Protein AF-0000000075584891 (afdb_homodimer)

Structure (mmCIF, N/CA/C/O backbone):
data_AF-0000000075584891-model_v1
#
loop_
_entity.id
_entity.type
_entity.pdbx_description
1 polymer 'ABC transporter, ATP-binding protein'
#
loop_
_atom_site.group_PDB
_atom_site.id
_atom_site.type_symbol
_atom_site.label_atom_id
_atom_site.label_alt_id
_atom_site.label_comp_id
_atom_site.label_asym_id
_atom_site.label_entity_id
_atom_site.label_seq_id
_atom_site.pdbx_PDB_ins_code
_atom_site.Cartn_x
_atom_site.Cartn_y
_atom_site.Cartn_z
_atom_site.occupancy
_atom_site.B_iso_or_equiv
_atom_site.auth_seq_id
_atom_site.auth_comp_id
_atom_site.auth_asym_id
_atom_site.auth_atom_id
_atom_site.pdbx_PDB_model_num
ATOM 1 N N . MET A 1 1 ? 8.648 -26.266 -11.742 1 95.69 1 MET A N 1
ATOM 2 C CA . MET A 1 1 ? 7.629 -25.375 -12.281 1 95.69 1 MET A CA 1
ATOM 3 C C . MET A 1 1 ? 8.266 -24.203 -13.008 1 95.69 1 MET A C 1
ATOM 5 O O . MET A 1 1 ? 8 -23.984 -14.195 1 95.69 1 MET A O 1
ATOM 9 N N . ILE A 1 2 ? 9.125 -23.438 -12.438 1 97.44 2 ILE A N 1
ATOM 10 C CA . ILE A 1 2 ? 9.891 -22.344 -13.008 1 97.44 2 ILE A CA 1
ATOM 11 C C . ILE A 1 2 ? 11.375 -22.531 -12.711 1 97.44 2 ILE A C 1
ATOM 13 O O . ILE A 1 2 ? 11.75 -22.859 -11.578 1 97.44 2 ILE A O 1
ATOM 17 N N . GLU A 1 3 ? 12.211 -22.453 -13.719 1 98.06 3 GLU A N 1
ATOM 18 C CA . GLU A 1 3 ? 13.664 -22.516 -13.578 1 98.06 3 GLU A CA 1
ATOM 19 C C . GLU A 1 3 ? 14.344 -21.344 -14.289 1 98.06 3 GLU A C 1
ATOM 21 O O . GLU A 1 3 ? 14.227 -21.219 -15.508 1 98.06 3 GLU A O 1
ATOM 26 N N . VAL A 1 4 ? 15.016 -20.578 -13.57 1 97.81 4 VAL A N 1
ATOM 27 C CA . VAL A 1 4 ? 15.781 -19.469 -14.109 1 97.81 4 VAL A CA 1
ATOM 28 C C . VAL A 1 4 ? 17.281 -19.703 -13.891 1 97.81 4 VAL A C 1
ATOM 30 O O . VAL A 1 4 ? 17.703 -19.984 -12.773 1 97.81 4 VAL A O 1
ATOM 33 N N . ARG A 1 5 ? 18.031 -19.656 -14.953 1 97.81 5 ARG A N 1
ATOM 34 C CA . ARG A 1 5 ? 19.469 -19.922 -14.867 1 97.81 5 ARG A CA 1
ATOM 35 C C . ARG A 1 5 ? 20.266 -18.797 -15.523 1 97.81 5 ARG A C 1
ATOM 37 O O . ARG A 1 5 ? 20.031 -18.469 -16.688 1 97.81 5 ARG A O 1
ATOM 44 N N . ASP A 1 6 ? 21.203 -18.266 -14.727 1 97.38 6 ASP A N 1
ATOM 45 C CA . ASP A 1 6 ? 22.188 -17.312 -15.195 1 97.38 6 ASP A CA 1
ATOM 46 C C . ASP A 1 6 ? 21.531 -16.156 -15.938 1 97.38 6 ASP A C 1
ATOM 48 O O . ASP A 1 6 ? 21.969 -15.758 -17.016 1 97.38 6 ASP A O 1
ATOM 52 N N . LEU A 1 7 ? 20.531 -15.633 -15.398 1 96.88 7 LEU A N 1
ATOM 53 C CA . LEU A 1 7 ? 19.719 -14.609 -16.062 1 96.88 7 LEU A CA 1
ATOM 54 C C . LEU A 1 7 ? 20.375 -13.234 -15.922 1 96.88 7 LEU A C 1
ATOM 56 O O . LEU A 1 7 ? 20.75 -12.828 -14.82 1 96.88 7 LEU A O 1
ATOM 60 N N . THR A 1 8 ? 20.531 -12.602 -16.984 1 97.19 8 THR A N 1
ATOM 61 C CA . THR A 1 8 ? 21.047 -11.234 -17 1 97.19 8 THR A CA 1
ATOM 62 C C . THR A 1 8 ? 20.109 -10.336 -17.812 1 97.19 8 THR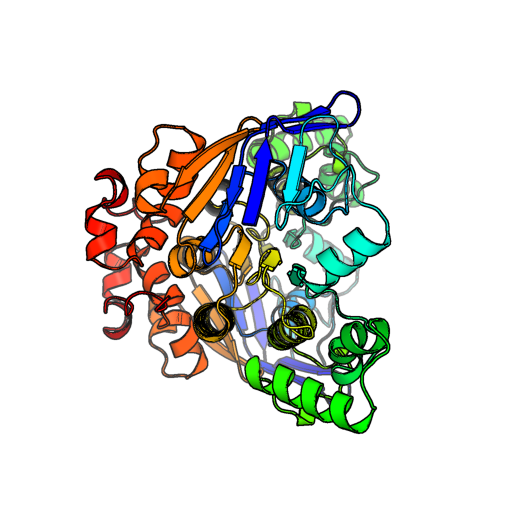 A C 1
ATOM 64 O O . THR A 1 8 ? 19.578 -10.75 -18.844 1 97.19 8 THR A O 1
ATOM 67 N N . LYS A 1 9 ? 19.844 -9.18 -17.328 1 95.88 9 LYS A N 1
ATOM 68 C CA . LYS A 1 9 ? 19.047 -8.172 -18.031 1 95.88 9 LYS A CA 1
ATOM 69 C C . LYS A 1 9 ? 19.719 -6.801 -17.953 1 95.88 9 LYS A C 1
ATOM 71 O O . LYS A 1 9 ? 20.078 -6.34 -16.859 1 95.88 9 LYS A O 1
ATOM 76 N N . ARG A 1 10 ? 19.859 -6.203 -19.062 1 94 10 ARG A N 1
ATOM 77 C CA . ARG A 1 10 ? 20.438 -4.871 -19.156 1 94 10 ARG A CA 1
ATOM 78 C C . ARG A 1 10 ? 19.562 -3.945 -20 1 94 10 ARG A C 1
ATOM 80 O O . ARG A 1 10 ? 19 -4.367 -21 1 94 10 ARG A O 1
ATOM 87 N N . TYR A 1 11 ? 19.422 -2.744 -19.547 1 91.19 11 TYR A N 1
ATOM 88 C CA . TYR A 1 11 ? 18.844 -1.66 -20.328 1 91.19 11 TYR A CA 1
ATOM 89 C C . TYR A 1 11 ? 19.891 -0.603 -20.656 1 91.19 11 TYR A C 1
ATOM 91 O O . TYR A 1 11 ? 20.172 0.268 -19.828 1 91.19 11 TYR A O 1
ATOM 99 N N . GLY A 1 12 ? 20.328 -0.625 -21.812 1 89.25 12 GLY A N 1
ATOM 100 C CA . GLY A 1 12 ? 21.469 0.233 -22.078 1 89.25 12 GLY A CA 1
ATOM 101 C C . GLY A 1 12 ? 22.641 -0.042 -21.141 1 89.25 12 GLY A C 1
ATOM 102 O O . GLY A 1 12 ? 23.156 -1.161 -21.109 1 89.25 12 GLY A O 1
ATOM 103 N N . ARG A 1 13 ? 22.984 1.078 -20.359 1 87.81 13 ARG A N 1
ATOM 104 C CA . ARG A 1 13 ? 24.109 0.951 -19.438 1 87.81 13 ARG A CA 1
ATOM 105 C C . ARG A 1 13 ? 23.641 0.441 -18.078 1 87.81 13 ARG A C 1
ATOM 107 O O . ARG A 1 13 ? 24.453 0.018 -17.25 1 87.81 13 ARG A O 1
ATOM 114 N N . ASN A 1 14 ? 22.391 0.286 -17.859 1 89.75 14 ASN A N 1
ATOM 115 C CA . ASN A 1 14 ? 21.859 -0.095 -16.562 1 89.75 14 ASN A CA 1
ATOM 116 C C . ASN A 1 14 ? 21.625 -1.6 -16.469 1 89.75 14 ASN A C 1
ATOM 118 O O . ASN A 1 14 ? 20.922 -2.174 -17.312 1 89.75 14 ASN A O 1
ATOM 122 N N . VAL A 1 15 ? 22.266 -2.211 -15.492 1 93.75 15 VAL A N 1
ATOM 123 C CA . VAL A 1 15 ? 22.094 -3.645 -15.281 1 93.75 15 VAL A CA 1
ATOM 124 C C . VAL A 1 15 ? 21.031 -3.881 -14.203 1 93.75 15 VAL A C 1
ATOM 126 O O . VAL A 1 15 ? 21.141 -3.369 -13.086 1 93.75 15 VAL A O 1
ATOM 129 N N . VAL A 1 16 ? 20.016 -4.633 -14.508 1 94 16 VAL A N 1
ATOM 130 C CA . VAL A 1 16 ? 18.922 -4.91 -13.586 1 94 16 VAL A CA 1
ATOM 131 C C . VAL A 1 16 ? 19.156 -6.262 -12.906 1 94 16 VAL A C 1
ATOM 133 O O . VAL A 1 16 ? 19.016 -6.383 -11.688 1 94 16 VAL A O 1
ATOM 136 N N . HIS A 1 17 ? 19.469 -7.266 -13.688 1 96.94 17 HIS A N 1
ATOM 137 C CA . HIS A 1 17 ? 19.797 -8.594 -13.195 1 96.94 17 HIS A CA 1
ATOM 138 C C . HIS A 1 17 ? 21.172 -9.039 -13.688 1 96.94 17 HIS A C 1
ATOM 140 O O . HIS A 1 17 ? 21.547 -8.758 -14.828 1 96.94 17 HIS A O 1
ATOM 146 N N . GLU A 1 18 ? 21.906 -9.703 -12.852 1 97.19 18 GLU A N 1
ATOM 147 C CA . GLU A 1 18 ? 23.25 -10.18 -13.172 1 97.19 18 GLU A CA 1
ATOM 148 C C . GLU A 1 18 ? 23.453 -11.609 -12.688 1 97.19 18 GLU A C 1
ATOM 150 O O . GLU A 1 18 ? 23.75 -11.836 -11.516 1 97.19 18 GLU A O 1
ATOM 155 N N . HIS A 1 19 ? 23.391 -12.547 -13.602 1 96.62 19 HIS A N 1
ATOM 156 C CA . HIS A 1 19 ? 23.594 -13.969 -13.344 1 96.62 19 HIS A CA 1
ATOM 157 C C . HIS A 1 19 ? 22.656 -14.469 -12.258 1 96.62 19 HIS A C 1
ATOM 159 O O . HIS A 1 19 ? 23.094 -15.102 -11.289 1 96.62 19 HIS A O 1
ATOM 165 N N . LEU A 1 20 ? 21.391 -14.109 -12.391 1 96.94 20 LEU A N 1
ATOM 166 C CA . LEU A 1 20 ? 20.359 -14.43 -11.414 1 96.94 20 LEU A CA 1
ATOM 167 C C . LEU A 1 20 ? 19.844 -15.852 -11.617 1 96.94 20 LEU A C 1
ATOM 169 O O . LEU A 1 20 ? 19.547 -16.25 -12.742 1 96.94 20 LEU A O 1
ATOM 173 N N . ASP A 1 21 ? 19.844 -16.688 -10.578 1 97.75 21 ASP A N 1
ATOM 174 C CA . ASP A 1 21 ? 19.25 -18.016 -10.547 1 97.75 21 ASP A CA 1
ATOM 175 C C . ASP A 1 21 ? 18.031 -18.062 -9.625 1 97.75 21 ASP A C 1
ATOM 177 O O . ASP A 1 21 ? 18.031 -17.422 -8.562 1 97.75 21 ASP A O 1
ATOM 181 N N . PHE A 1 22 ? 17.031 -18.766 -10.023 1 96.69 22 PHE A N 1
ATOM 182 C CA . PHE A 1 22 ? 15.797 -18.781 -9.25 1 96.69 22 PHE A CA 1
ATOM 183 C C . PHE A 1 22 ? 14.922 -19.953 -9.656 1 96.69 22 PHE A C 1
ATOM 185 O O . PHE A 1 22 ? 14.812 -20.266 -10.844 1 96.69 22 PHE A O 1
ATOM 192 N N . ASP A 1 23 ? 14.328 -20.656 -8.664 1 97.44 23 ASP A N 1
ATOM 193 C CA . ASP A 1 23 ? 13.461 -21.797 -8.938 1 97.44 23 ASP A CA 1
ATOM 194 C C . ASP A 1 23 ? 12.164 -21.703 -8.141 1 97.44 23 ASP A C 1
ATOM 196 O O . ASP A 1 23 ? 12.148 -21.188 -7.02 1 97.44 23 ASP A O 1
ATOM 200 N N . VAL A 1 24 ? 11.156 -22.125 -8.719 1 98.06 24 VAL A N 1
ATOM 201 C CA . VAL A 1 24 ? 9.875 -22.312 -8.047 1 98.06 24 VAL A CA 1
ATOM 202 C C . VAL A 1 24 ? 9.375 -23.75 -8.281 1 98.06 24 VAL A C 1
ATOM 204 O O . VAL A 1 24 ? 9.305 -24.203 -9.422 1 98.06 24 VAL A O 1
ATOM 207 N N . ARG A 1 25 ? 9.016 -24.438 -7.242 1 97.5 25 ARG A N 1
ATOM 208 C CA . ARG A 1 25 ? 8.5 -25.797 -7.332 1 97.5 25 ARG A CA 1
ATOM 209 C C . ARG A 1 25 ? 6.973 -25.812 -7.324 1 97.5 25 ARG A C 1
ATOM 211 O O . ARG A 1 25 ? 6.344 -24.859 -6.836 1 97.5 25 ARG A O 1
ATOM 218 N N . ALA A 1 26 ? 6.453 -26.875 -7.848 1 97.06 26 ALA A N 1
ATOM 219 C CA . ALA A 1 26 ? 5 -27 -7.914 1 97.06 26 ALA A CA 1
ATOM 220 C C . ALA A 1 26 ? 4.383 -26.984 -6.52 1 97.06 26 ALA A C 1
ATOM 222 O O . ALA A 1 26 ? 4.914 -27.609 -5.59 1 97.06 26 ALA A O 1
ATOM 223 N N . GLY A 1 27 ? 3.383 -26.141 -6.363 1 96.69 27 GLY A N 1
ATOM 224 C CA . GLY A 1 27 ? 2.611 -26.125 -5.129 1 96.69 27 GLY A CA 1
ATOM 225 C C . GLY A 1 27 ? 3.135 -25.141 -4.109 1 96.69 27 GLY A C 1
ATOM 226 O O . GLY A 1 27 ? 2.537 -24.953 -3.043 1 96.69 27 GLY A O 1
ATOM 227 N N . GLU A 1 28 ? 4.168 -24.375 -4.441 1 97.31 28 GLU A N 1
ATOM 228 C CA . GLU A 1 28 ? 4.73 -23.391 -3.523 1 97.31 28 GLU A CA 1
ATOM 229 C C . GLU A 1 28 ? 4.062 -22.031 -3.695 1 97.31 28 GLU A C 1
ATOM 231 O O . GLU A 1 28 ? 3.498 -21.75 -4.754 1 97.31 28 GLU A O 1
ATOM 236 N N . ILE A 1 29 ? 4.043 -21.344 -2.611 1 97.94 29 ILE A N 1
ATOM 237 C CA . ILE A 1 29 ? 3.818 -19.906 -2.678 1 97.94 29 ILE A CA 1
ATOM 238 C C . ILE A 1 29 ? 5.133 -19.172 -2.424 1 97.94 29 ILE A C 1
ATOM 240 O O . ILE A 1 29 ? 5.617 -19.125 -1.291 1 97.94 29 ILE A O 1
ATOM 244 N N . VAL A 1 30 ? 5.684 -18.594 -3.463 1 98.38 30 VAL A N 1
ATOM 245 C CA . VAL A 1 30 ? 6.969 -17.906 -3.344 1 98.38 30 VAL A CA 1
ATOM 246 C C . VAL A 1 30 ? 6.758 -16.391 -3.439 1 98.38 30 VAL A C 1
ATOM 248 O O . VAL A 1 30 ? 6.199 -15.906 -4.422 1 98.38 30 VAL A O 1
ATOM 251 N N . SER A 1 31 ? 7.16 -15.688 -2.432 1 98 31 SER A N 1
ATOM 252 C CA . SER A 1 31 ? 7.156 -14.227 -2.475 1 98 31 SER A CA 1
ATOM 253 C C . SER A 1 31 ? 8.508 -13.688 -2.926 1 98 31 SER A C 1
ATOM 255 O O . SER A 1 31 ? 9.547 -14.094 -2.412 1 98 31 SER A O 1
ATOM 257 N N . ILE A 1 32 ? 8.461 -12.883 -3.904 1 97.38 32 ILE A N 1
ATOM 258 C CA . ILE A 1 32 ? 9.656 -12.164 -4.34 1 97.38 32 ILE A CA 1
ATOM 259 C C . ILE A 1 32 ? 9.711 -10.797 -3.654 1 97.38 32 ILE A C 1
ATOM 261 O O . ILE A 1 32 ? 8.812 -9.969 -3.832 1 97.38 32 ILE A O 1
ATOM 265 N N . VAL A 1 33 ? 10.773 -10.633 -2.877 1 95.56 33 VAL A N 1
ATOM 266 C CA . VAL A 1 33 ? 10.891 -9.383 -2.137 1 95.56 33 VAL A CA 1
ATOM 267 C C . VAL A 1 33 ? 12.227 -8.719 -2.457 1 95.56 33 VAL A C 1
ATOM 269 O O . VAL A 1 33 ? 13.156 -9.375 -2.928 1 95.56 33 VAL A O 1
ATOM 272 N N . GLY A 1 34 ? 12.273 -7.41 -2.293 1 92.88 34 GLY A N 1
ATOM 273 C CA . GLY A 1 34 ? 13.43 -6.582 -2.59 1 92.88 34 GLY A CA 1
ATOM 274 C C . GLY A 1 34 ? 13.133 -5.098 -2.555 1 92.88 34 GLY A C 1
ATOM 275 O O . GLY A 1 34 ? 11.969 -4.695 -2.465 1 92.88 34 GLY A O 1
ATOM 276 N N . GLY A 1 35 ? 14.195 -4.398 -2.52 1 87 35 GLY A N 1
ATOM 277 C CA . GLY A 1 35 ? 14.016 -2.955 -2.525 1 87 35 GLY A CA 1
ATOM 278 C C . GLY A 1 35 ? 13.297 -2.447 -3.762 1 87 35 GLY A C 1
ATOM 279 O O . GLY A 1 35 ? 13.109 -3.191 -4.727 1 87 35 GLY A O 1
ATOM 280 N N . SER A 1 36 ? 12.852 -1.182 -3.664 1 82.88 36 SER A N 1
ATOM 281 C CA . SER A 1 36 ? 12.25 -0.563 -4.84 1 82.88 36 SER A CA 1
ATOM 282 C C . SER A 1 36 ? 13.227 -0.522 -6.008 1 82.88 36 SER A C 1
ATOM 284 O O . SER A 1 36 ? 14.383 -0.136 -5.84 1 82.88 36 SER A O 1
ATOM 286 N N . GLY A 1 37 ? 12.828 -0.947 -7.168 1 81.88 37 GLY A N 1
ATOM 287 C CA . GLY A 1 37 ? 13.664 -0.914 -8.359 1 81.88 37 GLY A CA 1
ATOM 288 C C . GLY A 1 37 ? 14.633 -2.076 -8.438 1 81.88 37 GLY A C 1
ATOM 289 O O . GLY A 1 37 ? 15.547 -2.076 -9.266 1 81.88 37 GLY A O 1
ATOM 290 N N . SER A 1 38 ? 14.453 -3.07 -7.676 1 88.19 38 SER A N 1
ATOM 291 C CA . SER A 1 38 ? 15.406 -4.176 -7.629 1 88.19 38 SER A CA 1
ATOM 292 C C . SER A 1 38 ? 15.211 -5.125 -8.805 1 88.19 38 SER A C 1
ATOM 294 O O . SER A 1 38 ? 16.016 -6.035 -9.016 1 88.19 38 SER A O 1
ATOM 296 N N . GLY A 1 39 ? 14.125 -4.965 -9.523 1 91.12 39 GLY A N 1
ATOM 297 C CA . GLY A 1 39 ? 13.906 -5.789 -10.703 1 91.12 39 GLY A CA 1
ATOM 298 C C . GLY A 1 39 ? 12.875 -6.875 -10.484 1 91.12 39 GLY A C 1
ATOM 299 O O . GLY A 1 39 ? 12.758 -7.801 -11.297 1 91.12 39 GLY A O 1
ATOM 300 N N . LYS A 1 40 ? 12.117 -6.844 -9.438 1 94.06 40 LYS A N 1
ATOM 301 C CA . LYS A 1 40 ? 11.109 -7.852 -9.133 1 94.06 40 LYS A CA 1
ATOM 302 C C . LYS A 1 40 ? 10.102 -7.98 -10.266 1 94.06 40 LYS A C 1
ATOM 304 O O . LYS A 1 40 ? 9.852 -9.086 -10.758 1 94.06 40 LYS A O 1
ATOM 309 N N . THR A 1 41 ? 9.57 -6.848 -10.703 1 89.69 41 THR A N 1
ATOM 310 C CA . THR A 1 41 ? 8.562 -6.832 -11.758 1 89.69 41 THR A CA 1
ATOM 311 C C . THR A 1 41 ? 9.172 -7.27 -13.086 1 89.69 41 THR A C 1
ATOM 313 O O . THR A 1 41 ? 8.523 -7.969 -13.875 1 89.69 41 THR A O 1
ATOM 316 N N . THR A 1 42 ? 10.414 -6.848 -13.336 1 92.88 42 THR A N 1
ATOM 317 C CA . THR A 1 42 ? 11.117 -7.277 -14.539 1 92.88 42 THR A CA 1
ATOM 318 C C . THR A 1 42 ? 11.266 -8.797 -14.562 1 92.88 42 THR A C 1
ATOM 320 O O . THR A 1 42 ? 11.039 -9.43 -15.602 1 92.88 42 THR A O 1
ATOM 323 N N . LEU A 1 43 ? 11.602 -9.336 -13.414 1 95.56 43 LEU A N 1
ATOM 324 C CA . LEU A 1 43 ? 11.758 -10.781 -13.328 1 95.56 43 LEU A CA 1
ATOM 325 C C . LEU A 1 43 ? 10.438 -11.492 -13.617 1 95.56 43 LEU A C 1
ATOM 327 O O . LEU A 1 43 ? 10.398 -12.438 -14.406 1 95.56 43 LEU A O 1
ATOM 331 N N . VAL A 1 44 ? 9.336 -11.023 -13.047 1 94.38 44 VAL A N 1
ATOM 332 C CA . VAL A 1 44 ? 8.023 -11.625 -13.234 1 94.38 44 VAL A CA 1
ATOM 333 C C . VAL A 1 44 ? 7.613 -11.523 -14.703 1 94.38 44 VAL A C 1
ATOM 335 O O . VAL A 1 44 ? 7.141 -12.492 -15.289 1 94.38 44 VAL A O 1
ATOM 338 N N . ARG A 1 45 ? 7.871 -10.414 -15.32 1 91 45 ARG A N 1
ATOM 339 C CA . ARG A 1 45 ? 7.535 -10.211 -16.734 1 91 45 ARG A CA 1
ATOM 340 C C . ARG A 1 45 ? 8.344 -11.148 -17.625 1 91 45 ARG A C 1
ATOM 342 O O . ARG A 1 45 ? 7.84 -11.633 -18.641 1 91 45 ARG A O 1
ATOM 349 N N . GLN A 1 46 ? 9.555 -11.305 -17.234 1 93.81 46 GLN A N 1
ATOM 350 C CA . GLN A 1 46 ? 10.406 -12.219 -18 1 93.81 46 GLN A CA 1
ATOM 351 C C . GLN A 1 46 ? 9.914 -13.656 -17.875 1 93.81 46 GLN A C 1
ATOM 353 O O . GLN A 1 46 ? 9.883 -14.391 -18.875 1 93.81 46 GLN A O 1
ATOM 358 N N . ILE A 1 47 ? 9.508 -14.031 -16.703 1 94.5 47 ILE A N 1
ATOM 359 C CA . ILE A 1 47 ? 9 -15.383 -16.484 1 94.5 47 ILE A CA 1
ATOM 360 C C . ILE A 1 47 ? 7.715 -15.586 -17.281 1 94.5 47 ILE A C 1
ATOM 362 O O . ILE A 1 47 ? 7.504 -16.656 -17.875 1 94.5 47 ILE A O 1
ATOM 366 N N . LEU A 1 48 ? 6.906 -14.539 -17.406 1 90.56 48 LEU A N 1
ATOM 367 C CA . LEU A 1 48 ? 5.637 -14.602 -18.125 1 90.56 48 LEU A CA 1
ATOM 368 C C . LEU A 1 48 ? 5.848 -14.508 -19.625 1 90.56 48 LEU A C 1
ATOM 370 O O . LEU A 1 48 ? 4.902 -14.664 -20.406 1 90.56 48 LEU A O 1
ATOM 374 N N . GLY A 1 49 ? 7.008 -14.188 -20.016 1 88.12 49 GLY A N 1
ATOM 375 C CA . GLY A 1 49 ? 7.32 -14.078 -21.438 1 88.12 49 GLY A CA 1
ATOM 376 C C . GLY A 1 49 ? 6.98 -12.727 -22.016 1 88.12 49 GLY A C 1
ATOM 377 O O . GLY A 1 49 ? 6.977 -12.547 -23.234 1 88.12 49 GLY A O 1
ATOM 378 N N . LEU A 1 50 ? 6.703 -11.781 -21.156 1 85.31 50 LEU A N 1
ATOM 379 C CA . LEU A 1 50 ? 6.336 -10.438 -21.594 1 85.31 50 LEU A CA 1
ATOM 380 C C . LEU A 1 50 ? 7.578 -9.594 -21.875 1 85.31 50 LEU A C 1
ATOM 382 O O . LEU A 1 50 ? 7.492 -8.547 -22.516 1 85.31 50 LEU A O 1
ATOM 386 N N . GLU A 1 51 ? 8.68 -10.039 -21.375 1 88.81 51 GLU A N 1
ATOM 387 C CA . GLU A 1 51 ? 9.961 -9.367 -21.594 1 88.81 51 GLU A CA 1
ATOM 388 C C . GLU A 1 51 ? 11.086 -10.383 -21.781 1 88.81 51 GLU A C 1
ATOM 390 O O . GLU A 1 51 ? 11.133 -11.406 -21.094 1 88.81 51 GLU A O 1
ATOM 395 N N . ARG A 1 52 ? 11.984 -10.148 -22.719 1 91.5 52 ARG A N 1
ATOM 396 C CA . ARG A 1 52 ? 13.102 -11.055 -22.969 1 91.5 52 ARG A CA 1
ATOM 397 C C . ARG A 1 52 ? 14.328 -10.656 -22.156 1 91.5 52 ARG A C 1
ATOM 399 O O . ARG A 1 52 ? 14.664 -9.477 -22.078 1 91.5 52 ARG A O 1
ATOM 406 N N . PRO A 1 53 ? 14.938 -11.602 -21.547 1 94.69 53 PRO A N 1
ATOM 407 C CA . PRO A 1 53 ? 16.203 -11.297 -20.891 1 94.69 53 PRO A CA 1
ATOM 408 C C . PRO A 1 53 ? 17.344 -11.039 -21.875 1 94.69 53 PRO A C 1
ATOM 410 O O . PRO A 1 53 ? 17.203 -11.312 -23.062 1 94.69 53 PRO A O 1
ATOM 413 N N . SER A 1 54 ? 18.406 -10.383 -21.422 1 95.12 54 SER A N 1
ATOM 414 C CA . SER A 1 54 ? 19.594 -10.156 -22.25 1 95.12 54 SER A CA 1
ATOM 415 C C . SER A 1 54 ? 20.391 -11.453 -22.438 1 95.12 54 SER A C 1
ATOM 417 O O . SER A 1 54 ? 20.938 -11.688 -23.516 1 95.12 54 SER A O 1
ATOM 419 N N . SER A 1 55 ? 20.438 -12.219 -21.469 1 95.62 55 SER A N 1
ATOM 420 C CA . SER A 1 55 ? 21.062 -13.531 -21.516 1 95.62 55 SER A CA 1
ATOM 421 C C . SER A 1 55 ? 20.531 -14.438 -20.406 1 95.62 55 SER A C 1
ATOM 423 O O . SER A 1 55 ? 19.828 -13.977 -19.516 1 95.62 55 SER A O 1
ATOM 425 N N . GLY A 1 56 ? 20.781 -15.695 -20.531 1 96.5 56 GLY A N 1
ATOM 426 C CA . GLY A 1 56 ? 20.281 -16.672 -19.578 1 96.5 56 GLY A CA 1
ATOM 427 C C . GLY A 1 56 ? 19.062 -17.438 -20.078 1 96.5 56 GLY A C 1
ATOM 428 O O . GLY A 1 56 ? 18.656 -17.266 -21.234 1 96.5 56 GLY A O 1
ATOM 429 N N . THR A 1 57 ? 18.547 -18.281 -19.188 1 96.69 57 THR A N 1
ATOM 430 C CA . THR A 1 57 ? 17.438 -19.125 -19.625 1 96.69 57 THR A CA 1
ATOM 431 C C . THR A 1 57 ? 16.328 -19.141 -18.562 1 96.69 57 THR A C 1
ATOM 433 O O . THR A 1 57 ? 16.594 -19.109 -17.375 1 96.69 57 THR A O 1
ATOM 436 N N . ILE A 1 58 ? 15.148 -19.141 -19.016 1 97 58 ILE A N 1
ATOM 437 C CA . ILE A 1 58 ? 13.961 -19.312 -18.188 1 97 58 ILE A CA 1
ATOM 438 C C . ILE A 1 58 ? 13.125 -20.469 -18.719 1 97 58 ILE A C 1
ATOM 440 O O . ILE A 1 58 ? 12.758 -20.5 -19.891 1 97 58 ILE A O 1
ATOM 444 N N . ARG A 1 59 ? 12.906 -21.406 -17.906 1 97.19 59 ARG A N 1
ATOM 445 C CA . ARG A 1 59 ? 12.016 -22.516 -18.234 1 97.19 59 ARG A CA 1
ATOM 446 C C . ARG A 1 59 ? 10.758 -22.484 -17.375 1 97.19 59 ARG A C 1
ATOM 448 O O . ARG A 1 59 ? 10.828 -22.281 -16.156 1 97.19 59 ARG A O 1
ATOM 455 N N . VAL A 1 60 ? 9.688 -22.578 -18 1 96.56 60 VAL A N 1
ATOM 456 C CA . VAL A 1 60 ? 8.391 -22.656 -17.344 1 96.56 60 VAL A CA 1
ATOM 457 C C . VAL A 1 60 ? 7.656 -23.922 -17.812 1 96.56 60 VAL A C 1
ATOM 459 O O . VAL A 1 60 ? 7.59 -24.203 -19 1 96.56 60 VAL A O 1
ATOM 462 N N . PHE A 1 61 ? 7.164 -24.656 -16.922 1 95.56 61 PHE A N 1
ATOM 463 C CA . PHE A 1 61 ? 6.547 -25.953 -17.219 1 95.56 61 PHE A CA 1
ATOM 464 C C . PHE A 1 61 ? 7.484 -26.828 -18.047 1 95.56 61 PHE A C 1
ATOM 466 O O . PHE A 1 61 ? 7.051 -27.531 -18.953 1 95.56 61 PHE A O 1
ATOM 473 N N . GLY A 1 62 ? 8.711 -26.609 -17.844 1 93.75 62 GLY A N 1
ATOM 474 C CA . GLY A 1 62 ? 9.711 -27.453 -18.5 1 93.75 62 GLY A CA 1
ATOM 475 C C . GLY A 1 62 ? 10.133 -26.922 -19.859 1 93.75 62 GLY A C 1
ATOM 476 O O . GLY A 1 62 ? 11.039 -27.469 -20.484 1 93.75 62 GLY A O 1
ATOM 477 N N . GLU A 1 63 ? 9.555 -25.859 -20.312 1 93.75 63 GLU A N 1
ATOM 478 C CA . GLU A 1 63 ? 9.844 -25.328 -21.641 1 93.75 63 GLU A CA 1
ATOM 479 C C . GLU A 1 63 ? 10.656 -24.047 -21.562 1 93.75 63 GLU A C 1
ATOM 481 O O . GLU A 1 63 ? 10.367 -23.156 -20.75 1 93.75 63 GLU A O 1
ATOM 486 N N . ASP A 1 64 ? 11.625 -23.969 -22.422 1 93.5 64 ASP A N 1
ATOM 487 C CA . ASP A 1 64 ? 12.422 -22.75 -22.516 1 93.5 64 ASP A CA 1
ATOM 488 C C . ASP A 1 64 ? 11.633 -21.625 -23.188 1 93.5 64 ASP A C 1
ATOM 490 O O . ASP A 1 64 ? 11.336 -21.703 -24.391 1 93.5 64 ASP A O 1
ATOM 494 N N . THR A 1 65 ? 11.375 -20.578 -22.469 1 91.06 65 THR A N 1
ATOM 495 C CA . THR A 1 65 ? 10.477 -19.531 -22.922 1 91.06 65 THR A CA 1
ATOM 496 C C . THR A 1 65 ? 11.062 -18.797 -24.141 1 91.06 65 THR A C 1
ATOM 498 O O . THR A 1 65 ? 10.328 -18.156 -24.891 1 91.06 65 THR A O 1
ATOM 501 N N . SER A 1 66 ? 12.391 -18.859 -24.344 1 87.25 66 SER A N 1
ATOM 502 C CA . SER A 1 66 ? 13.031 -18.188 -25.469 1 87.25 66 SER A CA 1
ATOM 503 C C . SER A 1 66 ? 12.969 -19.016 -26.734 1 87.25 66 SER A C 1
ATOM 505 O O . SER A 1 66 ? 13.227 -18.516 -27.828 1 87.25 66 SER A O 1
ATOM 507 N N . LYS A 1 67 ? 12.617 -20.203 -26.641 1 87.69 67 LYS A N 1
ATOM 508 C CA . LYS A 1 67 ? 12.688 -21.109 -27.781 1 87.69 67 LYS A CA 1
ATOM 509 C C . LYS A 1 67 ? 11.305 -21.625 -28.156 1 87.69 67 LYS A C 1
ATOM 511 O O . LYS A 1 67 ? 11.172 -22.453 -29.062 1 87.69 67 LYS A O 1
ATOM 516 N N . ILE A 1 68 ? 10.375 -21.172 -27.547 1 86.12 68 ILE A N 1
ATOM 517 C CA . ILE A 1 68 ? 9.055 -21.766 -27.766 1 86.12 68 ILE A CA 1
ATOM 518 C C . ILE A 1 68 ? 8.375 -21.078 -28.938 1 86.12 68 ILE A C 1
ATOM 520 O O . ILE A 1 68 ? 8.625 -19.906 -29.219 1 86.12 68 ILE A O 1
ATOM 524 N N . ASP A 1 69 ? 7.555 -21.891 -29.656 1 90.25 69 ASP A N 1
ATOM 525 C CA . ASP A 1 69 ? 6.773 -21.344 -30.75 1 90.25 69 ASP A CA 1
ATOM 526 C C . ASP A 1 69 ? 5.5 -20.656 -30.25 1 90.25 69 ASP A C 1
ATOM 528 O O . ASP A 1 69 ? 5.227 -20.672 -29.047 1 90.25 69 ASP A O 1
ATOM 532 N N . ALA A 1 70 ? 4.801 -20.094 -31.125 1 87.81 70 ALA A N 1
ATOM 533 C CA . ALA A 1 70 ? 3.637 -19.281 -30.781 1 87.81 70 ALA A CA 1
ATOM 534 C C . ALA A 1 70 ? 2.553 -20.141 -30.125 1 87.81 70 ALA A C 1
ATOM 536 O O . ALA A 1 70 ? 1.889 -19.688 -29.188 1 87.81 70 ALA A O 1
ATOM 537 N N . ASP A 1 71 ? 2.467 -21.344 -30.625 1 89.75 71 ASP A N 1
ATOM 538 C CA . ASP A 1 71 ? 1.43 -22.219 -30.078 1 89.75 71 ASP A CA 1
ATOM 539 C C . ASP A 1 71 ? 1.757 -22.641 -28.656 1 89.75 71 ASP A C 1
ATOM 541 O O . ASP A 1 71 ? 0.887 -22.625 -27.781 1 89.75 71 ASP A O 1
ATOM 545 N N . THR A 1 72 ? 2.961 -22.984 -28.484 1 89.5 72 THR A N 1
ATOM 546 C CA . THR A 1 72 ? 3.404 -23.375 -27.156 1 89.5 72 THR A CA 1
ATOM 547 C C . THR A 1 72 ? 3.312 -22.203 -26.188 1 89.5 72 THR A C 1
ATOM 549 O O . THR A 1 72 ? 2.943 -22.375 -25.016 1 89.5 72 THR A O 1
ATOM 552 N N . ALA A 1 73 ? 3.58 -21.062 -26.641 1 88 73 ALA A N 1
ATOM 553 C CA . ALA A 1 73 ? 3.482 -19.859 -25.844 1 88 73 ALA A CA 1
ATOM 554 C C . ALA A 1 73 ? 2.041 -19.594 -25.406 1 88 73 ALA A C 1
ATOM 556 O O . ALA A 1 73 ? 1.783 -19.203 -24.266 1 88 73 ALA A O 1
ATOM 557 N N . ARG A 1 74 ? 1.19 -19.859 -26.312 1 86.94 74 ARG A N 1
ATOM 558 C CA . ARG A 1 74 ? -0.23 -19.672 -26.031 1 86.94 74 ARG A CA 1
ATOM 559 C C . ARG A 1 74 ? -0.696 -20.641 -24.938 1 86.94 74 ARG A C 1
ATOM 561 O O . ARG A 1 74 ? -1.417 -20.234 -24.016 1 86.94 74 ARG A O 1
ATOM 568 N N . VAL A 1 75 ? -0.254 -21.797 -25.094 1 88.75 75 VAL A N 1
ATOM 569 C CA . VAL A 1 75 ? -0.62 -22.812 -24.109 1 88.75 75 VAL A CA 1
ATOM 570 C C . VAL A 1 75 ? -0.043 -22.438 -22.734 1 88.75 75 VAL A C 1
ATOM 572 O O . VAL A 1 75 ? -0.723 -22.562 -21.719 1 88.75 75 VAL A O 1
ATOM 575 N N . MET A 1 76 ? 1.161 -22 -22.734 1 90.31 76 MET A N 1
ATOM 576 C CA . MET A 1 76 ? 1.813 -21.594 -21.484 1 90.31 76 MET A CA 1
ATOM 577 C C . MET A 1 76 ? 1.05 -20.453 -20.812 1 90.31 76 MET A C 1
ATOM 579 O O . MET A 1 76 ? 0.879 -20.438 -19.594 1 90.31 76 MET A O 1
ATOM 583 N N . ARG A 1 77 ? 0.59 -19.609 -21.609 1 88.69 77 ARG A N 1
ATOM 584 C CA . ARG A 1 77 ? -0.149 -18.469 -21.094 1 88.69 77 ARG A CA 1
ATOM 585 C C . ARG A 1 77 ? -1.479 -18.906 -20.484 1 88.69 77 ARG A C 1
ATOM 587 O O . ARG A 1 77 ? -1.933 -18.328 -19.5 1 88.69 77 ARG A O 1
ATOM 594 N N . SER A 1 78 ? -2.094 -19.891 -21.109 1 92 78 SER A N 1
ATOM 595 C CA . SER A 1 78 ? -3.365 -20.391 -20.594 1 92 78 SER A CA 1
ATOM 596 C C . SER A 1 78 ? -3.172 -21.156 -19.281 1 92 78 SER A C 1
ATOM 598 O O . SER A 1 78 ? -4.113 -21.312 -18.5 1 92 78 SER A O 1
ATOM 600 N N . ARG A 1 79 ? -1.944 -21.578 -19.047 1 94.88 79 ARG A N 1
ATOM 601 C CA . ARG A 1 79 ? -1.626 -22.344 -17.844 1 94.88 79 ARG A CA 1
ATOM 602 C C . ARG A 1 79 ? -1.136 -21.422 -16.719 1 94.88 79 ARG A C 1
ATOM 604 O O . ARG A 1 79 ? -0.761 -21.891 -15.648 1 94.88 79 ARG A O 1
ATOM 611 N N . SER A 1 80 ? -1.115 -20.141 -17.062 1 95.62 80 SER A N 1
ATOM 612 C CA . SER A 1 80 ? -0.698 -19.141 -16.094 1 95.62 80 SER A CA 1
ATOM 613 C C . SER A 1 80 ? -1.75 -18.047 -15.938 1 95.62 80 SER A C 1
ATOM 615 O O . SER A 1 80 ? -2.389 -17.656 -16.922 1 95.62 80 SER A O 1
ATOM 617 N N . GLY A 1 81 ? -1.995 -17.641 -14.672 1 95.81 81 GLY A N 1
ATOM 618 C CA . GLY A 1 81 ? -2.828 -16.484 -14.375 1 95.81 81 GLY A CA 1
ATOM 619 C C . GLY A 1 81 ? -2.064 -15.352 -13.727 1 95.81 81 GLY A C 1
ATOM 620 O O . GLY A 1 81 ? -1.003 -15.57 -13.141 1 95.81 81 GLY A O 1
ATOM 621 N N . MET A 1 82 ? -2.631 -14.18 -13.891 1 95.38 82 MET A N 1
ATOM 622 C CA . MET A 1 82 ? -1.951 -13.016 -13.328 1 95.38 82 MET A CA 1
ATOM 623 C C . MET A 1 82 ? -2.955 -12.031 -12.734 1 95.38 82 MET A C 1
ATOM 625 O O . MET A 1 82 ? -3.973 -11.727 -13.359 1 95.38 82 MET A O 1
ATOM 629 N N . LEU A 1 83 ? -2.707 -11.672 -11.508 1 96 83 LEU A N 1
ATOM 630 C CA . LEU A 1 83 ? -3.389 -10.531 -10.906 1 96 83 LEU A CA 1
ATOM 631 C C . LEU A 1 83 ? -2.475 -9.312 -10.867 1 96 83 LEU A C 1
ATOM 633 O O . LEU A 1 83 ? -1.423 -9.336 -10.227 1 96 83 LEU A O 1
ATOM 637 N N . PHE A 1 84 ? -2.916 -8.297 -11.508 1 91.19 84 PHE A N 1
ATOM 638 C CA . PHE A 1 84 ? -2.176 -7.043 -11.5 1 91.19 84 PHE A CA 1
ATOM 639 C C . PHE A 1 84 ? -2.52 -6.223 -10.266 1 91.19 84 PHE A C 1
ATOM 641 O O . PHE A 1 84 ? -3.553 -6.449 -9.625 1 91.19 84 PHE A O 1
ATOM 648 N N . GLN A 1 85 ? -1.683 -5.305 -9.906 1 85.81 85 GLN A N 1
ATOM 649 C CA . GLN A 1 85 ? -1.8 -4.5 -8.688 1 85.81 85 GLN A CA 1
ATOM 650 C C . GLN A 1 85 ? -3.172 -3.84 -8.594 1 85.81 85 GLN A C 1
ATOM 652 O O . GLN A 1 85 ? -3.812 -3.871 -7.543 1 85.81 85 GLN A O 1
ATOM 657 N N . HIS A 1 86 ? -3.732 -3.316 -9.672 1 85.5 86 HIS A N 1
ATOM 658 C CA . HIS A 1 86 ? -5.027 -2.65 -9.648 1 85.5 86 HIS A CA 1
ATOM 659 C C . HIS A 1 86 ? -6.102 -3.506 -10.312 1 85.5 86 HIS A C 1
ATOM 661 O O . HIS A 1 86 ? -7.152 -2.996 -10.711 1 85.5 86 HIS A O 1
ATOM 667 N N . GLY A 1 87 ? -5.797 -4.797 -10.422 1 89.38 87 GLY A N 1
ATOM 668 C CA . GLY A 1 87 ? -6.719 -5.734 -11.055 1 89.38 87 GLY A CA 1
ATOM 669 C C . GLY A 1 87 ? -6.656 -5.703 -12.57 1 89.38 87 GLY A C 1
ATOM 670 O O . GLY A 1 87 ? -6.707 -6.75 -13.219 1 89.38 87 GLY A O 1
ATOM 671 N N . ALA A 1 88 ? -6.508 -4.48 -13.062 1 90.81 88 ALA A N 1
ATOM 672 C CA . ALA A 1 88 ? -6.363 -4.258 -14.5 1 90.81 88 ALA A CA 1
ATOM 673 C C . ALA A 1 88 ? -7.539 -4.855 -15.266 1 90.81 88 ALA A C 1
ATOM 675 O O . ALA A 1 88 ? -7.348 -5.586 -16.234 1 90.81 88 ALA A O 1
ATOM 676 N N . LEU A 1 89 ? -8.75 -4.617 -14.82 1 95.81 89 LEU A N 1
ATOM 677 C CA . LEU A 1 89 ? -9.945 -5.07 -15.523 1 95.81 89 LEU A CA 1
ATOM 678 C C . LEU A 1 89 ? -10.203 -4.207 -16.75 1 95.81 89 LEU A C 1
ATOM 680 O O . LEU A 1 89 ? -9.844 -3.025 -16.781 1 95.81 89 LEU A O 1
ATOM 684 N N . PHE A 1 90 ? -10.812 -4.82 -17.75 1 95.12 90 PHE A N 1
ATOM 685 C CA . PHE A 1 90 ? -11.32 -4.031 -18.859 1 95.12 90 PHE A CA 1
ATOM 686 C C . PHE A 1 90 ? -12.492 -3.166 -18.422 1 95.12 90 PHE A C 1
ATOM 688 O O . PHE A 1 90 ? -13.562 -3.682 -18.094 1 95.12 90 PHE A O 1
ATOM 695 N N . SER A 1 91 ? -12.297 -1.881 -18.469 1 94.81 91 SER A N 1
ATOM 696 C CA . SER A 1 91 ? -13.289 -0.955 -17.938 1 94.81 91 SER A CA 1
ATOM 697 C C . SER A 1 91 ? -14.555 -0.938 -18.781 1 94.81 91 SER A C 1
ATOM 699 O O . SER A 1 91 ? -15.617 -0.519 -18.328 1 94.81 91 SER A O 1
ATOM 701 N N . SER A 1 92 ? -14.461 -1.341 -20.062 1 96.19 92 SER A N 1
ATOM 702 C CA . SER A 1 92 ? -15.578 -1.282 -21 1 96.19 92 SER A CA 1
ATOM 703 C C . SER A 1 92 ? -16.359 -2.592 -21 1 96.19 92 SER A C 1
ATOM 705 O O . SER A 1 92 ? -17.312 -2.748 -21.781 1 96.19 92 SER A O 1
ATOM 707 N N . LEU A 1 93 ? -15.953 -3.52 -20.219 1 97.12 93 LEU A N 1
ATOM 708 C CA . LEU A 1 93 ? -16.641 -4.809 -20.141 1 97.12 93 LEU A CA 1
ATOM 709 C C . LEU A 1 93 ? -17.25 -5.008 -18.75 1 97.12 93 LEU A C 1
ATOM 711 O O . LEU A 1 93 ? -16.766 -4.449 -17.766 1 97.12 93 LEU A O 1
ATOM 715 N N . THR A 1 94 ? -18.234 -5.793 -18.734 1 98.06 94 THR A N 1
ATOM 716 C CA . THR A 1 94 ? -18.844 -6.145 -17.453 1 98.06 94 THR A CA 1
ATOM 717 C C . THR A 1 94 ? -17.938 -7.102 -16.672 1 98.06 94 THR A C 1
ATOM 719 O O . THR A 1 94 ? -16.969 -7.621 -17.219 1 98.06 94 THR A O 1
ATOM 722 N N . VAL A 1 95 ? -18.281 -7.27 -15.375 1 98.38 95 VAL A N 1
ATOM 723 C CA . VAL A 1 95 ? -17.609 -8.258 -14.547 1 98.38 95 VAL A CA 1
ATOM 724 C C . VAL A 1 95 ? -17.641 -9.625 -15.227 1 98.38 95 VAL A C 1
ATOM 726 O O . VAL A 1 95 ? -16.625 -10.297 -15.344 1 98.38 95 VAL A O 1
ATOM 729 N N . PHE A 1 96 ? -18.812 -9.953 -15.742 1 98.19 96 PHE A N 1
ATOM 730 C CA . PHE A 1 96 ? -18.984 -11.219 -16.453 1 98.19 96 PHE A CA 1
ATOM 731 C C . PHE A 1 96 ? -18.031 -11.305 -17.641 1 98.19 96 PHE A C 1
ATOM 733 O O . PHE A 1 96 ? -17.297 -12.289 -17.781 1 98.19 96 PHE A O 1
ATOM 740 N N . ASP A 1 97 ? -18 -10.305 -18.422 1 97.88 97 ASP A N 1
ATOM 741 C CA . ASP A 1 97 ? -17.219 -10.32 -19.656 1 97.88 97 ASP A CA 1
ATOM 742 C C . ASP A 1 97 ? -15.727 -10.32 -19.359 1 97.88 97 ASP A C 1
ATOM 744 O O . ASP A 1 97 ? -14.938 -10.898 -20.125 1 97.88 97 ASP A O 1
ATOM 748 N N . ASN A 1 98 ? -15.352 -9.664 -18.312 1 98.25 98 ASN A N 1
ATOM 749 C CA . ASN A 1 98 ? -13.953 -9.695 -17.891 1 98.25 98 ASN A CA 1
ATOM 750 C C . ASN A 1 98 ? -13.5 -11.117 -17.578 1 98.25 98 ASN A C 1
ATOM 752 O O . ASN A 1 98 ? -12.445 -11.555 -18.047 1 98.25 98 ASN A O 1
ATOM 756 N N . VAL A 1 99 ? -14.312 -11.828 -16.828 1 97.88 99 VAL A N 1
ATOM 757 C CA . VAL A 1 99 ? -13.953 -13.18 -16.391 1 97.88 99 VAL A CA 1
ATOM 758 C C . VAL A 1 99 ? -14.094 -14.156 -17.562 1 97.88 99 VAL A C 1
ATOM 760 O O . VAL A 1 99 ? -13.344 -15.125 -17.672 1 97.88 99 VAL A O 1
ATOM 763 N N . ALA A 1 100 ? -14.984 -13.828 -18.5 1 97.31 100 ALA A N 1
ATOM 764 C CA . ALA A 1 100 ? -15.266 -14.711 -19.625 1 97.31 100 ALA A CA 1
ATOM 765 C C . ALA A 1 100 ? -14.203 -14.562 -20.719 1 97.31 100 ALA A C 1
ATOM 767 O O . ALA A 1 100 ? -14.062 -15.43 -21.578 1 97.31 100 ALA A O 1
ATOM 768 N N . GLN A 1 101 ? -13.5 -13.492 -20.672 1 95.12 101 GLN A N 1
ATOM 769 C CA . GLN A 1 101 ? -12.625 -13.109 -21.781 1 95.12 101 GLN A CA 1
ATOM 770 C C . GLN A 1 101 ? -11.602 -14.203 -22.078 1 95.12 101 GLN A C 1
ATOM 772 O O . GLN A 1 101 ? -11.422 -14.602 -23.219 1 95.12 101 GLN A O 1
ATOM 777 N N . PRO A 1 102 ? -10.914 -14.719 -21.047 1 94.19 102 PRO A N 1
ATOM 778 C CA . PRO A 1 102 ? -9.945 -15.781 -21.328 1 94.19 102 PRO A CA 1
ATOM 779 C C . PRO A 1 102 ? -10.594 -17.031 -21.906 1 94.19 102 PRO A C 1
ATOM 781 O O . PRO A 1 102 ? -9.992 -17.719 -22.734 1 94.19 102 PRO A O 1
ATOM 784 N N . LEU A 1 103 ? -11.789 -17.344 -21.484 1 94.5 103 LEU A N 1
ATOM 785 C CA . LEU A 1 103 ? -12.516 -18.516 -21.969 1 94.5 103 LEU A CA 1
ATOM 786 C C . LEU A 1 103 ? -12.922 -18.344 -23.422 1 94.5 103 LEU A C 1
ATOM 788 O O . LEU A 1 103 ? -12.82 -19.266 -24.234 1 94.5 103 LEU A O 1
ATOM 792 N N . ARG A 1 104 ? -13.312 -17.109 -23.719 1 93.12 104 ARG A N 1
ATOM 793 C CA . ARG A 1 104 ? -13.703 -16.797 -25.094 1 93.12 104 ARG A CA 1
ATOM 794 C C . ARG A 1 104 ? -12.508 -16.859 -26.031 1 93.12 104 ARG A C 1
ATOM 796 O O . ARG A 1 104 ? -12.633 -17.328 -27.156 1 93.12 104 ARG A O 1
ATOM 803 N N . GLU A 1 105 ? -11.438 -16.391 -25.594 1 88.19 105 GLU A N 1
ATOM 804 C CA . GLU A 1 105 ? -10.227 -16.375 -26.406 1 88.19 105 GLU A CA 1
ATOM 805 C C . GLU A 1 105 ? -9.734 -17.781 -26.703 1 88.19 105 GLU A C 1
ATOM 807 O O . GLU A 1 105 ? -9.148 -18.031 -27.766 1 88.19 105 GLU A O 1
ATOM 812 N N . LEU A 1 106 ? -10 -18.641 -25.875 1 82.38 106 LEU A N 1
ATOM 813 C CA . LEU A 1 106 ? -9.602 -20.031 -26.078 1 82.38 106 LEU A CA 1
ATOM 814 C C . LEU A 1 106 ? -10.469 -20.688 -27.141 1 82.38 106 LEU A C 1
ATOM 816 O O . LEU A 1 106 ? -9.992 -21.531 -27.906 1 82.38 106 LEU A O 1
ATOM 820 N N . GLY A 1 107 ? -11.766 -20.203 -27.484 1 76.56 107 GLY A N 1
ATOM 821 C CA . GLY A 1 107 ? -12.625 -20.547 -28.609 1 76.56 107 GLY A CA 1
ATOM 822 C C . GLY A 1 107 ? -13.375 -21.844 -28.391 1 76.56 107 GLY A C 1
ATOM 823 O O . GLY A 1 107 ? -14.07 -22.328 -29.297 1 76.56 107 GLY A O 1
ATOM 824 N N . ARG A 1 108 ? -13.578 -22.422 -27.344 1 77.38 108 ARG A N 1
ATOM 825 C CA . ARG A 1 108 ? -14.094 -23.781 -27.328 1 77.38 108 ARG A CA 1
ATOM 826 C C . ARG A 1 108 ? -15.234 -23.922 -26.312 1 77.38 108 ARG A C 1
ATOM 828 O O . ARG A 1 108 ? -15.773 -25.016 -26.125 1 77.38 108 ARG A O 1
ATOM 835 N N . VAL A 1 109 ? -15.688 -22.828 -25.859 1 84.31 109 VAL A N 1
ATOM 836 C CA . VAL A 1 109 ? -16.641 -23.016 -24.766 1 84.31 109 VAL A CA 1
ATOM 837 C C . VAL A 1 109 ? -18.031 -22.547 -25.219 1 84.31 109 VAL A C 1
ATOM 839 O O . VAL A 1 109 ? -18.203 -21.391 -25.609 1 84.31 109 VAL A O 1
ATOM 842 N N . PRO A 1 110 ? -19.031 -23.469 -25.312 1 89.38 110 PRO A N 1
ATOM 843 C CA . PRO A 1 110 ? -20.406 -23.047 -25.594 1 89.38 110 PRO A CA 1
ATOM 844 C C . PRO A 1 110 ? -20.906 -21.984 -24.609 1 89.38 110 PRO A C 1
ATOM 846 O O . PRO A 1 110 ? -20.484 -21.953 -23.453 1 89.38 110 PRO A O 1
ATOM 849 N N . ASP A 1 111 ? -21.828 -21.141 -25.078 1 86.69 111 ASP A N 1
ATOM 850 C CA . ASP A 1 111 ? -22.281 -19.969 -24.328 1 86.69 111 ASP A CA 1
ATOM 851 C C . ASP A 1 111 ? -22.875 -20.375 -22.984 1 86.69 111 ASP A C 1
ATOM 853 O O . ASP A 1 111 ? -22.656 -19.719 -21.969 1 86.69 111 ASP A O 1
ATOM 857 N N . ASP A 1 112 ? -23.703 -21.359 -23.047 1 88.25 112 ASP A N 1
ATOM 858 C CA . ASP A 1 112 ? -24.344 -21.781 -21.812 1 88.25 112 ASP A CA 1
ATOM 859 C C . ASP A 1 112 ? -23.312 -22.25 -20.781 1 88.25 112 ASP A C 1
ATOM 861 O O . ASP A 1 112 ? -23.406 -21.922 -19.609 1 88.25 112 ASP A O 1
ATOM 865 N N . LEU A 1 113 ? -22.359 -22.953 -21.188 1 92.5 113 LEU A N 1
ATOM 866 C CA . LEU A 1 113 ? -21.297 -23.422 -20.312 1 92.5 113 LEU A CA 1
ATOM 867 C C . LEU A 1 113 ? -20.422 -22.266 -19.828 1 92.5 113 LEU A C 1
ATOM 869 O O . LEU A 1 113 ? -19.969 -22.25 -18.688 1 92.5 113 LEU A O 1
ATOM 873 N N . LEU A 1 114 ? -20.281 -21.375 -20.766 1 95 114 LEU A N 1
ATOM 874 C CA . LEU A 1 114 ? -19.516 -20.172 -20.438 1 95 114 LEU A CA 1
ATOM 875 C C . LEU A 1 114 ? -20.125 -19.453 -19.234 1 95 114 LEU A C 1
ATOM 877 O O . LEU A 1 114 ? -19.406 -19.062 -18.312 1 95 114 LEU A O 1
ATOM 881 N N . HIS A 1 115 ? -21.422 -19.297 -19.297 1 95.69 115 HIS A N 1
ATOM 882 C CA . HIS A 1 115 ? -22.141 -18.641 -18.203 1 95.69 115 HIS A CA 1
ATOM 883 C C . HIS A 1 115 ? -21.922 -19.391 -16.891 1 95.69 115 HIS A C 1
ATOM 885 O O . HIS A 1 115 ? -21.594 -18.766 -15.875 1 95.69 115 HIS A O 1
ATOM 891 N N . ASP A 1 116 ? -22.031 -20.609 -16.922 1 96.31 116 ASP A N 1
ATOM 892 C CA . ASP A 1 116 ? -21.906 -21.422 -15.703 1 96.31 116 ASP A CA 1
ATOM 893 C C . ASP A 1 116 ? -20.484 -21.359 -15.141 1 96.31 116 ASP A C 1
ATOM 895 O O . ASP A 1 116 ? -20.297 -21.25 -13.922 1 96.31 116 ASP A O 1
ATOM 899 N N . ILE A 1 117 ? -19.562 -21.422 -15.984 1 96.44 117 ILE A N 1
ATOM 900 C CA . ILE A 1 117 ? -18.172 -21.391 -15.562 1 96.44 117 ILE A CA 1
ATOM 901 C C . ILE A 1 117 ? -17.859 -20.047 -14.891 1 96.44 117 ILE A C 1
ATOM 903 O O . ILE A 1 117 ? -17.266 -20.016 -13.812 1 96.44 117 ILE A O 1
ATOM 907 N N . VAL A 1 118 ? -18.297 -18.969 -15.523 1 97.56 118 VAL A N 1
ATOM 908 C CA . VAL A 1 118 ? -18.031 -17.641 -15.008 1 97.56 118 VAL A CA 1
ATOM 909 C C . VAL A 1 118 ? -18.688 -17.469 -13.641 1 97.56 118 VAL A C 1
ATOM 911 O O . VAL A 1 118 ? -18.078 -16.953 -12.703 1 97.56 118 VAL A O 1
ATOM 914 N N . MET A 1 119 ? -19.906 -17.922 -13.539 1 97.44 119 MET A N 1
ATOM 915 C CA . MET A 1 119 ? -20.625 -17.828 -12.266 1 97.44 119 MET A CA 1
ATOM 916 C C . MET A 1 119 ? -19.906 -18.609 -11.18 1 97.44 119 MET A C 1
ATOM 918 O O . MET A 1 119 ? -19.812 -18.156 -10.039 1 97.44 119 MET A O 1
ATOM 922 N N . LEU A 1 120 ? -19.422 -19.75 -11.539 1 96.94 120 LEU A N 1
ATOM 923 C CA . LEU A 1 120 ? -18.688 -20.578 -10.586 1 96.94 120 LEU A CA 1
ATOM 924 C C . LEU A 1 120 ? -17.422 -19.875 -10.125 1 96.94 120 LEU A C 1
ATOM 926 O O . LEU A 1 120 ? -17.094 -19.891 -8.938 1 96.94 120 LEU A O 1
ATOM 930 N N . LYS A 1 121 ? -16.641 -19.312 -11.07 1 97.88 121 LYS A N 1
ATOM 931 C CA . LYS A 1 121 ? -15.406 -18.594 -10.719 1 97.88 121 LYS A CA 1
ATOM 932 C C . LYS A 1 121 ? -15.695 -17.406 -9.805 1 97.88 121 LYS A C 1
ATOM 934 O O . LYS A 1 121 ? -14.938 -17.141 -8.867 1 97.88 121 LYS A O 1
ATOM 939 N N . LEU A 1 122 ? -16.812 -16.688 -10.047 1 97.94 122 LEU A N 1
ATOM 940 C CA . LEU A 1 122 ? -17.203 -15.578 -9.188 1 97.94 122 LEU A CA 1
ATOM 941 C C . LEU A 1 122 ? -17.516 -16.062 -7.777 1 97.94 122 LEU A C 1
ATOM 943 O O . LEU A 1 122 ? -17.109 -15.438 -6.797 1 97.94 122 LEU A O 1
ATOM 947 N N . GLU A 1 123 ? -18.141 -17.141 -7.699 1 97.06 123 GLU A N 1
ATOM 948 C CA . GLU A 1 123 ? -18.453 -17.734 -6.398 1 97.06 123 GLU A CA 1
ATOM 949 C C . GLU A 1 123 ? -17.188 -18.141 -5.656 1 97.06 123 GLU A C 1
ATOM 951 O O . GLU A 1 123 ? -17.078 -17.953 -4.441 1 97.06 123 GLU A O 1
ATOM 956 N N . MET A 1 124 ? -16.25 -18.641 -6.316 1 96.38 124 MET A N 1
ATOM 957 C CA . MET A 1 124 ? -15 -19.125 -5.73 1 96.38 124 MET A CA 1
ATOM 958 C C . MET A 1 124 ? -14.227 -17.969 -5.094 1 96.38 124 MET A C 1
ATOM 960 O O . MET A 1 124 ? -13.484 -18.172 -4.133 1 96.38 124 MET A O 1
ATOM 964 N N . VAL A 1 125 ? -14.438 -16.781 -5.676 1 97.19 125 VAL A N 1
ATOM 965 C CA . VAL A 1 125 ? -13.703 -15.656 -5.121 1 97.19 125 VAL A CA 1
ATOM 966 C C . VAL A 1 125 ? -14.602 -14.867 -4.172 1 97.19 125 VAL A C 1
ATOM 968 O O . VAL A 1 125 ? -14.266 -13.742 -3.779 1 97.19 125 VAL A O 1
ATOM 971 N N . GLY A 1 126 ? -15.766 -15.359 -3.869 1 95.56 126 GLY A N 1
ATOM 972 C CA . GLY A 1 126 ? -16.656 -14.789 -2.869 1 95.56 126 GLY A CA 1
ATOM 973 C C . GLY A 1 126 ? -17.453 -13.602 -3.385 1 95.56 126 GLY A C 1
ATOM 974 O O . GLY A 1 126 ? -17.812 -12.711 -2.613 1 95.56 126 GLY A O 1
ATOM 975 N N . LEU A 1 127 ? -17.641 -13.508 -4.641 1 95.94 127 LEU A N 1
ATOM 976 C CA . LEU A 1 127 ? -18.453 -12.43 -5.199 1 95.94 127 LEU A CA 1
ATOM 977 C C . LEU A 1 127 ? -19.828 -12.938 -5.602 1 95.94 127 LEU A C 1
ATOM 979 O O . LEU A 1 127 ? -19.953 -13.922 -6.336 1 95.94 127 LEU A O 1
ATOM 983 N N . PRO A 1 128 ? -20.844 -12.281 -5.121 1 93.81 128 PRO A N 1
ATOM 984 C CA . PRO A 1 128 ? -22.188 -12.68 -5.539 1 93.81 128 PRO A CA 1
ATOM 985 C C . PRO A 1 128 ? -22.391 -12.555 -7.047 1 93.81 128 PRO A C 1
ATOM 987 O O . PRO A 1 128 ? -21.906 -11.594 -7.664 1 93.81 128 PRO A O 1
ATOM 990 N N . CYS A 1 129 ? -23.172 -13.469 -7.574 1 93.44 129 CYS A N 1
ATOM 991 C CA . CYS A 1 129 ? -23.438 -13.539 -9.008 1 93.44 129 CYS A CA 1
A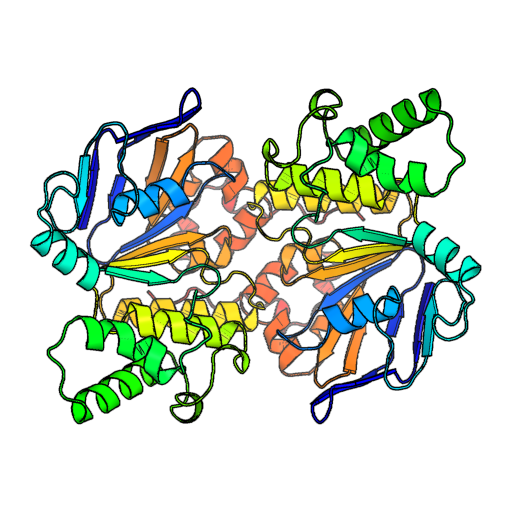TOM 992 C C . CYS A 1 129 ? -24.172 -12.305 -9.492 1 93.44 129 CYS A C 1
ATOM 994 O O . CYS A 1 129 ? -24.062 -11.922 -10.656 1 93.44 129 CYS A O 1
ATOM 996 N N . LYS A 1 130 ? -24.844 -11.672 -8.617 1 93.44 130 LYS A N 1
ATOM 997 C CA . LYS A 1 130 ? -25.609 -10.484 -8.977 1 93.44 130 LYS A CA 1
ATOM 998 C C . LYS A 1 130 ? -24.688 -9.367 -9.453 1 93.44 130 LYS A C 1
ATOM 1000 O O . LYS A 1 130 ? -25.125 -8.438 -10.141 1 93.44 130 LYS A O 1
ATOM 1005 N N . HIS A 1 131 ? -23.422 -9.461 -9.133 1 94.94 131 HIS A N 1
ATOM 1006 C CA . HIS A 1 131 ? -22.469 -8.422 -9.531 1 94.94 131 HIS A CA 1
ATOM 1007 C C . HIS A 1 131 ? -21.938 -8.68 -10.93 1 94.94 131 HIS A C 1
ATOM 1009 O O . HIS A 1 131 ? -21.203 -7.848 -11.477 1 94.94 131 HIS A O 1
ATOM 1015 N N . ALA A 1 132 ? -22.312 -9.766 -11.555 1 97.25 132 ALA A N 1
ATOM 1016 C CA . ALA A 1 132 ? -21.766 -10.18 -12.844 1 97.25 132 ALA A CA 1
ATOM 1017 C C . ALA A 1 132 ? -22.062 -9.148 -13.922 1 97.25 132 ALA A C 1
ATOM 1019 O O . ALA A 1 132 ? -21.281 -8.961 -14.859 1 97.25 132 ALA A O 1
ATOM 1020 N N . SER A 1 133 ? -23.141 -8.461 -13.836 1 96.75 133 SER A N 1
ATOM 1021 C CA . SER A 1 133 ? -23.578 -7.539 -14.875 1 96.75 133 SER A CA 1
ATOM 1022 C C . SER A 1 133 ? -23.016 -6.141 -14.648 1 96.75 133 SER A C 1
ATOM 1024 O O . SER A 1 133 ? -23.141 -5.27 -15.516 1 96.75 133 SER A O 1
ATOM 1026 N N . LYS A 1 134 ? -22.375 -5.941 -13.562 1 97 134 LYS A N 1
ATOM 1027 C CA . LYS A 1 134 ? -21.859 -4.617 -13.219 1 97 134 LYS A CA 1
ATOM 1028 C C . LYS A 1 134 ? -20.594 -4.301 -14.016 1 97 134 LYS A C 1
ATOM 1030 O O . LYS A 1 134 ? -19.906 -5.211 -14.484 1 97 134 LYS A O 1
ATOM 1035 N N . MET A 1 135 ? -20.406 -3.039 -14.148 1 96.88 135 MET A N 1
ATOM 1036 C CA . MET A 1 135 ? -19.141 -2.557 -14.703 1 96.88 135 MET A CA 1
ATOM 1037 C C . MET A 1 135 ? -18.094 -2.375 -13.609 1 96.88 135 MET A C 1
ATOM 1039 O O . MET A 1 135 ? -18.438 -2.129 -12.453 1 96.88 135 MET A O 1
ATOM 1043 N N . PRO A 1 136 ? -16.812 -2.502 -13.906 1 95.94 136 PRO A N 1
ATOM 1044 C CA . PRO A 1 136 ? -15.75 -2.357 -12.914 1 95.94 136 PRO A CA 1
ATOM 1045 C C . PRO A 1 136 ? -15.852 -1.052 -12.125 1 95.94 136 PRO A C 1
ATOM 1047 O O . PRO A 1 136 ? -15.547 -1.02 -10.93 1 95.94 136 PRO A O 1
ATOM 1050 N N . ALA A 1 137 ? -16.344 -0.04 -12.75 1 91.19 137 ALA A N 1
ATOM 1051 C CA . ALA A 1 137 ? -16.438 1.274 -12.125 1 91.19 137 ALA A CA 1
ATOM 1052 C C . ALA A 1 137 ? -17.406 1.245 -10.945 1 91.19 137 ALA A C 1
ATOM 1054 O O . ALA A 1 137 ? -17.344 2.111 -10.062 1 91.19 137 ALA A O 1
ATOM 1055 N N . ALA A 1 138 ? -18.266 0.311 -10.93 1 91.56 138 ALA A N 1
ATOM 1056 C CA . ALA A 1 138 ? -19.281 0.208 -9.891 1 91.56 138 ALA A CA 1
ATOM 1057 C C . ALA A 1 138 ? -18.797 -0.664 -8.734 1 91.56 138 ALA A C 1
ATOM 1059 O O . ALA A 1 138 ? -19.547 -0.901 -7.773 1 91.56 138 ALA A O 1
ATOM 1060 N N . LEU A 1 139 ? -17.562 -1.124 -8.812 1 92.19 139 LEU A N 1
ATOM 1061 C CA . LEU A 1 139 ? -17.047 -2.064 -7.82 1 92.19 139 LEU A CA 1
ATOM 1062 C C . LEU A 1 139 ? -16.109 -1.368 -6.848 1 92.19 139 LEU A C 1
ATOM 1064 O O . LEU A 1 139 ? -15.445 -0.386 -7.207 1 92.19 139 LEU A O 1
ATOM 1068 N N . SER A 1 140 ? -16.047 -1.871 -5.582 1 87.44 140 SER A N 1
ATOM 1069 C CA . SER A 1 140 ? -15.008 -1.449 -4.641 1 87.44 140 SER A CA 1
ATOM 1070 C C . SER A 1 140 ? -13.641 -1.998 -5.039 1 87.44 140 SER A C 1
ATOM 1072 O O . SER A 1 140 ? -13.547 -2.906 -5.867 1 87.44 140 SER A O 1
ATOM 1074 N N . GLY A 1 141 ? -12.594 -1.435 -4.48 1 86.88 141 GLY A N 1
ATOM 1075 C CA . GLY A 1 141 ? -11.242 -1.913 -4.742 1 86.88 141 GLY A CA 1
ATOM 1076 C C . GLY A 1 141 ? -11.07 -3.393 -4.461 1 86.88 141 GLY A C 1
ATOM 1077 O O . GLY A 1 141 ? -10.461 -4.113 -5.254 1 86.88 141 GLY A O 1
ATOM 1078 N N . GLY A 1 142 ? -11.625 -3.842 -3.322 1 91.62 142 GLY A N 1
ATOM 1079 C CA . GLY A 1 142 ? -11.555 -5.254 -2.979 1 91.62 142 GLY A CA 1
ATOM 1080 C C . GLY A 1 142 ? -12.297 -6.141 -3.959 1 91.62 142 GLY A C 1
ATOM 1081 O O . GLY A 1 142 ? -11.836 -7.238 -4.285 1 91.62 142 GLY A O 1
ATOM 1082 N N . MET A 1 143 ? -13.422 -5.633 -4.445 1 94.19 143 MET A N 1
ATOM 1083 C CA . MET A 1 143 ? -14.203 -6.391 -5.418 1 94.19 143 MET A CA 1
ATOM 1084 C C . MET A 1 143 ? -13.469 -6.492 -6.75 1 94.19 143 MET A C 1
ATOM 1086 O O . MET A 1 143 ? -13.469 -7.547 -7.387 1 94.19 143 MET A O 1
ATOM 1090 N N . VAL A 1 144 ? -12.852 -5.441 -7.129 1 95.62 144 VAL A N 1
ATOM 1091 C CA . VAL A 1 144 ? -12.094 -5.418 -8.375 1 95.62 144 VAL A CA 1
ATOM 1092 C C . VAL A 1 144 ? -11 -6.484 -8.328 1 95.62 144 VAL A C 1
ATOM 1094 O O . VAL A 1 144 ? -10.812 -7.23 -9.289 1 95.62 144 VAL A O 1
ATOM 1097 N N . LYS A 1 145 ? -10.336 -6.598 -7.215 1 95.94 145 LYS A N 1
ATOM 1098 C CA . LYS A 1 145 ? -9.266 -7.582 -7.07 1 95.94 145 LYS A CA 1
ATOM 1099 C C . LYS A 1 145 ? -9.82 -9 -7.094 1 95.94 145 LYS A C 1
ATOM 1101 O O . LYS A 1 145 ? -9.195 -9.906 -7.648 1 95.94 145 LYS A O 1
ATOM 1106 N N . ARG A 1 146 ? -10.961 -9.164 -6.504 1 97.31 146 ARG A N 1
ATOM 1107 C CA . ARG A 1 146 ? -11.594 -10.484 -6.535 1 97.31 146 ARG A CA 1
ATOM 1108 C C . ARG A 1 146 ? -11.977 -10.875 -7.961 1 97.31 146 ARG A C 1
ATOM 1110 O O . ARG A 1 146 ? -11.781 -12.016 -8.367 1 97.31 146 ARG A O 1
ATOM 1117 N N . VAL A 1 147 ? -12.523 -9.898 -8.727 1 98.06 147 VAL A N 1
ATOM 1118 C CA . VAL A 1 147 ? -12.82 -10.156 -10.133 1 98.06 147 VAL A CA 1
ATOM 1119 C C . VAL A 1 147 ? -11.523 -10.477 -10.883 1 98.06 147 VAL A C 1
ATOM 1121 O O . VAL A 1 147 ? -11.5 -11.375 -11.734 1 98.06 147 VAL A O 1
ATOM 1124 N N . GLY A 1 148 ? -10.492 -9.742 -10.531 1 97.81 148 GLY A N 1
ATOM 1125 C CA . GLY A 1 148 ? -9.188 -10.008 -11.125 1 97.81 148 GLY A CA 1
ATOM 1126 C C . GLY A 1 148 ? -8.711 -11.43 -10.906 1 97.81 148 GLY A C 1
ATOM 1127 O O . GLY A 1 148 ? -8.172 -12.055 -11.828 1 97.81 148 GLY A O 1
ATOM 1128 N N . ILE A 1 149 ? -8.906 -11.953 -9.719 1 98 149 ILE A N 1
ATOM 1129 C CA . ILE A 1 149 ? -8.516 -13.328 -9.406 1 98 149 ILE A CA 1
ATOM 1130 C C . ILE A 1 149 ? -9.406 -14.305 -10.18 1 98 149 ILE A C 1
ATOM 1132 O O . ILE A 1 149 ? -8.922 -15.297 -10.727 1 98 149 ILE A O 1
ATOM 1136 N N . ALA A 1 150 ? -10.695 -13.984 -10.188 1 98.31 150 ALA A N 1
ATOM 1137 C CA . ALA A 1 150 ? -11.609 -14.828 -10.945 1 98.31 150 ALA A CA 1
ATOM 1138 C C . ALA A 1 150 ? -11.172 -14.953 -12.406 1 98.31 150 ALA A C 1
ATOM 1140 O O . ALA A 1 150 ? -11.156 -16.047 -12.969 1 98.31 150 ALA A O 1
ATOM 1141 N N . ARG A 1 151 ? -10.82 -13.844 -12.961 1 97.94 151 ARG A N 1
ATOM 1142 C CA . ARG A 1 151 ? -10.336 -13.836 -14.336 1 97.94 151 ARG A CA 1
ATOM 1143 C C . ARG A 1 151 ? -9.039 -14.625 -14.461 1 97.94 151 ARG A C 1
ATOM 1145 O O . ARG A 1 151 ? -8.859 -15.398 -15.414 1 97.94 151 ARG A O 1
ATOM 1152 N N . ALA A 1 152 ? -8.172 -14.438 -13.492 1 97.25 152 ALA A N 1
ATOM 1153 C CA . ALA A 1 152 ? -6.855 -15.07 -13.523 1 97.25 152 ALA A CA 1
ATOM 1154 C C . ALA A 1 152 ? -6.977 -16.594 -13.438 1 97.25 152 ALA A C 1
ATOM 1156 O O . ALA A 1 152 ? -6.156 -17.312 -14.008 1 97.25 152 ALA A O 1
ATOM 1157 N N . ILE A 1 153 ? -8.016 -17.094 -12.781 1 97.5 153 ILE A N 1
ATOM 1158 C CA . ILE A 1 153 ? -8.109 -18.531 -12.57 1 97.5 153 ILE A CA 1
ATOM 1159 C C . ILE A 1 153 ? -9.164 -19.125 -13.5 1 97.5 153 ILE A C 1
ATOM 1161 O O . ILE A 1 153 ? -9.508 -20.297 -13.391 1 97.5 153 ILE A O 1
ATOM 1165 N N . ALA A 1 154 ? -9.656 -18.328 -14.406 1 96.5 154 ALA A N 1
ATOM 1166 C CA . ALA A 1 154 ? -10.758 -18.734 -15.273 1 96.5 154 ALA A CA 1
ATOM 1167 C C . ALA A 1 154 ? -10.414 -20 -16.047 1 96.5 154 ALA A C 1
ATOM 1169 O O . ALA A 1 154 ? -11.258 -20.891 -16.219 1 96.5 154 ALA A O 1
ATOM 1170 N N . LEU A 1 155 ? -9.18 -20.109 -16.484 1 94.75 155 LEU A N 1
ATOM 1171 C CA . LEU A 1 155 ? -8.766 -21.25 -17.312 1 94.75 155 LEU A CA 1
ATOM 1172 C C . LEU A 1 155 ? -8.109 -22.328 -16.469 1 94.75 155 LEU A C 1
ATOM 1174 O O . LEU A 1 155 ? -7.418 -23.203 -17 1 94.75 155 LEU A O 1
ATOM 1178 N N . GLU A 1 156 ? -8.25 -22.172 -15.164 1 95.19 156 GLU A N 1
ATOM 1179 C CA . GLU A 1 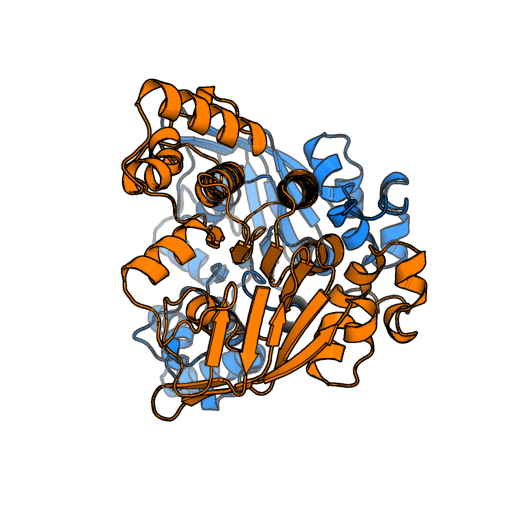156 ? -7.727 -23.156 -14.227 1 95.19 156 GLU A CA 1
ATOM 1180 C C . GLU A 1 156 ? -6.215 -23.312 -14.367 1 95.19 156 GLU A C 1
ATOM 1182 O O . GLU A 1 156 ? -5.719 -24.438 -14.562 1 95.19 156 GLU A O 1
ATOM 1187 N N . PRO A 1 157 ? -5.527 -22.234 -14.219 1 97 157 PRO A N 1
ATOM 1188 C CA . PRO A 1 157 ? -4.07 -22.281 -14.352 1 97 157 PRO A CA 1
ATOM 1189 C C . PRO A 1 157 ? -3.402 -23.078 -13.234 1 97 157 PRO A C 1
ATOM 1191 O O . PRO A 1 157 ? -4.035 -23.375 -12.219 1 97 157 PRO A O 1
ATOM 1194 N N . GLU A 1 158 ? -2.162 -23.484 -13.5 1 97.25 158 GLU A N 1
ATOM 1195 C CA . GLU A 1 158 ? -1.333 -24.141 -12.492 1 97.25 158 GLU A CA 1
ATOM 1196 C C . GLU A 1 158 ? -0.458 -23.125 -11.758 1 97.25 158 GLU A C 1
ATOM 1198 O O . GLU A 1 158 ? -0.056 -23.359 -10.609 1 97.25 158 GLU A O 1
ATOM 1203 N N . LEU A 1 159 ? -0.207 -22.078 -12.461 1 97.69 159 LEU A N 1
ATOM 1204 C CA . LEU A 1 159 ? 0.675 -21.031 -11.953 1 97.69 159 LEU A CA 1
ATOM 1205 C C . LEU A 1 159 ? -0.056 -19.688 -11.875 1 97.69 159 LEU A C 1
ATOM 1207 O O . LEU A 1 159 ? -0.691 -19.266 -12.844 1 97.69 159 LEU A O 1
ATOM 1211 N N . LEU A 1 160 ? -0.037 -19.078 -10.672 1 97.94 160 LEU A N 1
ATOM 1212 C CA . LEU A 1 160 ? -0.697 -17.797 -10.453 1 97.94 160 LEU A CA 1
ATOM 1213 C C . LEU A 1 160 ? 0.302 -16.734 -9.992 1 97.94 160 LEU A C 1
ATOM 1215 O O . LEU A 1 160 ? 1.017 -16.953 -9.008 1 97.94 160 LEU A O 1
ATOM 1219 N N . PHE A 1 161 ? 0.403 -15.656 -10.734 1 97.94 161 PHE A N 1
ATOM 1220 C CA . PHE A 1 161 ? 1.227 -14.516 -10.352 1 97.94 161 PHE A CA 1
ATOM 1221 C C . PHE A 1 161 ? 0.382 -13.438 -9.688 1 97.94 161 PHE A C 1
ATOM 1223 O O . PHE A 1 161 ? -0.692 -13.086 -10.18 1 97.94 161 PHE A O 1
ATOM 1230 N N . LEU A 1 162 ? 0.845 -12.969 -8.57 1 97.5 162 LEU A N 1
ATOM 1231 C CA . LEU A 1 162 ? 0.177 -11.891 -7.852 1 97.5 162 LEU A CA 1
ATOM 1232 C C . LEU A 1 162 ? 1.101 -10.688 -7.695 1 97.5 162 LEU A C 1
ATOM 1234 O O . LEU A 1 162 ? 2.184 -10.797 -7.117 1 97.5 162 LEU A O 1
ATOM 1238 N N . ASP A 1 163 ? 0.695 -9.633 -8.219 1 94.88 163 ASP A N 1
ATOM 1239 C CA . ASP A 1 163 ? 1.445 -8.391 -8.07 1 94.88 163 ASP A CA 1
ATOM 1240 C C . ASP A 1 163 ? 0.779 -7.465 -7.047 1 94.88 163 ASP A C 1
ATOM 1242 O O . ASP A 1 163 ? -0.219 -6.812 -7.355 1 94.88 163 ASP A O 1
ATOM 1246 N N . GLU A 1 164 ? 1.373 -7.418 -5.844 1 93.94 164 GLU A N 1
ATOM 1247 C CA . GLU A 1 164 ? 0.876 -6.594 -4.746 1 93.94 164 GLU A CA 1
ATOM 1248 C C . GLU A 1 164 ? -0.618 -6.809 -4.527 1 93.94 164 GLU A C 1
ATOM 1250 O O . GLU A 1 164 ? -1.406 -5.863 -4.617 1 93.94 164 GLU A O 1
ATOM 1255 N N . PRO A 1 165 ? -1.005 -7.965 -4.086 1 95.44 165 PRO A N 1
ATOM 1256 C CA . PRO A 1 165 ? -2.416 -8.359 -4.043 1 95.44 165 PRO A CA 1
ATOM 1257 C C . PRO A 1 165 ? -3.219 -7.559 -3.021 1 95.44 165 PRO A C 1
ATOM 1259 O O . PRO A 1 165 ? -4.434 -7.395 -3.178 1 95.44 165 PRO A O 1
ATOM 1262 N N . THR A 1 166 ? -2.551 -7.035 -2 1 93.75 166 THR A N 1
ATOM 1263 C CA . THR A 1 166 ? -3.314 -6.363 -0.954 1 93.75 166 THR A CA 1
ATOM 1264 C C . THR A 1 166 ? -3.129 -4.852 -1.033 1 93.75 166 THR A C 1
ATOM 1266 O O . THR A 1 166 ? -3.588 -4.117 -0.156 1 93.75 166 THR A O 1
ATOM 1269 N N . ALA A 1 167 ? -2.43 -4.395 -2.039 1 89.88 167 ALA A N 1
ATOM 1270 C CA . ALA A 1 167 ? -2.23 -2.955 -2.201 1 89.88 167 ALA A CA 1
ATOM 1271 C C . ALA A 1 167 ? -3.564 -2.23 -2.348 1 89.88 167 ALA A C 1
ATOM 1273 O O . ALA A 1 167 ? -4.438 -2.666 -3.104 1 89.88 167 ALA A O 1
ATOM 1274 N N . GLY A 1 168 ? -3.723 -1.114 -1.574 1 85.69 168 GLY A N 1
ATOM 1275 C CA . GLY A 1 168 ? -4.91 -0.286 -1.715 1 85.69 168 GLY A CA 1
ATOM 1276 C C . GLY A 1 168 ? -6.086 -0.791 -0.903 1 85.69 168 GLY A C 1
ATOM 1277 O O . GLY A 1 168 ? -7.152 -0.171 -0.895 1 85.69 168 GLY A O 1
ATOM 1278 N N . LEU A 1 169 ? -5.941 -1.878 -0.239 1 91.25 169 LEU A N 1
ATOM 1279 C CA . LEU A 1 169 ? -7.016 -2.436 0.579 1 91.25 169 LEU A CA 1
ATOM 1280 C C . LEU A 1 169 ? -6.859 -2.016 2.037 1 91.25 169 LEU A C 1
ATOM 1282 O O . LEU A 1 169 ? -5.742 -1.826 2.518 1 91.25 169 LEU A O 1
ATOM 1286 N N . ASP A 1 170 ? -8.023 -1.827 2.701 1 90.56 170 ASP A N 1
ATOM 1287 C CA . ASP A 1 170 ? -7.957 -1.617 4.145 1 90.56 170 ASP A CA 1
ATOM 1288 C C . ASP A 1 170 ? -7.566 -2.904 4.867 1 90.56 170 ASP A C 1
ATOM 1290 O O . ASP A 1 170 ? -7.578 -3.984 4.273 1 90.56 170 ASP A O 1
ATOM 1294 N N . PRO A 1 171 ? -7.195 -2.889 6.094 1 90.88 171 PRO A N 1
ATOM 1295 C CA . PRO A 1 171 ? -6.68 -4.055 6.816 1 90.88 171 PRO A CA 1
ATOM 1296 C C . PRO A 1 171 ? -7.66 -5.227 6.824 1 90.88 171 PRO A C 1
ATOM 1298 O O . PRO A 1 171 ? -7.254 -6.375 6.629 1 90.88 171 PRO A O 1
ATOM 1301 N N . GLY A 1 172 ? -8.93 -4.918 7.035 1 90.31 172 GLY A N 1
ATOM 1302 C CA . GLY A 1 172 ? -9.922 -5.988 7.016 1 90.31 172 GLY A CA 1
ATOM 1303 C C . GLY A 1 172 ? -10.023 -6.684 5.672 1 90.31 172 GLY A C 1
ATOM 1304 O O . GLY A 1 172 ? -9.984 -7.91 5.598 1 90.31 172 GLY A O 1
ATOM 1305 N N . ALA A 1 173 ? -10.125 -5.898 4.641 1 91.81 173 ALA A N 1
ATOM 1306 C CA . ALA A 1 173 ? -10.188 -6.422 3.279 1 91.81 173 ALA A CA 1
ATOM 1307 C C . ALA A 1 173 ? -8.914 -7.18 2.918 1 91.81 173 ALA A C 1
ATOM 1309 O O . ALA A 1 173 ? -8.961 -8.18 2.203 1 91.81 173 ALA A O 1
ATOM 1310 N N . SER A 1 174 ? -7.816 -6.719 3.387 1 93.62 174 SER A N 1
ATOM 1311 C CA . SER A 1 174 ? -6.551 -7.402 3.148 1 93.62 174 SER A CA 1
ATOM 1312 C C . SER A 1 174 ? -6.543 -8.789 3.775 1 93.62 174 SER A C 1
ATOM 1314 O O . SER A 1 174 ? -6.137 -9.766 3.137 1 93.62 174 SER A O 1
ATOM 1316 N N . ASP A 1 175 ? -7 -8.852 5.012 1 92.44 175 ASP A N 1
ATOM 1317 C CA . ASP A 1 175 ? -7.059 -10.141 5.691 1 92.44 175 ASP A CA 1
ATOM 1318 C C . ASP A 1 175 ? -7.969 -11.109 4.945 1 92.44 175 ASP A C 1
ATOM 1320 O O . ASP A 1 175 ? -7.633 -12.289 4.789 1 92.44 175 ASP A O 1
ATOM 1324 N N . GLU A 1 176 ? -9.047 -10.57 4.488 1 93.12 176 GLU A N 1
ATOM 1325 C CA . GLU A 1 176 ? -9.984 -11.406 3.736 1 93.12 176 GLU A CA 1
ATOM 1326 C C . GLU A 1 176 ? -9.367 -11.891 2.43 1 93.12 176 GLU A C 1
ATOM 1328 O O . GLU A 1 176 ? -9.57 -13.039 2.033 1 93.12 176 GLU A O 1
ATOM 1333 N N . PHE A 1 177 ? -8.672 -11.078 1.8 1 95.38 177 PHE A N 1
ATOM 1334 C CA . PHE A 1 177 ? -8.055 -11.414 0.522 1 95.38 177 PHE A CA 1
ATOM 1335 C C . PHE A 1 177 ? -6.949 -12.445 0.709 1 95.38 177 PHE A C 1
ATOM 1337 O O . PHE A 1 177 ? -6.805 -13.367 -0.102 1 95.38 177 PHE A O 1
ATOM 1344 N N . VAL A 1 178 ? -6.152 -12.289 1.731 1 95.81 178 VAL A N 1
ATOM 1345 C CA . VAL A 1 178 ? -5.105 -13.242 2.074 1 95.81 178 VAL A CA 1
ATOM 1346 C C . VAL A 1 178 ? -5.723 -14.625 2.307 1 95.81 178 VAL A C 1
ATOM 1348 O O . VAL A 1 178 ? -5.23 -15.625 1.79 1 95.81 178 VAL A O 1
ATOM 1351 N N . GLU A 1 179 ? -6.801 -14.648 3.012 1 95.56 179 GLU A N 1
ATOM 1352 C CA . GLU A 1 179 ? -7.508 -15.906 3.256 1 95.56 179 GLU A CA 1
ATOM 1353 C C . GLU A 1 179 ? -8.016 -16.516 1.952 1 95.56 179 GLU A C 1
ATOM 1355 O O . GLU A 1 179 ? -7.969 -17.734 1.769 1 95.56 179 GLU A O 1
ATOM 1360 N N . LEU A 1 180 ? -8.5 -15.695 1.157 1 96.81 180 LEU A N 1
ATOM 1361 C CA . LEU A 1 180 ? -8.977 -16.156 -0.144 1 96.81 180 LEU A CA 1
ATOM 1362 C C . LEU A 1 180 ? -7.859 -16.828 -0.924 1 96.81 180 LEU A C 1
ATOM 1364 O O . LEU A 1 180 ? -8.031 -17.938 -1.436 1 96.81 180 LEU A O 1
ATOM 1368 N N . ILE A 1 181 ? -6.699 -16.203 -1.038 1 97.5 181 ILE A N 1
ATOM 1369 C CA . ILE A 1 181 ? -5.566 -16.75 -1.775 1 97.5 181 ILE A CA 1
ATOM 1370 C C . ILE A 1 181 ? -5.152 -18.094 -1.164 1 97.5 181 ILE A C 1
ATOM 1372 O O . ILE A 1 181 ? -4.891 -19.047 -1.885 1 97.5 181 ILE A O 1
ATOM 1376 N N . ALA A 1 182 ? -5.117 -18.156 0.148 1 96.88 182 ALA A N 1
ATOM 1377 C CA . ALA A 1 182 ? -4.762 -19.391 0.841 1 96.88 182 ALA A CA 1
ATOM 1378 C C . ALA A 1 182 ? -5.738 -20.516 0.499 1 96.88 182 ALA A C 1
ATOM 1380 O O . ALA A 1 182 ? -5.324 -21.641 0.22 1 96.88 182 ALA A O 1
ATOM 1381 N N . THR A 1 183 ? -6.961 -20.172 0.527 1 96.62 183 THR A N 1
ATOM 1382 C CA . THR A 1 183 ? -8 -21.156 0.231 1 96.62 183 THR A CA 1
ATOM 1383 C C . THR A 1 183 ? -7.883 -21.656 -1.206 1 96.62 183 THR A C 1
ATOM 1385 O O . THR A 1 183 ? -7.949 -22.859 -1.458 1 96.62 183 THR A O 1
ATOM 1388 N N . LEU A 1 184 ? -7.73 -20.75 -2.125 1 96.81 184 LEU A N 1
ATOM 1389 C CA . LEU A 1 184 ? -7.586 -21.125 -3.525 1 96.81 184 LEU A CA 1
ATOM 1390 C C . LEU A 1 184 ? -6.352 -22 -3.729 1 96.81 184 LEU A C 1
ATOM 1392 O O . LEU A 1 184 ? -6.391 -22.969 -4.488 1 96.81 184 LEU A O 1
ATOM 1396 N N . HIS A 1 185 ? -5.266 -21.641 -3.064 1 97.31 185 HIS A N 1
ATOM 1397 C CA . HIS A 1 185 ? -4.047 -22.438 -3.119 1 97.31 185 HIS A CA 1
ATOM 1398 C C . HIS A 1 185 ? -4.301 -23.875 -2.66 1 97.31 185 HIS A C 1
ATOM 1400 O O . HIS A 1 185 ? -3.908 -24.828 -3.334 1 97.31 185 HIS A O 1
ATOM 1406 N N . ARG A 1 186 ? -5.004 -24.047 -1.583 1 95.56 186 ARG A N 1
ATOM 1407 C CA . ARG A 1 186 ? -5.273 -25.359 -1.002 1 95.56 186 ARG A CA 1
ATOM 1408 C C . ARG A 1 186 ? -6.227 -26.156 -1.884 1 95.56 186 ARG A C 1
ATOM 1410 O O . ARG A 1 186 ? -6.012 -27.359 -2.111 1 95.56 186 ARG A O 1
ATOM 1417 N N . THR A 1 187 ? -7.16 -25.5 -2.414 1 94.88 187 THR A N 1
ATOM 1418 C CA . THR A 1 187 ? -8.242 -26.203 -3.092 1 94.88 187 THR A CA 1
ATOM 1419 C C . THR A 1 187 ? -7.859 -26.531 -4.531 1 94.88 187 THR A C 1
ATOM 1421 O O . THR A 1 187 ? -8.242 -27.578 -5.055 1 94.88 187 THR A O 1
ATOM 1424 N N . LEU A 1 188 ? -7.07 -25.688 -5.137 1 95.56 188 LEU A N 1
ATOM 1425 C CA . LEU A 1 188 ? -6.77 -25.875 -6.555 1 95.56 188 LEU A CA 1
ATOM 1426 C C . LEU A 1 188 ? -5.344 -26.391 -6.742 1 95.56 188 LEU A C 1
ATOM 1428 O O . LEU A 1 188 ? -4.961 -26.766 -7.852 1 95.56 188 LEU A O 1
ATOM 1432 N N . GLY A 1 189 ? -4.586 -26.359 -5.691 1 95.69 189 GLY A N 1
ATOM 1433 C CA . GLY A 1 189 ? -3.199 -26.781 -5.801 1 95.69 189 GLY A CA 1
ATOM 1434 C C . GLY A 1 189 ? -2.346 -25.844 -6.617 1 95.69 189 GLY A C 1
ATOM 1435 O O . GLY A 1 189 ? -1.443 -26.266 -7.34 1 95.69 189 GLY A O 1
ATOM 1436 N N . LEU A 1 190 ? -2.582 -24.594 -6.496 1 96.12 190 LEU A N 1
ATOM 1437 C CA . LEU A 1 190 ? -1.92 -23.578 -7.297 1 96.12 190 LEU A CA 1
ATOM 1438 C C . LEU A 1 190 ? -0.479 -23.375 -6.84 1 96.12 190 LEU A C 1
ATOM 1440 O O . LEU A 1 190 ? -0.189 -23.438 -5.641 1 96.12 190 LEU A O 1
ATOM 1444 N N . THR A 1 191 ? 0.387 -23.219 -7.805 1 98.12 191 THR A N 1
ATOM 1445 C CA . THR A 1 191 ? 1.68 -22.609 -7.547 1 98.12 191 THR A CA 1
ATOM 1446 C C . THR A 1 191 ? 1.579 -21.078 -7.652 1 98.12 191 THR A C 1
ATOM 1448 O O . THR A 1 191 ? 1.023 -20.562 -8.617 1 98.12 191 THR A O 1
ATOM 1451 N N . VAL A 1 192 ? 2.076 -20.391 -6.602 1 98.19 192 VAL A N 1
ATOM 1452 C CA . VAL A 1 192 ? 1.86 -18.938 -6.57 1 98.19 192 VAL A CA 1
ATOM 1453 C C . VAL A 1 192 ? 3.203 -18.219 -6.496 1 98.19 192 VAL A C 1
ATOM 1455 O O . VAL A 1 192 ? 4.078 -18.609 -5.719 1 98.19 192 VAL A O 1
ATOM 1458 N N . VAL A 1 193 ? 3.402 -17.266 -7.336 1 98.31 193 VAL A N 1
ATOM 1459 C CA . VAL A 1 193 ? 4.496 -16.312 -7.25 1 98.31 193 VAL A CA 1
ATOM 1460 C C . VAL A 1 193 ? 3.945 -14.922 -6.945 1 98.31 193 VAL A C 1
ATOM 1462 O O . VAL A 1 193 ? 3.127 -14.398 -7.703 1 98.31 193 VAL A O 1
ATOM 1465 N N . MET A 1 194 ? 4.441 -14.32 -5.879 1 97.75 194 MET A N 1
ATOM 1466 C CA . MET A 1 194 ? 3.857 -13.062 -5.426 1 97.75 194 MET A CA 1
ATOM 1467 C C . MET A 1 194 ? 4.941 -12.008 -5.207 1 97.75 194 MET A C 1
ATOM 1469 O O . MET A 1 194 ? 6 -12.312 -4.66 1 97.75 194 MET A O 1
ATOM 1473 N N . VAL A 1 195 ? 4.707 -10.859 -5.75 1 96.69 195 VAL A N 1
ATOM 1474 C CA . VAL A 1 195 ? 5.496 -9.688 -5.402 1 96.69 195 VAL A CA 1
ATOM 1475 C C . VAL A 1 195 ? 4.715 -8.812 -4.422 1 96.69 195 VAL A C 1
ATOM 1477 O O . VAL A 1 195 ? 3.566 -8.445 -4.68 1 96.69 195 VAL A O 1
ATOM 1480 N N . THR A 1 196 ? 5.324 -8.508 -3.287 1 94.19 196 THR A N 1
ATOM 1481 C CA . THR A 1 196 ? 4.602 -7.684 -2.322 1 94.19 196 THR A CA 1
ATOM 1482 C C . THR A 1 196 ? 5.574 -6.945 -1.405 1 94.19 196 THR A C 1
ATOM 1484 O O . THR A 1 196 ? 6.68 -7.43 -1.147 1 94.19 196 THR A O 1
ATOM 1487 N N . HIS A 1 197 ? 5.16 -5.812 -0.978 1 91.94 197 HIS A N 1
ATOM 1488 C CA . HIS A 1 197 ? 5.852 -5.07 0.071 1 91.94 197 HIS A CA 1
ATOM 1489 C C . HIS A 1 197 ? 5.137 -5.215 1.41 1 91.94 197 HIS A C 1
ATOM 1491 O O . HIS A 1 197 ? 5.598 -4.688 2.424 1 91.94 197 HIS A O 1
ATOM 1497 N N . ASP A 1 198 ? 4.055 -5.906 1.4 1 92.69 198 ASP A N 1
ATOM 1498 C CA . ASP A 1 198 ? 3.264 -6.137 2.605 1 92.69 198 ASP A CA 1
ATOM 1499 C C . ASP A 1 198 ? 3.805 -7.324 3.396 1 92.69 198 ASP A C 1
ATOM 1501 O O . ASP A 1 198 ? 3.6 -8.477 3.012 1 92.69 198 ASP A O 1
ATOM 1505 N N . LEU A 1 199 ? 4.352 -7.035 4.547 1 94 199 LEU A N 1
ATOM 1506 C CA . LEU A 1 199 ? 5.016 -8.062 5.344 1 94 199 LEU A CA 1
ATOM 1507 C C . LEU A 1 199 ? 4 -9.047 5.914 1 94 199 LEU A C 1
ATOM 1509 O O . LEU A 1 199 ? 4.27 -10.25 5.98 1 94 199 LEU A O 1
ATOM 1513 N N . ASP A 1 200 ? 2.85 -8.586 6.301 1 93.44 200 ASP A N 1
ATOM 1514 C CA . ASP A 1 200 ? 1.821 -9.461 6.848 1 93.44 200 ASP A CA 1
ATOM 1515 C C . ASP A 1 200 ? 1.378 -10.5 5.816 1 93.44 200 ASP A C 1
ATOM 1517 O O . ASP A 1 200 ? 1.248 -11.68 6.137 1 93.44 200 ASP A O 1
ATOM 1521 N N . THR A 1 201 ? 1.188 -10.008 4.629 1 95.06 201 THR A N 1
ATOM 1522 C CA . THR A 1 201 ? 0.786 -10.891 3.541 1 95.06 201 THR A CA 1
ATOM 1523 C C . THR A 1 201 ? 1.887 -11.906 3.229 1 95.06 201 THR A C 1
ATOM 1525 O O . THR A 1 201 ? 1.616 -13.094 3.074 1 95.06 201 THR A O 1
ATOM 1528 N N . MET A 1 202 ? 3.076 -11.406 3.15 1 95.81 202 MET A N 1
ATOM 1529 C CA . MET A 1 202 ? 4.223 -12.258 2.848 1 95.81 202 MET A CA 1
ATOM 1530 C C . MET A 1 202 ? 4.363 -13.367 3.887 1 95.81 202 MET A C 1
ATOM 1532 O O . MET A 1 202 ? 4.48 -14.539 3.535 1 95.81 202 MET A O 1
ATOM 1536 N N . VAL A 1 203 ? 4.289 -13 5.129 1 94.62 203 VAL A N 1
ATOM 1537 C CA . VAL A 1 203 ? 4.492 -13.961 6.211 1 94.62 203 VAL A CA 1
ATOM 1538 C C . VAL A 1 203 ? 3.33 -14.945 6.246 1 94.62 203 VAL A C 1
ATOM 1540 O O . VAL A 1 203 ? 3.533 -16.141 6.457 1 94.62 203 VAL A O 1
ATOM 1543 N N . ALA A 1 204 ? 2.168 -14.492 5.996 1 93.56 204 ALA A N 1
ATOM 1544 C CA . ALA A 1 204 ? 0.969 -15.32 6.105 1 93.56 204 ALA A CA 1
ATOM 1545 C C . ALA A 1 204 ? 0.915 -16.359 4.988 1 93.56 204 ALA A C 1
ATOM 1547 O O . ALA A 1 204 ? 0.492 -17.5 5.207 1 93.56 204 ALA A O 1
ATOM 1548 N N . LEU A 1 205 ? 1.413 -16 3.818 1 95.94 205 LEU A N 1
ATOM 1549 C CA . LEU A 1 205 ? 1.109 -16.828 2.658 1 95.94 205 LEU A CA 1
ATOM 1550 C C . LEU A 1 205 ? 2.352 -17.578 2.182 1 95.94 205 LEU A C 1
ATOM 1552 O O . LEU A 1 205 ? 2.246 -18.625 1.55 1 95.94 205 LEU A O 1
ATOM 1556 N N . SER A 1 206 ? 3.482 -17.141 2.443 1 96.31 206 SER A N 1
ATOM 1557 C CA . SER A 1 206 ? 4.672 -17.609 1.741 1 96.31 206 SER A CA 1
ATOM 1558 C C . SER A 1 206 ? 5.195 -18.906 2.357 1 96.31 206 SER A C 1
ATOM 1560 O O . SER A 1 206 ? 5.445 -18.969 3.562 1 96.31 206 SER A O 1
ATOM 1562 N N . THR A 1 207 ? 5.402 -19.891 1.529 1 95.75 207 THR A N 1
ATOM 1563 C CA . THR A 1 207 ? 6.184 -21.062 1.923 1 95.75 207 THR A CA 1
ATOM 1564 C C . THR A 1 207 ? 7.676 -20.766 1.822 1 95.75 207 THR A C 1
ATOM 1566 O O . THR A 1 207 ? 8.461 -21.25 2.639 1 95.75 207 THR A O 1
ATOM 1569 N N . ARG A 1 208 ? 7.992 -19.984 0.785 1 97.12 208 ARG A N 1
ATOM 1570 C CA . ARG A 1 208 ? 9.359 -19.516 0.584 1 97.12 208 ARG A CA 1
ATOM 1571 C C . ARG A 1 208 ? 9.375 -18.047 0.181 1 97.12 208 ARG A C 1
ATOM 1573 O O . ARG A 1 208 ? 8.375 -17.516 -0.295 1 97.12 208 ARG A O 1
ATOM 1580 N N . VAL A 1 209 ? 10.539 -17.484 0.445 1 97.56 209 VAL A N 1
ATOM 1581 C CA . VAL A 1 209 ? 10.742 -16.094 0.067 1 97.56 209 VAL A CA 1
ATOM 1582 C C . VAL A 1 209 ? 12.055 -15.945 -0.706 1 97.56 209 VAL A C 1
ATOM 1584 O O . VAL A 1 209 ? 13.086 -16.469 -0.288 1 97.56 209 VAL A O 1
ATOM 1587 N N . ALA A 1 210 ? 11.938 -15.312 -1.819 1 97.88 210 ALA A N 1
ATOM 1588 C CA . ALA A 1 210 ? 13.117 -14.977 -2.619 1 97.88 210 ALA A CA 1
ATOM 1589 C C . ALA A 1 210 ? 13.477 -13.5 -2.479 1 97.88 210 ALA A C 1
ATOM 1591 O O . ALA A 1 210 ? 12.711 -12.633 -2.9 1 97.88 210 ALA A O 1
ATOM 1592 N N . VAL A 1 211 ? 14.609 -13.234 -1.951 1 97.06 211 VAL A N 1
ATOM 1593 C CA . VAL A 1 211 ? 15.055 -11.859 -1.74 1 97.06 211 VAL A CA 1
ATOM 1594 C C . VAL A 1 211 ? 15.992 -11.438 -2.873 1 97.06 211 VAL A C 1
ATOM 1596 O O . VAL A 1 211 ? 17.047 -12.039 -3.068 1 97.06 211 VAL A O 1
ATOM 1599 N N . ILE A 1 212 ? 15.555 -10.445 -3.551 1 96.44 212 ILE A N 1
ATOM 1600 C CA . ILE A 1 212 ? 16.375 -9.906 -4.637 1 96.44 212 ILE A CA 1
ATOM 1601 C C . ILE A 1 212 ? 17.125 -8.664 -4.156 1 96.44 212 ILE A C 1
ATOM 1603 O O . ILE A 1 212 ? 16.5 -7.699 -3.693 1 96.44 212 ILE A O 1
ATOM 1607 N N . ALA A 1 213 ? 18.406 -8.727 -4.223 1 93.62 213 ALA A N 1
ATOM 1608 C CA . ALA A 1 213 ? 19.312 -7.613 -3.941 1 93.62 213 ALA A CA 1
ATOM 1609 C C . ALA A 1 213 ? 20.609 -7.754 -4.727 1 93.62 213 ALA A C 1
ATOM 1611 O O . ALA A 1 213 ? 21.016 -8.867 -5.07 1 93.62 213 ALA A O 1
ATOM 1612 N N . GLU A 1 214 ? 21.203 -6.609 -5.027 1 93.69 214 GLU A N 1
ATOM 1613 C CA . GLU A 1 214 ? 22.453 -6.586 -5.766 1 93.69 214 GLU A CA 1
ATOM 1614 C C . GLU A 1 214 ? 22.328 -7.332 -7.09 1 93.69 214 GLU A C 1
ATOM 1616 O O . GLU A 1 214 ? 23.219 -8.109 -7.457 1 93.69 214 GLU A O 1
ATOM 1621 N N . ARG A 1 215 ? 21.172 -7.324 -7.668 1 94.81 215 ARG A N 1
ATOM 1622 C CA . ARG A 1 215 ? 20.891 -7.75 -9.031 1 94.81 215 ARG A CA 1
ATOM 1623 C C . ARG A 1 215 ? 20.812 -9.273 -9.125 1 94.81 215 ARG A C 1
ATOM 1625 O O . ARG A 1 215 ? 20.891 -9.836 -10.219 1 94.81 215 ARG A O 1
ATOM 1632 N N . LYS A 1 216 ? 20.688 -9.883 -7.922 1 96.12 216 LYS A N 1
ATOM 1633 C CA . LYS A 1 216 ? 20.547 -11.336 -7.887 1 96.12 216 LYS A CA 1
ATOM 1634 C C . LYS A 1 216 ? 19.594 -11.773 -6.789 1 96.12 216 LYS A C 1
ATOM 1636 O O . LYS A 1 216 ? 19.125 -10.953 -5.996 1 96.12 216 LYS A O 1
ATOM 1641 N N . VAL A 1 217 ? 19.266 -13.031 -6.777 1 96.69 217 VAL A N 1
ATOM 1642 C CA . VAL A 1 217 ? 18.547 -13.625 -5.656 1 96.69 217 VAL A CA 1
ATOM 1643 C C . VAL A 1 217 ? 19.516 -14 -4.543 1 96.69 217 VAL A C 1
ATOM 1645 O O . VAL A 1 217 ? 20.297 -14.945 -4.684 1 96.69 217 VAL A O 1
ATOM 1648 N N . LEU A 1 218 ? 19.469 -13.281 -3.486 1 95.75 218 LEU A N 1
ATOM 1649 C CA . LEU A 1 218 ? 20.391 -13.516 -2.371 1 95.75 218 LEU A CA 1
ATOM 1650 C C . LEU A 1 218 ? 20.062 -14.82 -1.659 1 95.75 218 LEU A C 1
ATOM 1652 O O . LEU A 1 218 ? 20.953 -15.531 -1.206 1 95.75 218 LEU A O 1
ATOM 1656 N N . VAL A 1 219 ? 18.781 -15.016 -1.519 1 95.81 219 VAL A N 1
ATOM 1657 C CA . VAL A 1 219 ? 18.297 -16.203 -0.815 1 95.81 219 VAL A CA 1
ATOM 1658 C C . VAL A 1 219 ? 16.891 -16.547 -1.308 1 95.81 219 VAL A C 1
ATOM 1660 O O . VAL A 1 219 ? 16.125 -15.672 -1.696 1 95.81 219 VAL A O 1
ATOM 1663 N N . ALA A 1 220 ? 16.656 -17.766 -1.403 1 96.62 220 ALA A N 1
ATOM 1664 C CA . ALA A 1 220 ? 15.32 -18.328 -1.638 1 96.62 220 ALA A CA 1
ATOM 1665 C C . ALA A 1 220 ? 15.047 -19.484 -0.682 1 96.62 220 ALA A C 1
ATOM 1667 O O . ALA A 1 220 ? 15.453 -20.625 -0.936 1 96.62 220 ALA A O 1
ATOM 1668 N N . ALA A 1 221 ? 14.422 -19.203 0.336 1 96.81 221 ALA A N 1
ATOM 1669 C CA . ALA A 1 221 ? 14.242 -20.156 1.424 1 96.81 221 ALA A CA 1
ATOM 1670 C C . ALA A 1 221 ? 12.984 -19.828 2.232 1 96.81 221 ALA A C 1
ATOM 1672 O O . ALA A 1 221 ? 12.211 -18.953 1.861 1 96.81 221 ALA A O 1
ATOM 1673 N N . SER A 1 222 ? 12.742 -20.703 3.168 1 96.06 222 SER A N 1
ATOM 1674 C CA . SER A 1 222 ? 11.625 -20.406 4.062 1 96.06 222 SER A CA 1
ATOM 1675 C C . SER A 1 222 ? 11.797 -19.047 4.727 1 96.06 222 SER A C 1
ATOM 1677 O O . SER A 1 222 ? 12.906 -18.5 4.762 1 96.06 222 SER A O 1
ATOM 1679 N N . VAL A 1 223 ? 10.734 -18.469 5.211 1 94.62 223 VAL A N 1
ATOM 1680 C CA . VAL A 1 223 ? 10.75 -17.156 5.848 1 94.62 223 VAL A CA 1
ATOM 1681 C C . VAL A 1 223 ? 11.758 -17.156 6.992 1 94.62 223 VAL A C 1
ATOM 1683 O O . VAL A 1 223 ? 12.57 -16.219 7.113 1 94.62 223 VAL A O 1
ATOM 1686 N N . GLU A 1 224 ? 11.773 -18.25 7.777 1 94.25 224 GLU A N 1
ATOM 1687 C CA . GLU A 1 224 ? 12.641 -18.375 8.945 1 94.25 224 GLU A CA 1
ATOM 1688 C C . GLU A 1 224 ? 14.109 -18.406 8.539 1 94.25 224 GLU A C 1
ATOM 1690 O O . GLU A 1 224 ? 14.945 -17.75 9.164 1 94.25 224 GLU A O 1
ATOM 1695 N N . GLU A 1 225 ? 14.336 -19.141 7.504 1 95 225 GLU A N 1
ATOM 1696 C CA . GLU A 1 225 ? 15.711 -19.25 7.02 1 95 225 GLU A CA 1
ATOM 1697 C C . GLU A 1 225 ? 16.188 -17.953 6.383 1 95 225 GLU A C 1
ATOM 1699 O O . GLU A 1 225 ? 17.312 -17.516 6.602 1 95 225 GLU A O 1
ATOM 1704 N N . ALA A 1 226 ? 15.328 -17.328 5.645 1 95.56 226 ALA A N 1
ATOM 1705 C CA . ALA A 1 226 ? 15.672 -16.062 4.984 1 95.56 226 ALA A CA 1
ATOM 1706 C C . ALA A 1 226 ? 15.984 -14.977 6.008 1 95.56 226 ALA A C 1
ATOM 1708 O O . ALA A 1 226 ? 16.922 -14.195 5.824 1 95.56 226 ALA A O 1
ATOM 1709 N N . ALA A 1 227 ? 15.258 -14.977 7.09 1 94.31 227 ALA A N 1
ATOM 1710 C CA . ALA A 1 227 ? 15.422 -13.961 8.133 1 94.31 227 ALA A CA 1
ATOM 1711 C C . ALA A 1 227 ? 16.766 -14.109 8.828 1 94.31 227 ALA A C 1
ATOM 1713 O O . ALA A 1 227 ? 17.234 -13.18 9.492 1 94.31 227 ALA A O 1
ATOM 1714 N N . GLY A 1 228 ? 17.406 -15.258 8.664 1 93.62 228 GLY A N 1
ATOM 1715 C CA . GLY A 1 228 ? 18.656 -15.531 9.352 1 93.62 228 GLY A CA 1
ATOM 1716 C C . GLY A 1 228 ? 19.875 -15.219 8.508 1 93.62 228 GLY A C 1
ATOM 1717 O O . GLY A 1 228 ? 21.016 -15.305 8.984 1 93.62 228 GLY A O 1
ATOM 1718 N N . VAL A 1 229 ? 19.656 -14.883 7.336 1 94.44 229 VAL A N 1
ATOM 1719 C CA . VAL A 1 229 ? 20.766 -14.602 6.43 1 94.44 229 VAL A CA 1
ATOM 1720 C C . VAL A 1 229 ? 21.406 -13.266 6.797 1 94.44 229 VAL A C 1
ATOM 1722 O O . VAL A 1 229 ? 20.719 -12.273 7.035 1 94.44 229 VAL A O 1
ATOM 1725 N N . ASP A 1 230 ? 22.75 -13.266 6.832 1 93.5 230 ASP A N 1
ATOM 1726 C CA . ASP A 1 230 ? 23.484 -12.07 7.227 1 93.5 230 ASP A CA 1
ATOM 1727 C C . ASP A 1 230 ? 23.719 -11.156 6.031 1 93.5 230 ASP A C 1
ATOM 1729 O O . ASP A 1 230 ? 24.766 -11.234 5.383 1 93.5 230 ASP A O 1
ATOM 1733 N N . HIS A 1 231 ? 22.891 -10.344 5.773 1 94.19 231 HIS A N 1
ATOM 1734 C CA . HIS A 1 231 ? 22.938 -9.312 4.738 1 94.19 231 HIS A CA 1
ATOM 1735 C C . HIS A 1 231 ? 22.203 -8.055 5.18 1 94.19 231 HIS A C 1
ATOM 1737 O O . HIS A 1 231 ? 21.156 -8.125 5.809 1 94.19 231 HIS A O 1
ATOM 1743 N N . PRO A 1 232 ? 22.75 -6.953 4.812 1 93.19 232 PRO A N 1
ATOM 1744 C CA . PRO A 1 232 ? 22.188 -5.695 5.312 1 93.19 232 PRO A CA 1
ATOM 1745 C C . PRO A 1 232 ? 20.719 -5.504 4.926 1 93.19 232 PRO A C 1
ATOM 1747 O O . PRO A 1 232 ? 19.906 -5.121 5.766 1 93.19 232 PRO A O 1
ATOM 1750 N N . PHE A 1 233 ? 20.375 -5.773 3.73 1 91.44 233 PHE A N 1
ATOM 1751 C CA . PHE A 1 233 ? 19 -5.602 3.283 1 91.44 233 PHE A CA 1
ATOM 1752 C C . PHE A 1 233 ? 18.062 -6.547 4.031 1 91.44 233 PHE A C 1
ATOM 1754 O O . PHE A 1 233 ? 16.969 -6.148 4.438 1 91.44 233 PHE A O 1
ATOM 1761 N N . ILE A 1 234 ? 18.469 -7.754 4.137 1 93.06 234 ILE A N 1
ATOM 1762 C CA . ILE A 1 234 ? 17.656 -8.773 4.785 1 93.06 234 ILE A CA 1
ATOM 1763 C C . ILE A 1 234 ? 17.438 -8.398 6.25 1 93.06 234 ILE A C 1
ATOM 1765 O O . ILE A 1 234 ? 16.328 -8.523 6.77 1 93.06 234 ILE A O 1
ATOM 1769 N N . ARG A 1 235 ? 18.484 -7.895 6.855 1 92.69 235 ARG A N 1
ATOM 1770 C CA . ARG A 1 235 ? 18.375 -7.484 8.25 1 92.69 235 ARG A CA 1
ATOM 1771 C C . ARG A 1 235 ? 17.359 -6.355 8.414 1 92.69 235 ARG A C 1
ATOM 1773 O O . ARG A 1 235 ? 16.5 -6.41 9.281 1 92.69 235 ARG A O 1
ATOM 1780 N N . GLU A 1 236 ? 17.5 -5.395 7.57 1 90.62 236 GLU A N 1
ATOM 1781 C CA . GLU A 1 236 ? 16.578 -4.262 7.633 1 90.62 236 GLU A CA 1
ATOM 1782 C C . GLU A 1 236 ? 15.148 -4.691 7.344 1 90.62 236 GLU A C 1
ATOM 1784 O O . GLU A 1 236 ? 14.211 -4.227 7.988 1 90.62 236 GLU A O 1
ATOM 1789 N N . TYR A 1 237 ? 15.008 -5.578 6.41 1 92.06 237 TYR A N 1
ATOM 1790 C CA . TYR A 1 237 ? 13.695 -6.016 5.934 1 92.06 237 TYR A CA 1
ATOM 1791 C C . TYR A 1 237 ? 13 -6.879 6.98 1 92.06 237 TYR A C 1
ATOM 1793 O O . TYR A 1 237 ? 11.828 -6.652 7.301 1 92.06 237 TYR A O 1
ATOM 1801 N N . PHE A 1 238 ? 13.711 -7.82 7.555 1 92.38 238 PHE A N 1
ATOM 1802 C CA . PHE A 1 238 ? 13.094 -8.805 8.438 1 92.38 238 PHE A CA 1
ATOM 1803 C C . PHE A 1 238 ? 13.266 -8.406 9.898 1 92.38 238 PHE A C 1
ATOM 1805 O O . PHE A 1 238 ? 12.422 -8.727 10.734 1 92.38 238 PHE A O 1
ATOM 1812 N N . LEU A 1 239 ? 14.336 -7.703 10.156 1 89.56 239 LEU A N 1
ATOM 1813 C CA . LEU A 1 239 ? 14.648 -7.473 11.562 1 89.56 239 LEU A CA 1
ATOM 1814 C C . LEU A 1 239 ? 14.43 -6.008 11.93 1 89.56 239 LEU A C 1
ATOM 1816 O O . LEU A 1 239 ? 14.742 -5.594 13.055 1 89.56 239 LEU A O 1
ATOM 1820 N N . GLY A 1 240 ? 13.977 -5.266 11.055 1 87.56 240 GLY A N 1
ATOM 1821 C CA . GLY A 1 240 ? 13.484 -3.941 11.398 1 87.56 240 GLY A CA 1
ATOM 1822 C C . GLY A 1 240 ? 12.219 -3.975 12.234 1 87.56 240 GLY A C 1
ATOM 1823 O O . GLY A 1 240 ? 11.727 -5.051 12.586 1 87.56 240 GLY A O 1
ATOM 1824 N N . ARG A 1 241 ? 11.656 -2.805 12.531 1 86.56 241 ARG A N 1
ATOM 1825 C CA . ARG A 1 241 ? 10.477 -2.715 13.391 1 86.56 241 ARG A CA 1
ATOM 1826 C C . ARG A 1 241 ? 9.289 -3.447 12.781 1 86.56 241 ARG A C 1
ATOM 1828 O O . ARG A 1 241 ? 8.695 -4.32 13.414 1 86.56 241 ARG A O 1
ATOM 1835 N N . ARG A 1 242 ? 9.008 -3.125 11.555 1 88.56 242 ARG A N 1
ATOM 1836 C CA . ARG A 1 242 ? 7.875 -3.727 10.867 1 88.56 242 ARG A CA 1
ATOM 1837 C C . ARG A 1 242 ? 8.102 -5.219 10.641 1 88.56 242 ARG A C 1
ATOM 1839 O O . ARG A 1 242 ? 7.172 -6.02 10.781 1 88.56 242 ARG A O 1
ATOM 1846 N N . GLY A 1 243 ? 9.336 -5.539 10.266 1 90.81 243 GLY A N 1
ATOM 1847 C CA . GLY A 1 243 ? 9.664 -6.934 10 1 90.81 243 GLY A CA 1
ATOM 1848 C C . GLY A 1 243 ? 9.508 -7.824 11.219 1 90.81 243 GLY A C 1
ATOM 1849 O O . GLY A 1 243 ? 8.875 -8.883 11.141 1 90.81 243 GLY A O 1
ATOM 1850 N N . ARG A 1 244 ? 9.992 -7.387 12.328 1 88.56 244 ARG A N 1
ATOM 1851 C CA . ARG A 1 244 ? 9.914 -8.164 13.562 1 88.56 244 ARG A CA 1
ATOM 1852 C C . ARG A 1 244 ? 8.461 -8.375 13.984 1 88.56 244 ARG A C 1
ATOM 1854 O O . ARG A 1 244 ? 8.086 -9.461 14.43 1 88.56 244 ARG A O 1
ATOM 1861 N N . ARG A 1 245 ? 7.684 -7.395 13.844 1 87.31 245 ARG A N 1
ATOM 1862 C CA . ARG A 1 245 ? 6.27 -7.504 14.195 1 87.31 245 ARG A CA 1
ATOM 1863 C C . ARG A 1 245 ? 5.559 -8.516 13.305 1 87.31 245 ARG A C 1
ATOM 1865 O O . ARG A 1 245 ? 4.754 -9.312 13.773 1 87.31 245 ARG A O 1
ATOM 1872 N N . ALA A 1 246 ? 5.848 -8.422 12.078 1 89.88 246 ALA A N 1
ATOM 1873 C CA . ALA A 1 246 ? 5.23 -9.344 11.125 1 89.88 246 ALA A CA 1
ATOM 1874 C C . ALA A 1 246 ? 5.613 -10.789 11.43 1 89.88 246 ALA A C 1
ATOM 1876 O O . ALA A 1 246 ? 4.781 -11.688 11.32 1 89.88 246 ALA A O 1
ATOM 1877 N N . LEU A 1 247 ? 6.859 -10.992 11.781 1 90.31 247 LEU A N 1
ATOM 1878 C CA . LEU A 1 247 ? 7.363 -12.344 12.031 1 90.31 247 LEU A CA 1
ATOM 1879 C C . LEU A 1 247 ? 6.676 -12.961 13.242 1 90.31 247 LEU A C 1
ATOM 1881 O O . LEU A 1 247 ? 6.656 -14.188 13.391 1 90.31 247 LEU A O 1
ATOM 1885 N N . GLN A 1 248 ? 6.086 -12.141 14.062 1 85.06 248 GLN A N 1
ATOM 1886 C CA . GLN A 1 248 ? 5.367 -12.633 15.227 1 85.06 248 GLN A CA 1
ATOM 1887 C C . GLN A 1 248 ? 4.09 -13.367 14.828 1 85.06 248 GLN A C 1
ATOM 1889 O O . GLN A 1 248 ? 3.514 -14.109 15.625 1 85.06 248 GLN A O 1
ATOM 1894 N N . ALA A 1 249 ? 3.717 -13.18 13.641 1 85.31 249 ALA A N 1
ATOM 1895 C CA . ALA A 1 249 ? 2.486 -13.797 13.148 1 85.31 249 ALA A CA 1
ATOM 1896 C C . ALA A 1 249 ? 2.713 -15.266 12.781 1 85.31 249 ALA A C 1
ATOM 1898 O O . ALA A 1 249 ? 1.756 -16.016 12.578 1 85.31 249 ALA A O 1
ATOM 1899 N N . LEU A 1 250 ? 3.938 -15.664 12.695 1 88.56 250 LEU A N 1
ATOM 1900 C CA . LEU A 1 250 ? 4.238 -17.062 12.367 1 88.56 250 LEU A CA 1
ATOM 1901 C C . LEU A 1 250 ? 3.756 -17.984 13.469 1 88.56 250 LEU A C 1
ATOM 1903 O O . LEU A 1 250 ? 3.754 -17.625 14.648 1 88.56 250 LEU A O 1
ATOM 1907 N N . PRO A 1 251 ? 3.369 -19.156 13.039 1 86.69 251 PRO A N 1
ATOM 1908 C CA . PRO A 1 251 ? 3.053 -20.141 14.062 1 86.69 251 PRO A CA 1
ATOM 1909 C C . PRO A 1 251 ? 4.223 -20.406 15.008 1 86.69 251 PRO A C 1
ATOM 1911 O O . PRO A 1 251 ? 5.383 -20.234 14.633 1 86.69 251 PRO A O 1
ATOM 1914 N N . PRO A 1 252 ? 3.887 -20.859 16.188 1 86.25 252 PRO A N 1
ATOM 1915 C CA . PRO A 1 252 ? 4.922 -21.031 17.203 1 86.25 252 PRO A CA 1
ATOM 1916 C C . PRO A 1 252 ? 6.055 -21.953 16.75 1 86.25 252 PRO A C 1
ATOM 1918 O O . PRO A 1 252 ? 7.223 -21.688 17.031 1 86.25 252 PRO A O 1
ATOM 1921 N N . GLU A 1 253 ? 5.707 -23.016 16.016 1 87.44 253 GLU A N 1
ATOM 1922 C CA . GLU A 1 253 ? 6.715 -23.969 15.562 1 87.44 253 GLU A CA 1
ATOM 1923 C C . GLU A 1 253 ? 7.695 -23.297 14.594 1 87.44 253 GLU A C 1
ATOM 1925 O O . GLU A 1 253 ? 8.891 -23.609 14.609 1 87.44 253 GLU A O 1
ATOM 1930 N N . ARG A 1 254 ? 7.172 -22.391 13.867 1 88.25 254 ARG A N 1
ATOM 1931 C CA . ARG A 1 254 ? 8.016 -21.688 12.898 1 88.25 254 ARG A CA 1
ATOM 1932 C C . ARG A 1 254 ? 8.781 -20.547 13.562 1 88.25 254 ARG A C 1
ATOM 1934 O O . ARG A 1 254 ? 9.922 -20.266 13.195 1 88.25 254 ARG A O 1
ATOM 1941 N N . ARG A 1 255 ? 8.203 -19.922 14.477 1 88.81 255 ARG A N 1
ATOM 1942 C CA . ARG A 1 255 ? 8.852 -18.828 15.203 1 88.81 255 ARG A CA 1
ATOM 1943 C C . ARG A 1 255 ? 10.086 -19.328 15.953 1 88.81 255 ARG A C 1
ATOM 1945 O O . ARG A 1 255 ? 11.062 -18.594 16.094 1 88.81 255 ARG A O 1
ATOM 1952 N N . ALA A 1 256 ? 10 -20.547 16.359 1 88.75 256 ALA A N 1
ATOM 1953 C CA . ALA A 1 2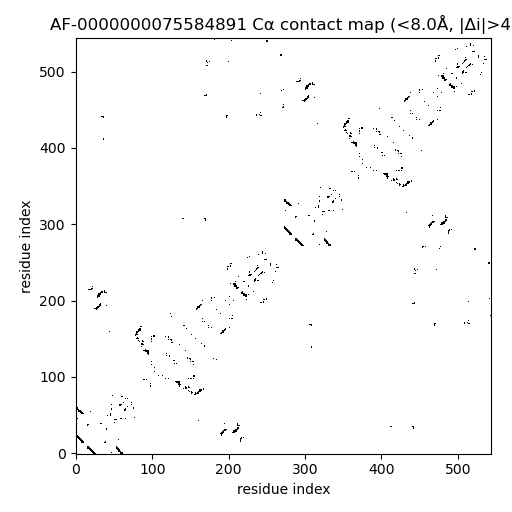56 ? 11.109 -21.141 17.109 1 88.75 256 ALA A CA 1
ATOM 1954 C C . ALA A 1 256 ? 12.359 -21.266 16.234 1 88.75 256 ALA A C 1
ATOM 1956 O O . ALA A 1 256 ? 13.477 -21.359 16.75 1 88.75 256 ALA A O 1
ATOM 1957 N N . ARG A 1 257 ? 12.164 -21.234 14.992 1 89.62 257 ARG A N 1
ATOM 1958 C CA . ARG A 1 257 ? 13.273 -21.406 14.055 1 89.62 257 ARG A CA 1
ATOM 1959 C C . ARG A 1 257 ? 13.82 -20.047 13.609 1 89.62 257 ARG A C 1
ATOM 1961 O O . ARG A 1 257 ? 14.789 -20 12.844 1 89.62 257 ARG A O 1
ATOM 1968 N N . LEU A 1 258 ? 13.266 -18.984 14.156 1 91.38 258 LEU A N 1
ATOM 1969 C CA . LEU A 1 258 ? 13.719 -17.641 13.82 1 91.38 258 LEU A CA 1
ATOM 1970 C C . LEU A 1 258 ? 15.023 -17.312 14.539 1 91.38 258 LEU A C 1
ATOM 1972 O O . LEU A 1 258 ? 15.289 -17.844 15.617 1 91.38 258 LEU A O 1
ATOM 1976 N N . PRO A 1 259 ? 15.82 -16.453 13.977 1 89.56 259 PRO A N 1
ATOM 1977 C CA . PRO A 1 259 ? 16.984 -15.969 14.719 1 89.56 259 PRO A CA 1
ATOM 1978 C C . PRO A 1 259 ? 16.594 -15.211 15.992 1 89.56 259 PRO A C 1
ATOM 1980 O O . PRO A 1 259 ? 15.523 -14.602 16.047 1 89.56 259 PRO A O 1
ATOM 1983 N N . LYS A 1 260 ? 17.422 -15.172 16.969 1 86.94 260 LYS A N 1
ATOM 1984 C CA . LYS A 1 260 ? 17.156 -14.547 18.266 1 86.94 260 LYS A CA 1
ATOM 1985 C C . LYS A 1 260 ? 16.812 -13.062 18.109 1 86.94 260 LYS A C 1
ATOM 1987 O O . LYS A 1 260 ? 15.945 -12.539 18.797 1 86.94 260 LYS A O 1
ATOM 1992 N N . ALA A 1 261 ? 17.453 -12.438 17.141 1 84.06 261 ALA A N 1
ATOM 1993 C CA . ALA A 1 261 ? 17.266 -11.008 16.922 1 84.06 261 ALA A CA 1
ATOM 1994 C C . ALA A 1 261 ? 15.828 -10.703 16.5 1 84.06 261 ALA A C 1
ATOM 1996 O O . ALA A 1 261 ? 15.312 -9.609 16.75 1 84.06 261 ALA A O 1
ATOM 1997 N N . ALA A 1 262 ? 15.211 -11.656 15.891 1 86.31 262 ALA A N 1
ATOM 1998 C CA . ALA A 1 262 ? 13.844 -11.477 15.406 1 86.31 262 ALA A CA 1
ATOM 1999 C C . ALA A 1 262 ? 12.844 -11.594 16.562 1 86.31 262 ALA A C 1
ATOM 2001 O O . ALA A 1 262 ? 11.695 -11.148 16.438 1 86.31 262 ALA A O 1
ATOM 2002 N N . LEU A 1 263 ? 13.281 -12.148 17.625 1 81.38 263 LEU A N 1
ATOM 2003 C CA . LEU A 1 263 ? 12.375 -12.43 18.734 1 81.38 263 LEU A CA 1
ATOM 2004 C C . LEU A 1 263 ? 12.414 -11.305 19.766 1 81.38 263 LEU A C 1
ATOM 2006 O O . LEU A 1 263 ? 11.578 -11.258 20.672 1 81.38 263 LEU A O 1
ATOM 2010 N N . GLU A 1 264 ? 13.406 -10.414 19.609 1 77.75 264 GLU A N 1
ATOM 2011 C CA . GLU A 1 264 ? 13.469 -9.258 20.5 1 77.75 264 GLU A CA 1
ATOM 2012 C C . GLU A 1 264 ? 12.344 -8.273 20.203 1 77.75 264 GLU A C 1
ATOM 2014 O O . GLU A 1 264 ? 11.961 -8.086 19.047 1 77.75 264 GLU A O 1
ATOM 2019 N N . PRO A 1 265 ? 11.805 -7.801 21.328 1 69.5 265 PRO A N 1
ATOM 2020 C CA . PRO A 1 265 ? 10.75 -6.812 21.094 1 69.5 265 PRO A CA 1
ATOM 2021 C C . PRO A 1 265 ? 11.219 -5.652 20.219 1 69.5 265 PRO A C 1
ATOM 2023 O O . PRO A 1 265 ? 12.359 -5.203 20.328 1 69.5 265 PRO A O 1
ATOM 2026 N N . ALA A 1 266 ? 10.57 -5.395 19.203 1 66 266 ALA A N 1
ATOM 2027 C CA . ALA A 1 266 ? 10.875 -4.254 18.359 1 66 266 ALA A CA 1
ATOM 2028 C C . ALA A 1 266 ? 10.891 -2.953 19.156 1 66 266 ALA A C 1
ATOM 2030 O O . ALA A 1 266 ? 10.094 -2.775 20.078 1 66 266 ALA A O 1
ATOM 2031 N N . PRO A 1 267 ? 12.227 -2.271 19.203 1 60.16 267 PRO A N 1
ATOM 2032 C CA . PRO A 1 267 ? 12.25 -1.02 19.969 1 60.16 267 PRO A CA 1
ATOM 2033 C C . PRO A 1 267 ? 11.008 -0.162 19.719 1 60.16 267 PRO A C 1
ATOM 2035 O O . PRO A 1 267 ? 10.445 -0.185 18.625 1 60.16 267 PRO A O 1
ATOM 2038 N N . SER A 1 268 ? 10.547 0.127 20.859 1 57.88 268 SER A N 1
ATOM 2039 C CA . SER A 1 268 ? 9.336 0.94 20.859 1 57.88 268 SER A CA 1
ATOM 2040 C C . SER A 1 268 ? 9.398 2.029 19.781 1 57.88 268 SER A C 1
ATOM 2042 O O . SER A 1 268 ? 10.477 2.318 19.25 1 57.88 268 SER A O 1
ATOM 2044 N N . ASP A 1 269 ? 8.508 3.152 19.844 1 60.97 269 ASP A N 1
ATOM 2045 C CA . ASP A 1 269 ? 7.648 4.098 19.141 1 60.97 269 ASP A CA 1
ATOM 2046 C C . ASP A 1 269 ? 8.445 5.312 18.656 1 60.97 269 ASP A C 1
ATOM 2048 O O . ASP A 1 269 ? 9.5 5.621 19.203 1 60.97 269 ASP A O 1
ATOM 2052 N N . VAL A 1 270 ? 8.367 5.496 17.469 1 71.31 270 VAL A N 1
ATOM 2053 C CA . VAL A 1 270 ? 8.695 6.816 16.922 1 71.31 270 VAL A CA 1
ATOM 2054 C C . VAL A 1 270 ? 8.367 7.891 17.969 1 71.31 270 VAL A C 1
ATOM 2056 O O . VAL A 1 270 ? 7.266 7.914 18.516 1 71.31 270 VAL A O 1
ATOM 2059 N N . GLU A 1 271 ? 9.484 8.5 18.547 1 75.81 271 GLU A N 1
ATOM 2060 C CA . GLU A 1 271 ? 9.25 9.602 19.469 1 75.81 271 GLU A CA 1
ATOM 2061 C C . GLU A 1 271 ? 8.547 10.766 18.781 1 75.81 271 GLU A C 1
ATOM 2063 O O . GLU A 1 271 ? 9.023 11.273 17.766 1 75.81 271 GLU A O 1
ATOM 2068 N N . LEU A 1 272 ? 7.355 11.023 19.328 1 79.81 272 LEU A N 1
ATOM 2069 C CA . LEU A 1 272 ? 6.633 12.172 18.781 1 79.81 272 LEU A CA 1
ATOM 2070 C C . LEU A 1 272 ? 6.891 13.422 19.625 1 79.81 272 LEU A C 1
ATOM 2072 O O . LEU A 1 272 ? 7.125 13.32 20.828 1 79.81 272 LEU A O 1
ATOM 2076 N N . MET B 1 1 ? -7.586 24.438 14.812 1 95.56 1 MET B N 1
ATOM 2077 C CA . MET B 1 1 ? -6.902 24.391 13.516 1 95.56 1 MET B CA 1
ATOM 2078 C C . MET B 1 1 ? -7.883 24.078 12.398 1 95.56 1 MET B C 1
ATOM 2080 O O . MET B 1 1 ? -8.016 24.844 11.445 1 95.56 1 MET B O 1
ATOM 2084 N N . ILE B 1 2 ? -8.625 23.031 12.438 1 97.38 2 ILE B N 1
ATOM 2085 C CA . ILE B 1 2 ? -9.672 22.625 11.508 1 97.38 2 ILE B CA 1
ATOM 2086 C C . ILE B 1 2 ? -10.961 22.312 12.281 1 97.38 2 ILE B C 1
ATOM 2088 O O . ILE B 1 2 ? -10.93 21.641 13.305 1 97.38 2 ILE B O 1
ATOM 2092 N N . GLU B 1 3 ? -12.055 22.891 11.852 1 98 3 GLU B N 1
ATOM 2093 C CA . GLU B 1 3 ? -13.375 22.625 12.422 1 98 3 GLU B CA 1
ATOM 2094 C C . GLU B 1 3 ? -14.391 22.297 11.328 1 98 3 GLU B C 1
ATOM 2096 O O . GLU B 1 3 ? -14.664 23.125 10.461 1 98 3 GLU B O 1
ATOM 2101 N N . VAL B 1 4 ? -14.922 21.156 11.398 1 97.81 4 VAL B N 1
ATOM 2102 C CA . VAL B 1 4 ? -15.961 20.719 10.469 1 97.81 4 VAL B CA 1
ATOM 2103 C C . VAL B 1 4 ? -17.281 20.5 11.227 1 97.81 4 VAL B C 1
ATOM 2105 O O . VAL B 1 4 ? -17.312 19.797 12.234 1 97.81 4 VAL B O 1
ATOM 2108 N N . ARG B 1 5 ? -18.312 21.156 10.781 1 97.81 5 ARG B N 1
ATOM 2109 C CA . ARG B 1 5 ? -19.594 21.062 11.461 1 97.81 5 ARG B CA 1
ATOM 2110 C C . ARG B 1 5 ? -20.703 20.703 10.477 1 97.81 5 ARG B C 1
ATOM 2112 O O . ARG B 1 5 ? -20.875 21.375 9.453 1 97.81 5 ARG B O 1
ATOM 2119 N N . ASP B 1 6 ? -21.422 19.625 10.828 1 97.38 6 ASP B N 1
ATOM 2120 C CA . ASP B 1 6 ? -22.625 19.203 10.133 1 97.38 6 ASP B CA 1
ATOM 2121 C C . ASP B 1 6 ? -22.375 19.094 8.625 1 97.38 6 ASP B C 1
ATOM 2123 O O . ASP B 1 6 ? -23.172 19.578 7.82 1 97.38 6 ASP B O 1
ATOM 2127 N N . LEU B 1 7 ? -21.344 18.484 8.273 1 96.88 7 LEU B N 1
ATOM 2128 C CA . LEU B 1 7 ? -20.922 18.422 6.879 1 96.88 7 LEU B CA 1
ATOM 2129 C C . LEU B 1 7 ? -21.688 17.328 6.133 1 96.88 7 LEU B C 1
ATOM 2131 O O . LEU B 1 7 ? -21.75 16.188 6.598 1 96.88 7 LEU B O 1
ATOM 2135 N N . THR B 1 8 ? -22.25 17.688 5.082 1 97.19 8 THR B N 1
ATOM 2136 C CA . THR B 1 8 ? -22.922 16.734 4.203 1 97.19 8 THR B CA 1
ATOM 2137 C C . THR B 1 8 ? -22.422 16.875 2.77 1 97.19 8 THR B C 1
ATOM 2139 O O . THR B 1 8 ? -22.172 18 2.299 1 97.19 8 THR B O 1
ATOM 2142 N N . LYS B 1 9 ? -22.156 15.805 2.125 1 95.94 9 LYS B N 1
ATOM 2143 C CA . LYS B 1 9 ? -21.766 15.781 0.719 1 95.94 9 LYS B CA 1
ATOM 2144 C C . LYS B 1 9 ? -22.562 14.734 -0.054 1 95.94 9 LYS B C 1
ATOM 2146 O O . LYS B 1 9 ? -22.625 13.57 0.359 1 95.94 9 LYS B O 1
ATOM 2151 N N . ARG B 1 10 ? -23.109 15.148 -1.109 1 94 10 ARG B N 1
ATOM 2152 C CA . ARG B 1 10 ? -23.875 14.266 -1.982 1 94 10 ARG B CA 1
ATOM 2153 C C . ARG B 1 10 ? -23.422 14.398 -3.434 1 94 10 ARG B C 1
ATOM 2155 O O . ARG B 1 10 ? -23.125 15.508 -3.895 1 94 10 ARG B O 1
ATOM 2162 N N . TYR B 1 11 ? -23.297 13.297 -4.098 1 91.19 11 TYR B N 1
ATOM 2163 C CA . TYR B 1 11 ? -23.141 13.258 -5.547 1 91.19 11 TYR B CA 1
ATOM 2164 C C . TYR B 1 11 ? -24.375 12.648 -6.211 1 91.19 11 TYR B C 1
ATOM 2166 O O . TYR B 1 11 ? -24.516 11.43 -6.285 1 91.19 11 TYR B O 1
ATOM 2174 N N . GLY B 1 12 ? -25.141 13.477 -6.766 1 89.19 12 GLY B N 1
ATOM 2175 C CA . GLY B 1 12 ? -26.406 12.945 -7.215 1 89.19 12 GLY B CA 1
ATOM 2176 C C . GLY B 1 12 ? -27.203 12.273 -6.109 1 89.19 12 GLY B C 1
ATOM 2177 O O . GLY B 1 12 ? -27.531 12.906 -5.102 1 89.19 12 GLY B O 1
ATOM 2178 N N . ARG B 1 13 ? -27.453 10.914 -6.363 1 87.94 13 ARG B N 1
ATOM 2179 C CA . ARG B 1 13 ? -28.219 10.148 -5.379 1 87.94 13 ARG B CA 1
ATOM 2180 C C . ARG B 1 13 ? -27.312 9.539 -4.328 1 87.94 13 ARG B C 1
ATOM 2182 O O . ARG B 1 13 ? -27.781 9.094 -3.275 1 87.94 13 ARG B O 1
ATOM 2189 N N . ASN B 1 14 ? -26.047 9.648 -4.457 1 89.56 14 ASN B N 1
ATOM 2190 C CA . ASN B 1 14 ? -25.094 9 -3.551 1 89.56 14 ASN B CA 1
ATOM 2191 C C . ASN B 1 14 ? -24.641 9.953 -2.453 1 89.56 14 ASN B C 1
ATOM 2193 O O . ASN B 1 14 ? -24.156 11.055 -2.742 1 89.56 14 ASN B O 1
ATOM 2197 N N . VAL B 1 15 ? -24.859 9.547 -1.213 1 93.75 15 VAL B N 1
ATOM 2198 C CA . VAL B 1 15 ? -24.422 10.352 -0.073 1 93.75 15 VAL B CA 1
ATOM 2199 C C . VAL B 1 15 ? -23.078 9.852 0.431 1 93.75 15 VAL B C 1
ATOM 2201 O O . VAL B 1 15 ? -22.922 8.672 0.753 1 93.75 15 VAL B O 1
ATOM 2204 N N . VAL B 1 16 ? -22.094 10.719 0.498 1 94 16 VAL B N 1
ATOM 2205 C CA . VAL B 1 16 ? -20.75 10.367 0.934 1 94 16 VAL B CA 1
ATOM 2206 C C . VAL B 1 16 ? -20.578 10.711 2.412 1 94 16 VAL B C 1
ATOM 2208 O O . VAL B 1 16 ? -20.062 9.906 3.188 1 94 16 VAL B O 1
ATOM 2211 N N . HIS B 1 17 ? -20.984 11.891 2.777 1 97 17 HIS B N 1
ATOM 2212 C CA . HIS B 1 17 ? -20.969 12.352 4.16 1 97 17 HIS B CA 1
ATOM 2213 C C . HIS B 1 17 ? -22.344 12.82 4.602 1 97 17 HIS B C 1
ATOM 2215 O O . HIS B 1 17 ? -23.078 13.438 3.824 1 97 17 HIS B O 1
ATOM 2221 N N . GLU B 1 18 ? -22.703 12.531 5.816 1 97.19 18 GLU B N 1
ATOM 2222 C CA . GLU B 1 18 ? -24 12.906 6.375 1 97.19 18 GLU B CA 1
ATOM 2223 C C . GLU B 1 18 ? -23.844 13.453 7.789 1 97.19 18 GLU B C 1
ATOM 2225 O O . GLU B 1 18 ? -23.734 12.695 8.75 1 97.19 18 GLU B O 1
ATOM 2230 N N . HIS B 1 19 ? -23.938 14.758 7.922 1 96.62 19 HIS B N 1
ATOM 2231 C CA . HIS B 1 19 ? -23.859 15.469 9.195 1 96.62 19 HIS B CA 1
ATOM 2232 C C . HIS B 1 19 ? -22.578 15.125 9.938 1 96.62 19 HIS B C 1
ATOM 2234 O O . HIS B 1 19 ? -22.609 14.758 11.109 1 96.62 19 HIS B O 1
ATOM 2240 N N . LEU B 1 20 ? -21.469 15.156 9.211 1 96.94 20 LEU B N 1
ATOM 2241 C CA . LEU B 1 20 ? -20.156 14.789 9.727 1 96.94 20 LEU B CA 1
ATOM 2242 C C . LEU B 1 20 ? -19.531 15.938 10.5 1 96.94 20 LEU B C 1
ATOM 2244 O O . LEU B 1 20 ? -19.531 17.078 10.031 1 96.94 20 LEU B O 1
ATOM 2248 N N . ASP B 1 21 ? -19.109 15.719 11.75 1 97.75 21 ASP B N 1
ATOM 2249 C CA . ASP B 1 21 ? -18.344 16.656 12.578 1 97.75 21 ASP B CA 1
ATOM 2250 C C . ASP B 1 21 ? -16.922 16.172 12.797 1 97.75 21 ASP B C 1
ATOM 2252 O O . ASP B 1 21 ? -16.688 14.969 12.969 1 97.75 21 ASP B O 1
ATOM 2256 N N . PHE B 1 22 ? -16 17.047 12.773 1 96.62 22 PHE B N 1
ATOM 2257 C CA . PHE B 1 22 ? -14.602 16.656 12.883 1 96.62 22 PHE B CA 1
ATOM 2258 C C . PHE B 1 22 ? -13.734 17.859 13.242 1 96.62 22 PHE B C 1
ATOM 2260 O O . PHE B 1 22 ? -13.945 18.969 12.742 1 96.62 22 PHE B O 1
ATOM 2267 N N . ASP B 1 23 ? -12.781 17.672 14.188 1 97.38 23 ASP B N 1
ATOM 2268 C CA . ASP B 1 23 ? -11.891 18.75 14.609 1 97.38 23 ASP B CA 1
ATOM 2269 C C . ASP B 1 23 ? -10.438 18.281 14.641 1 97.38 23 ASP B C 1
ATOM 2271 O O . ASP B 1 23 ? -10.164 17.109 14.93 1 97.38 23 ASP B O 1
ATOM 2275 N N . VAL B 1 24 ? -9.609 19.125 14.312 1 98 24 VAL B N 1
ATOM 2276 C CA . VAL B 1 24 ? -8.172 18.938 14.469 1 98 24 VAL B CA 1
ATOM 2277 C C . VAL B 1 24 ? -7.578 20.109 15.234 1 98 24 VAL B C 1
ATOM 2279 O O . VAL B 1 24 ? -7.785 21.266 14.867 1 98 24 VAL B O 1
ATOM 2282 N N . ARG B 1 25 ? -6.82 19.844 16.266 1 97.5 25 ARG B N 1
ATOM 2283 C CA . ARG B 1 25 ? -6.172 20.891 17.078 1 97.5 25 ARG B CA 1
ATOM 2284 C C . ARG B 1 25 ? -4.727 21.094 16.625 1 97.5 25 ARG B C 1
ATOM 2286 O O . ARG B 1 25 ? -4.117 20.203 16.031 1 97.5 25 ARG B O 1
ATOM 2293 N N . ALA B 1 26 ? -4.246 22.25 16.953 1 97 26 ALA B N 1
ATOM 2294 C CA . ALA B 1 26 ? -2.875 22.594 16.578 1 97 26 ALA B CA 1
ATOM 2295 C C . ALA B 1 26 ? -1.877 21.625 17.219 1 97 26 ALA B C 1
ATOM 2297 O O . ALA B 1 26 ? -2.014 21.266 18.391 1 97 26 ALA B O 1
ATOM 2298 N N . GLY B 1 27 ? -1.01 21.094 16.375 1 96.69 27 GLY B N 1
ATOM 2299 C CA . GLY B 1 27 ? 0.087 20.281 16.875 1 96.69 27 GLY B CA 1
ATOM 2300 C C . GLY B 1 27 ? -0.238 18.797 16.906 1 96.69 27 GLY B C 1
ATOM 2301 O O . GLY B 1 27 ? 0.618 17.984 17.25 1 96.69 27 GLY B O 1
ATOM 2302 N N . GLU B 1 28 ? -1.406 18.422 16.469 1 97.31 28 GLU B N 1
ATOM 2303 C CA . GLU B 1 28 ? -1.8 17.016 16.453 1 97.31 28 GLU B CA 1
ATOM 2304 C C . GLU B 1 28 ? -1.411 16.344 15.141 1 97.31 28 GLU B C 1
ATOM 2306 O O . GLU B 1 28 ? -1.231 17 14.117 1 97.31 28 GLU B O 1
ATOM 2311 N N . ILE B 1 29 ? -1.172 15.086 15.266 1 97.94 29 ILE B N 1
ATOM 2312 C CA . ILE B 1 29 ? -1.18 14.219 14.094 1 97.94 29 ILE B CA 1
ATOM 2313 C C . ILE B 1 29 ? -2.443 13.359 14.094 1 97.94 29 ILE B C 1
ATOM 2315 O O . ILE B 1 29 ? -2.566 12.43 14.883 1 97.94 29 ILE B O 1
ATOM 2319 N N . VAL B 1 30 ? -3.352 13.68 13.203 1 98.38 30 VAL B N 1
ATOM 2320 C CA . VAL B 1 30 ? -4.621 12.961 13.148 1 98.38 30 VAL B CA 1
ATOM 2321 C C . VAL B 1 30 ? -4.656 12.07 11.906 1 98.38 30 VAL B C 1
ATOM 2323 O O . VAL B 1 30 ? -4.496 12.547 10.781 1 98.38 30 VAL B O 1
ATOM 2326 N N . SER B 1 31 ? -4.84 10.789 12.109 1 98.06 31 SER B N 1
ATOM 2327 C CA . SER B 1 31 ? -5.051 9.867 11 1 98.06 31 SER B CA 1
ATOM 2328 C C . SER B 1 31 ? -6.535 9.656 10.727 1 98.06 31 SER B C 1
ATOM 2330 O O . SER B 1 31 ? -7.312 9.406 11.656 1 98.06 31 SER B O 1
ATOM 2332 N N . ILE B 1 32 ? -6.898 9.859 9.531 1 97.44 32 ILE B N 1
ATOM 2333 C CA . ILE B 1 32 ? -8.25 9.547 9.094 1 97.44 32 ILE B CA 1
ATOM 2334 C C . ILE B 1 32 ? -8.281 8.133 8.508 1 97.44 32 ILE B C 1
ATOM 2336 O O . ILE B 1 32 ? -7.605 7.848 7.52 1 97.44 32 ILE B O 1
ATOM 2340 N N . VAL B 1 33 ? -9.07 7.297 9.164 1 95.62 33 VAL B N 1
ATOM 2341 C CA . VAL B 1 33 ? -9.133 5.91 8.711 1 95.62 33 VAL B CA 1
ATOM 2342 C C . VAL B 1 33 ? -10.586 5.527 8.43 1 95.62 33 VAL B C 1
ATOM 2344 O O . VAL B 1 33 ? -11.516 6.18 8.914 1 95.62 33 VAL B O 1
ATOM 2347 N N . GLY B 1 34 ? -10.766 4.535 7.578 1 92.88 34 GLY B N 1
ATOM 2348 C CA . GLY B 1 34 ? -12.062 4.051 7.137 1 92.88 34 GLY B CA 1
ATOM 2349 C C . GLY B 1 34 ? -11.969 3.092 5.965 1 92.88 34 GLY B C 1
ATOM 2350 O O . GLY B 1 34 ? -10.898 2.92 5.375 1 92.88 34 GLY B O 1
ATOM 2351 N N . GLY B 1 35 ? -13.07 2.465 5.777 1 87.12 35 GLY B N 1
ATOM 2352 C CA . GLY B 1 35 ? -13.102 1.55 4.648 1 87.12 35 GLY B CA 1
ATOM 2353 C C . GLY B 1 35 ? -12.852 2.234 3.316 1 87.12 35 GLY B C 1
ATOM 2354 O O . GLY B 1 35 ? -12.859 3.465 3.234 1 87.12 35 GLY B O 1
ATOM 2355 N N . SER B 1 36 ? -12.578 1.39 2.305 1 83 36 SER B N 1
ATOM 2356 C CA . SER B 1 36 ? -12.438 1.942 0.962 1 83 36 SER B CA 1
ATOM 2357 C C . SER B 1 36 ? -13.711 2.646 0.515 1 83 36 SER B C 1
ATOM 2359 O O . SER B 1 36 ? -14.812 2.104 0.662 1 83 36 SER B O 1
ATOM 2361 N N . GLY B 1 37 ? -13.625 3.854 0.019 1 82.19 37 GLY B N 1
ATOM 2362 C CA . GLY B 1 37 ? -14.773 4.602 -0.474 1 82.19 37 GLY B CA 1
ATOM 2363 C C . GLY B 1 37 ? -15.555 5.285 0.628 1 82.19 37 GLY B C 1
ATOM 2364 O O . GLY B 1 37 ? -16.656 5.777 0.397 1 82.19 37 GLY B O 1
ATOM 2365 N N . SER B 1 38 ? -15.023 5.387 1.78 1 88.38 38 SER B N 1
ATOM 2366 C CA . SER B 1 38 ? -15.758 5.945 2.91 1 88.38 38 SER B CA 1
ATOM 2367 C C . SER B 1 38 ? -15.797 7.469 2.848 1 88.38 38 SER B C 1
ATOM 2369 O O . SER B 1 38 ? -16.5 8.109 3.637 1 88.38 38 SER B O 1
ATOM 2371 N N . GLY B 1 39 ? -15 8.047 1.981 1 91.25 39 GLY B N 1
ATOM 2372 C CA . GLY B 1 39 ? -15.031 9.492 1.821 1 91.25 39 GLY B CA 1
ATOM 2373 C C . GLY B 1 39 ? -13.844 10.188 2.447 1 91.25 39 GLY B C 1
ATOM 2374 O O . GLY B 1 39 ? -13.844 11.414 2.611 1 91.25 39 GLY B O 1
ATOM 2375 N N . LYS B 1 40 ? -12.82 9.484 2.816 1 94.12 40 LYS B N 1
ATOM 2376 C CA . LYS B 1 40 ? -11.641 10.062 3.449 1 94.12 40 LYS B CA 1
ATOM 2377 C C . LYS B 1 40 ? -11.008 11.133 2.568 1 94.12 40 LYS B C 1
ATOM 2379 O O . LYS B 1 40 ? -10.773 12.258 3.018 1 94.12 40 LYS B O 1
ATOM 2384 N N . THR B 1 41 ? -10.797 10.789 1.309 1 89.75 41 THR B N 1
ATOM 2385 C CA . THR B 1 41 ? -10.164 11.711 0.366 1 89.75 41 THR B CA 1
ATOM 2386 C C . THR B 1 41 ? -11.078 12.898 0.074 1 89.75 41 THR B C 1
ATOM 2388 O O . THR B 1 41 ? -10.609 14.023 -0.066 1 89.75 41 THR B O 1
ATOM 2391 N N . THR B 1 42 ? -12.383 12.633 -0.007 1 92.94 42 THR B N 1
ATOM 2392 C CA . THR B 1 42 ? -13.352 13.703 -0.202 1 92.94 42 THR B CA 1
ATOM 2393 C C . THR B 1 42 ? -13.289 14.703 0.952 1 92.94 42 THR B C 1
ATOM 2395 O O . THR B 1 42 ? -13.305 15.914 0.733 1 92.94 42 THR B O 1
ATOM 2398 N N . LEU B 1 43 ? -13.188 14.156 2.137 1 95.62 43 LEU B N 1
ATOM 2399 C CA . LEU B 1 43 ? -13.109 15.016 3.312 1 95.62 43 LEU B CA 1
ATOM 2400 C C . LEU B 1 43 ? -11.859 15.891 3.268 1 95.62 43 LEU B C 1
ATOM 2402 O O . LEU B 1 43 ? -11.93 17.094 3.486 1 95.62 43 LEU B O 1
ATOM 2406 N N . VAL B 1 44 ? -10.711 15.305 2.924 1 94.44 44 VAL B N 1
ATOM 2407 C CA . VAL B 1 44 ? -9.445 16.031 2.863 1 94.44 44 VAL B CA 1
ATOM 2408 C C . VAL B 1 44 ? -9.516 17.109 1.784 1 94.44 44 VAL B C 1
ATOM 2410 O O . VAL B 1 44 ? -9.117 18.25 2.016 1 94.44 44 VAL B O 1
ATOM 2413 N N . ARG B 1 45 ? -10.094 16.812 0.678 1 91 45 ARG B N 1
ATOM 2414 C CA . ARG B 1 45 ? -10.234 17.7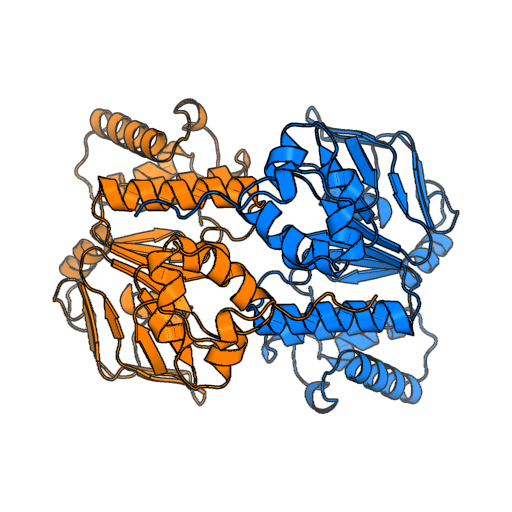66 -0.416 1 91 45 ARG B CA 1
ATOM 2415 C C . ARG B 1 45 ? -11.141 18.922 -0.02 1 91 45 ARG B C 1
ATOM 2417 O O . ARG B 1 45 ? -10.906 20.062 -0.421 1 91 45 ARG B O 1
ATOM 2424 N N . GLN B 1 46 ? -12.141 18.578 0.698 1 93.81 46 GLN B N 1
ATOM 2425 C CA . GLN B 1 46 ? -13.055 19.609 1.171 1 93.81 46 GLN B CA 1
ATOM 2426 C C . GLN B 1 46 ? -12.359 20.547 2.166 1 93.81 46 GLN B C 1
ATOM 2428 O O . GLN B 1 46 ? -12.523 21.766 2.105 1 93.81 46 GLN B O 1
ATOM 2433 N N . ILE B 1 47 ? -11.57 19.969 3.021 1 94.5 47 ILE B N 1
ATOM 2434 C CA . ILE B 1 47 ? -10.836 20.766 4 1 94.5 47 ILE B CA 1
ATOM 2435 C C . ILE B 1 47 ? -9.836 21.672 3.287 1 94.5 47 ILE B C 1
ATOM 2437 O O . ILE B 1 47 ? -9.672 22.828 3.66 1 94.5 47 ILE B O 1
ATOM 2441 N N . LEU B 1 48 ? -9.266 21.188 2.186 1 90.62 48 LEU B N 1
ATOM 2442 C CA . LEU B 1 48 ? -8.273 21.938 1.427 1 90.62 48 LEU B CA 1
ATOM 2443 C C . LEU B 1 48 ? -8.938 22.953 0.516 1 90.62 48 LEU B C 1
ATOM 2445 O O . LEU B 1 48 ? -8.258 23.781 -0.116 1 90.62 48 LEU B O 1
ATOM 2449 N N . GLY B 1 49 ? -10.18 22.875 0.395 1 88.19 49 GLY B N 1
ATOM 2450 C CA . GLY B 1 49 ? -10.922 23.812 -0.443 1 88.19 49 GLY B CA 1
ATOM 2451 C C . GLY B 1 49 ? -10.961 23.391 -1.902 1 88.19 49 GLY B C 1
ATOM 2452 O O . GLY B 1 49 ? -11.352 24.188 -2.766 1 88.19 49 GLY B O 1
ATOM 2453 N N . LEU B 1 50 ? -10.57 22.172 -2.168 1 85.31 50 LEU B N 1
ATOM 2454 C CA . LEU B 1 50 ? -10.539 21.672 -3.537 1 85.31 50 LEU B CA 1
ATOM 2455 C C . LEU B 1 50 ? -11.906 21.156 -3.955 1 85.31 50 LEU B C 1
ATOM 2457 O O . LEU B 1 50 ? -12.164 20.953 -5.145 1 85.31 50 LEU B O 1
ATOM 2461 N N . GLU B 1 51 ? -12.734 20.922 -2.986 1 88.94 51 GLU B N 1
ATOM 2462 C CA . GLU B 1 51 ? -14.102 20.469 -3.23 1 88.94 51 GLU B CA 1
ATOM 2463 C C . GLU B 1 51 ? -15.078 21.109 -2.256 1 88.94 51 GLU B C 1
ATOM 2465 O O . GLU B 1 51 ? -14.773 21.266 -1.071 1 88.94 51 GLU B O 1
ATOM 2470 N N . ARG B 1 52 ? -16.234 21.516 -2.732 1 91.5 52 ARG B N 1
ATOM 2471 C CA . ARG B 1 52 ? -17.234 22.156 -1.879 1 91.5 52 ARG B CA 1
ATOM 2472 C C . ARG B 1 52 ? -18.203 21.125 -1.315 1 91.5 52 ARG B C 1
ATOM 2474 O O . ARG B 1 52 ? -18.672 20.234 -2.039 1 91.5 52 ARG B O 1
ATOM 2481 N N . PRO B 1 53 ? -18.484 21.219 -0.07 1 94.69 53 PRO B N 1
ATOM 2482 C CA . PRO B 1 53 ? -19.516 20.344 0.482 1 94.69 53 PRO B CA 1
ATOM 2483 C C . PRO B 1 53 ? -20.922 20.734 0.035 1 94.69 53 PRO B C 1
ATOM 2485 O O . PRO B 1 53 ? -21.109 21.828 -0.52 1 94.69 53 PRO B O 1
ATOM 2488 N N . SER B 1 54 ? -21.875 19.828 0.143 1 95.06 54 SER B N 1
ATOM 2489 C CA . SER B 1 54 ? -23.281 20.125 -0.165 1 95.06 54 SER B CA 1
ATOM 2490 C C . SER B 1 54 ? -23.906 21.016 0.912 1 95.06 54 SER B C 1
ATOM 2492 O O . SER B 1 54 ? -24.719 21.875 0.612 1 95.06 54 SER B O 1
ATOM 2494 N N . SER B 1 55 ? -23.562 20.781 2.078 1 95.62 55 SER B N 1
ATOM 2495 C CA . SER B 1 55 ? -23.984 21.594 3.213 1 95.62 55 SER B CA 1
ATOM 2496 C C . SER B 1 55 ? -23.031 21.438 4.395 1 95.62 55 SER B C 1
ATOM 2498 O O . SER B 1 55 ? -22.156 20.562 4.375 1 95.62 55 SER B O 1
ATOM 2500 N N . GLY B 1 56 ? -23.109 22.312 5.332 1 96.44 56 GLY B N 1
ATOM 2501 C CA . GLY B 1 56 ? -22.219 22.328 6.48 1 96.44 56 GLY B CA 1
ATOM 2502 C C . GLY B 1 56 ? -21.125 23.359 6.379 1 96.44 56 GLY B C 1
ATOM 2503 O O . GLY B 1 56 ? -21.109 24.172 5.449 1 96.44 56 GLY B O 1
ATOM 2504 N N . THR B 1 57 ? -20.25 23.328 7.391 1 96.69 57 THR B N 1
ATOM 2505 C CA . THR B 1 57 ? -19.219 24.359 7.426 1 96.69 57 THR B CA 1
ATOM 2506 C C . THR B 1 57 ? -17.844 23.75 7.727 1 96.69 57 THR B C 1
ATOM 2508 O O . THR B 1 57 ? -17.75 22.797 8.5 1 96.69 57 THR B O 1
ATOM 2511 N N . ILE B 1 58 ? -16.875 24.234 7.098 1 97 58 ILE B N 1
ATOM 2512 C CA . ILE B 1 58 ? -15.484 23.906 7.359 1 97 58 ILE B CA 1
ATOM 2513 C C . ILE B 1 58 ? -14.695 25.172 7.664 1 97 58 ILE B C 1
ATOM 2515 O O . ILE B 1 58 ? -14.695 26.125 6.871 1 97 58 ILE B O 1
ATOM 2519 N N . ARG B 1 59 ? -14.109 25.219 8.789 1 97.19 59 ARG B N 1
ATOM 2520 C CA . ARG B 1 59 ? -13.219 26.312 9.156 1 97.19 59 ARG B CA 1
ATOM 2521 C C . ARG B 1 59 ? -11.773 25.844 9.258 1 97.19 59 ARG B C 1
ATOM 2523 O O . ARG B 1 59 ? -11.5 24.797 9.875 1 97.19 59 ARG B O 1
ATOM 2530 N N . VAL B 1 60 ? -10.945 26.5 8.625 1 96.62 60 VAL B N 1
ATOM 2531 C CA . VAL B 1 60 ? -9.508 26.25 8.695 1 96.62 60 VAL B CA 1
ATOM 2532 C C . VAL B 1 60 ? -8.789 27.531 9.133 1 96.62 60 VAL B C 1
ATOM 2534 O O . VAL B 1 60 ? -9.047 28.609 8.602 1 96.62 60 VAL B O 1
ATOM 2537 N N . PHE B 1 61 ? -7.961 27.438 10.07 1 95.5 61 PHE B N 1
ATOM 2538 C CA . PHE B 1 61 ? -7.289 28.594 10.656 1 95.5 61 PHE B CA 1
ATOM 2539 C C . PHE B 1 61 ? -8.305 29.641 11.094 1 95.5 61 PHE B C 1
ATOM 2541 O O . PHE B 1 61 ? -8.078 30.844 10.93 1 95.5 61 PHE B O 1
ATOM 2548 N N . GLY B 1 62 ? -9.43 29.188 11.422 1 93.81 62 GLY B N 1
ATOM 2549 C CA . GLY B 1 62 ? -10.453 30.078 11.945 1 93.81 62 GLY B CA 1
ATOM 2550 C C . GLY B 1 62 ? -11.328 30.688 10.867 1 93.81 62 GLY B C 1
ATOM 2551 O O . GLY B 1 62 ? -12.297 31.391 11.164 1 93.81 62 GLY B O 1
ATOM 2552 N N . GLU B 1 63 ? -11.078 30.391 9.625 1 93.81 63 GLU B N 1
ATOM 2553 C CA . GLU B 1 63 ? -11.82 31 8.523 1 93.81 63 GLU B CA 1
ATOM 2554 C C . GLU B 1 63 ? -12.742 29.969 7.859 1 93.81 63 GLU B C 1
ATOM 2556 O O . GLU B 1 63 ? -12.336 28.844 7.605 1 93.81 63 GLU B O 1
ATOM 2561 N N . ASP B 1 64 ? -13.914 30.422 7.57 1 93.56 64 ASP B N 1
ATOM 2562 C CA . ASP B 1 64 ? -14.867 29.594 6.84 1 93.56 64 ASP B CA 1
ATOM 2563 C C . ASP B 1 64 ? -14.477 29.469 5.371 1 93.56 64 ASP B C 1
ATOM 2565 O O . ASP B 1 64 ? -14.547 30.438 4.617 1 93.56 64 ASP B O 1
ATOM 2569 N N . THR B 1 65 ? -14.156 28.266 4.961 1 91.25 65 THR B N 1
ATOM 2570 C CA . THR B 1 65 ? -13.586 28.047 3.639 1 91.25 65 THR B CA 1
ATOM 2571 C C . THR B 1 65 ? -14.602 28.375 2.549 1 91.25 65 THR B C 1
ATOM 2573 O O . THR B 1 65 ? -14.227 28.609 1.396 1 91.25 65 THR B O 1
ATOM 2576 N N . SER B 1 66 ? -15.906 28.391 2.871 1 87.5 66 SER B N 1
ATOM 2577 C CA . SER B 1 66 ? -16.953 28.672 1.887 1 87.5 66 SER B CA 1
ATOM 2578 C C . SER B 1 66 ? -17.172 30.172 1.73 1 87.5 66 SER B C 1
ATOM 2580 O O . SER B 1 66 ? -17.812 30.625 0.778 1 87.5 66 SER B O 1
ATOM 2582 N N . LYS B 1 67 ? -16.656 30.953 2.555 1 87.94 67 LYS B N 1
ATOM 2583 C CA . LYS B 1 67 ? -16.938 32.375 2.568 1 87.94 67 LYS B CA 1
ATOM 2584 C C . LYS B 1 67 ? -15.688 33.188 2.311 1 87.94 67 LYS B C 1
ATOM 2586 O O . LYS B 1 67 ? -15.727 34.438 2.322 1 87.94 67 LYS B O 1
ATOM 2591 N N . ILE B 1 68 ? -14.672 32.562 2.066 1 86.38 68 ILE B N 1
ATOM 2592 C CA . ILE B 1 68 ? -13.414 33.312 1.98 1 86.38 68 ILE B CA 1
ATOM 2593 C C . ILE B 1 68 ? -13.219 33.812 0.555 1 86.38 68 ILE B C 1
ATOM 2595 O O . ILE B 1 68 ? -13.703 33.219 -0.402 1 86.38 68 ILE B O 1
ATOM 2599 N N . ASP B 1 69 ? -12.555 35 0.479 1 90.31 69 ASP B N 1
ATOM 2600 C CA . ASP B 1 69 ? -12.227 35.562 -0.829 1 90.31 69 ASP B CA 1
ATOM 2601 C C . ASP B 1 69 ? -10.969 34.906 -1.404 1 90.31 69 ASP B C 1
ATOM 2603 O O . ASP B 1 69 ? -10.344 34.062 -0.755 1 90.31 69 ASP B O 1
ATOM 2607 N N . ALA B 1 70 ? -10.656 35.281 -2.572 1 87.81 70 ALA B N 1
ATOM 2608 C CA . ALA B 1 70 ? -9.57 34.625 -3.314 1 87.81 70 ALA B CA 1
ATOM 2609 C C . ALA B 1 70 ? -8.227 34.875 -2.621 1 87.81 70 ALA B C 1
ATOM 2611 O O . ALA B 1 70 ? -7.387 33.969 -2.582 1 87.81 70 ALA B O 1
ATOM 2612 N N . ASP B 1 71 ? -8.125 36.031 -2.055 1 89.69 71 ASP B N 1
ATOM 2613 C CA . ASP B 1 71 ? -6.867 36.375 -1.397 1 89.69 71 ASP B CA 1
ATOM 2614 C C . ASP B 1 71 ? -6.684 35.562 -0.119 1 89.69 71 ASP B C 1
ATOM 2616 O O . ASP B 1 71 ? -5.605 35 0.13 1 89.69 71 ASP B O 1
ATOM 2620 N N . THR B 1 72 ? -7.723 35.469 0.585 1 89.56 72 THR B N 1
ATOM 2621 C CA . THR B 1 72 ? -7.688 34.688 1.815 1 89.56 72 THR B CA 1
ATOM 2622 C C . THR B 1 72 ? -7.473 33.219 1.51 1 89.56 72 THR B C 1
ATOM 2624 O O . THR B 1 72 ? -6.754 32.531 2.232 1 89.56 72 THR B O 1
ATOM 2627 N N . ALA B 1 73 ? -8.023 32.781 0.475 1 88.06 73 ALA B N 1
ATOM 2628 C CA . ALA B 1 73 ? -7.855 31.391 0.044 1 88.06 73 ALA B CA 1
ATOM 2629 C C . ALA B 1 73 ? -6.406 31.109 -0.332 1 88.06 73 ALA B C 1
ATOM 2631 O O . ALA B 1 73 ? -5.875 30.031 -0.012 1 88.06 73 ALA B O 1
ATOM 2632 N N . ARG B 1 74 ? -5.84 32.062 -0.936 1 86.88 74 ARG B N 1
ATOM 2633 C CA . ARG B 1 74 ? -4.441 31.922 -1.329 1 86.88 74 ARG B CA 1
ATOM 2634 C C . ARG B 1 74 ? -3.535 31.812 -0.106 1 86.88 74 ARG B C 1
ATOM 2636 O O . ARG B 1 74 ? -2.635 30.969 -0.065 1 86.88 74 ARG B O 1
ATOM 2643 N N . VAL B 1 75 ? -3.83 32.656 0.798 1 88.75 75 VAL B N 1
ATOM 2644 C CA . VAL B 1 75 ? -3.043 32.625 2.025 1 88.75 75 VAL B CA 1
ATOM 2645 C C . VAL B 1 75 ? -3.227 31.297 2.75 1 88.75 75 VAL B C 1
ATOM 2647 O O . VAL B 1 75 ? -2.26 30.719 3.244 1 88.75 75 VAL B O 1
ATOM 2650 N N . MET B 1 76 ? -4.43 30.828 2.793 1 90.25 76 MET B N 1
ATOM 2651 C CA . MET B 1 76 ? -4.727 29.562 3.441 1 90.25 76 MET B CA 1
ATOM 2652 C C . MET B 1 76 ? -3.965 28.422 2.777 1 90.25 76 MET B C 1
ATOM 2654 O O . MET B 1 76 ? -3.434 27.531 3.459 1 90.25 76 MET B O 1
ATOM 2658 N N . ARG B 1 77 ? -3.889 28.5 1.532 1 88.5 77 ARG B N 1
ATOM 2659 C CA . ARG B 1 77 ? -3.197 27.469 0.779 1 88.5 77 ARG B CA 1
ATOM 2660 C C . ARG B 1 77 ? -1.698 27.484 1.063 1 88.5 77 ARG B C 1
ATOM 2662 O O . ARG B 1 77 ? -1.052 26.438 1.097 1 88.5 77 ARG B O 1
ATOM 2669 N N . SER B 1 78 ? -1.166 28.688 1.238 1 91.88 78 SER B N 1
ATOM 2670 C CA . SER B 1 78 ? 0.259 28.812 1.528 1 91.88 78 SER B CA 1
ATOM 2671 C C . SER B 1 78 ? 0.58 28.328 2.938 1 91.88 78 SER B C 1
ATOM 2673 O O . SER B 1 78 ? 1.725 27.984 3.236 1 91.88 78 SER B O 1
ATOM 2675 N N . ARG B 1 79 ? -0.454 28.25 3.77 1 94.75 79 ARG B N 1
ATOM 2676 C CA . ARG B 1 79 ? -0.281 27.812 5.152 1 94.75 79 ARG B CA 1
ATOM 2677 C C . ARG B 1 79 ? -0.531 26.312 5.293 1 94.75 79 ARG B C 1
ATOM 2679 O O . ARG B 1 79 ? -0.479 25.781 6.398 1 94.75 79 ARG B O 1
ATOM 2686 N N . SER B 1 80 ? -0.828 25.719 4.145 1 95.5 80 SER B N 1
ATOM 2687 C CA . SER B 1 80 ? -1.065 24.281 4.109 1 95.5 80 SER B CA 1
ATOM 2688 C C . SER B 1 80 ? -0.182 23.594 3.068 1 95.5 80 SER B C 1
ATOM 2690 O O . SER B 1 80 ? 0.067 24.156 1.998 1 95.5 80 SER B O 1
ATOM 2692 N N . GLY B 1 81 ? 0.371 22.422 3.463 1 95.75 81 GLY B N 1
ATOM 2693 C CA . GLY B 1 81 ? 1.082 21.578 2.527 1 95.75 81 GLY B CA 1
ATOM 2694 C C . GLY B 1 81 ? 0.406 20.234 2.312 1 95.75 81 GLY B C 1
ATOM 2695 O O . GLY B 1 81 ? -0.382 19.781 3.15 1 95.75 81 GLY B O 1
ATOM 2696 N N . MET B 1 82 ? 0.722 19.672 1.16 1 95.38 82 MET B N 1
ATOM 2697 C CA . MET B 1 82 ? 0.091 18.391 0.848 1 95.38 82 MET B CA 1
ATOM 2698 C C . MET B 1 82 ? 1.079 17.438 0.169 1 95.38 82 MET B C 1
ATOM 2700 O O . MET B 1 82 ? 1.805 17.844 -0.741 1 95.38 82 MET B O 1
ATOM 2704 N N . LEU B 1 83 ? 1.167 16.266 0.726 1 95.88 83 LEU B N 1
ATOM 2705 C CA . LEU B 1 83 ? 1.83 15.156 0.036 1 95.88 83 LEU B CA 1
ATOM 2706 C C . LEU B 1 83 ? 0.807 14.203 -0.569 1 95.88 83 LEU B C 1
ATOM 2708 O O . LEU B 1 83 ? 0.018 13.594 0.155 1 95.88 83 LEU B O 1
ATOM 2712 N N . PHE B 1 84 ? 0.886 14.086 -1.844 1 91.12 84 PHE B N 1
ATOM 2713 C CA . PHE B 1 84 ? 0.012 13.156 -2.543 1 91.12 84 PHE B CA 1
ATOM 2714 C C . PHE B 1 84 ? 0.594 11.75 -2.52 1 91.12 84 PHE B C 1
ATOM 2716 O O . PHE B 1 84 ? 1.791 11.57 -2.281 1 91.12 84 PHE B O 1
ATOM 2723 N N . GLN B 1 85 ? -0.221 10.758 -2.736 1 85.38 85 GLN B N 1
ATOM 2724 C CA . GLN B 1 85 ? 0.141 9.344 -2.641 1 85.38 85 GLN B CA 1
ATOM 2725 C C . GLN B 1 85 ? 1.369 9.031 -3.492 1 85.38 85 GLN B C 1
ATOM 2727 O O . GLN B 1 85 ? 2.295 8.359 -3.031 1 85.38 85 GLN B O 1
ATOM 2732 N N . HIS B 1 86 ? 1.501 9.57 -4.688 1 85.44 86 HIS B N 1
ATOM 2733 C CA . HIS B 1 86 ? 2.637 9.297 -5.562 1 85.44 86 HIS B CA 1
ATOM 2734 C C . HIS B 1 86 ? 3.574 10.492 -5.645 1 85.44 86 HIS B C 1
ATOM 2736 O O . HIS B 1 86 ? 4.367 10.602 -6.586 1 85.44 86 HIS B O 1
ATOM 2742 N N . GLY B 1 87 ? 3.434 11.375 -4.66 1 89.25 87 GLY B N 1
ATOM 2743 C CA . GLY B 1 87 ? 4.25 12.578 -4.617 1 89.25 87 GLY B CA 1
ATOM 2744 C C . GLY B 1 87 ? 3.738 13.68 -5.523 1 89.25 87 GLY B C 1
ATOM 2745 O O . GLY B 1 87 ? 3.75 14.852 -5.152 1 89.25 87 GLY B O 1
ATOM 2746 N N . ALA B 1 88 ? 3.262 13.227 -6.688 1 90.75 88 ALA B N 1
ATOM 2747 C CA . ALA B 1 88 ? 2.66 14.133 -7.66 1 90.75 88 ALA B CA 1
ATOM 2748 C C . ALA B 1 88 ? 3.625 15.258 -8.031 1 90.75 88 ALA B C 1
ATOM 2750 O O . ALA B 1 88 ? 3.256 16.438 -8.016 1 90.75 88 ALA B O 1
ATOM 2751 N N . LEU B 1 89 ? 4.875 14.938 -8.297 1 95.75 89 LEU B N 1
ATOM 2752 C CA . LEU B 1 89 ? 5.852 15.922 -8.758 1 95.75 89 LEU B CA 1
ATOM 2753 C C . LEU B 1 89 ? 5.609 16.297 -10.211 1 95.75 89 LEU B C 1
ATOM 2755 O O . LEU B 1 89 ? 5.102 15.484 -10.992 1 95.75 89 LEU B O 1
ATOM 2759 N N . PHE B 1 90 ? 5.957 17.531 -10.539 1 95.06 90 PHE B N 1
ATOM 2760 C CA . PHE B 1 90 ? 5.992 17.906 -11.945 1 95.06 90 PHE B CA 1
ATOM 2761 C C . PHE B 1 90 ? 7.109 17.172 -12.672 1 95.06 90 PHE B C 1
ATOM 2763 O O . PHE B 1 90 ? 8.289 17.406 -12.414 1 95.06 90 PHE B O 1
ATOM 2770 N N . SER B 1 91 ? 6.73 16.328 -13.602 1 94.75 91 SER B N 1
ATOM 2771 C CA . SER B 1 91 ? 7.695 15.453 -14.266 1 94.75 91 SER B CA 1
ATOM 2772 C C . SER B 1 91 ? 8.625 16.25 -15.172 1 94.75 91 SER B C 1
ATOM 2774 O O . SER B 1 91 ? 9.703 15.781 -15.531 1 94.75 91 SER B O 1
ATOM 2776 N N . SER B 1 92 ? 8.219 17.453 -15.609 1 96.12 92 SER B N 1
ATOM 2777 C CA . SER B 1 92 ? 8.984 18.266 -16.547 1 96.12 92 SER B CA 1
ATOM 2778 C C . SER B 1 92 ? 9.898 19.234 -15.828 1 96.12 92 SER B C 1
ATOM 2780 O O . SER B 1 92 ? 10.586 20.047 -16.453 1 96.12 92 SER B O 1
ATOM 2782 N N . LEU B 1 93 ? 9.883 19.219 -14.539 1 97.06 93 LEU B N 1
ATOM 2783 C CA . LEU B 1 93 ? 10.727 20.094 -13.742 1 97.06 93 LEU B CA 1
ATOM 2784 C C . LEU B 1 93 ? 11.75 19.281 -12.953 1 97.06 93 LEU B C 1
ATOM 2786 O O . LEU B 1 93 ? 11.516 18.125 -12.625 1 97.06 93 LEU B O 1
ATOM 2790 N N . THR B 1 94 ? 12.805 19.922 -12.656 1 98.06 94 THR B N 1
ATOM 2791 C CA . THR B 1 94 ? 13.805 19.297 -11.805 1 98.06 94 THR B CA 1
ATOM 2792 C C . THR B 1 94 ? 13.328 19.219 -10.359 1 98.06 94 THR B C 1
ATOM 2794 O O . THR B 1 94 ? 12.32 19.828 -10 1 98.06 94 THR B O 1
ATOM 2797 N N . VAL B 1 95 ? 14.07 18.422 -9.57 1 98.38 95 VAL B N 1
ATOM 2798 C CA . VAL B 1 95 ? 13.82 18.359 -8.133 1 98.38 95 VAL B CA 1
ATOM 2799 C C . VAL B 1 95 ? 13.844 19.766 -7.543 1 98.38 95 VAL B C 1
ATOM 2801 O O . VAL B 1 95 ? 12.93 20.156 -6.801 1 98.38 95 VAL B O 1
ATOM 2804 N N . PHE B 1 96 ? 14.828 20.531 -7.957 1 98.12 96 PHE B N 1
ATOM 2805 C CA . PHE B 1 96 ? 14.945 21.922 -7.496 1 98.12 96 PHE B CA 1
ATOM 2806 C C . PHE B 1 96 ? 13.703 22.719 -7.859 1 98.12 96 PHE B C 1
ATOM 2808 O O . PHE B 1 96 ? 13.109 23.375 -7 1 98.12 96 PHE B O 1
ATOM 2815 N N . ASP B 1 97 ? 13.289 22.625 -9.055 1 97.81 97 ASP B N 1
ATOM 2816 C CA . ASP B 1 97 ? 12.188 23.453 -9.547 1 97.81 97 ASP B CA 1
ATOM 2817 C C . ASP B 1 97 ? 10.859 23.016 -8.922 1 97.81 97 ASP B C 1
ATOM 2819 O O . ASP B 1 97 ? 9.977 23.844 -8.711 1 97.81 97 ASP B O 1
ATOM 2823 N N . ASN B 1 98 ? 10.742 21.75 -8.656 1 98.25 98 ASN B N 1
ATOM 2824 C CA . ASN B 1 98 ? 9.555 21.281 -7.961 1 98.25 98 ASN B CA 1
ATOM 2825 C C . ASN B 1 98 ? 9.422 21.906 -6.582 1 98.25 98 ASN B C 1
ATOM 2827 O O . ASN B 1 98 ? 8.344 22.391 -6.219 1 98.25 98 ASN B O 1
ATOM 2831 N N . VAL B 1 99 ? 10.516 21.938 -5.852 1 97.88 99 VAL B N 1
ATOM 2832 C CA . VAL B 1 99 ? 10.5 22.453 -4.488 1 97.88 99 VAL B CA 1
ATOM 2833 C C . VAL B 1 99 ? 10.414 23.984 -4.508 1 97.88 99 VAL B C 1
ATOM 2835 O O . VAL B 1 99 ? 9.812 24.594 -3.621 1 97.88 99 VAL B O 1
ATOM 2838 N N . ALA B 1 100 ? 10.922 24.594 -5.59 1 97.25 100 ALA B N 1
ATOM 2839 C CA . ALA B 1 100 ? 10.961 26.047 -5.695 1 97.25 100 ALA B CA 1
ATOM 2840 C C . ALA B 1 100 ? 9.617 26.609 -6.141 1 97.25 100 ALA B C 1
ATOM 2842 O O . ALA B 1 100 ? 9.344 27.797 -5.965 1 97.25 100 ALA B O 1
ATOM 2843 N N . GLN B 1 101 ? 8.805 25.766 -6.695 1 95 101 GLN B N 1
ATOM 2844 C CA . GLN B 1 101 ? 7.594 26.219 -7.367 1 95 101 GLN B CA 1
ATOM 2845 C C . GLN B 1 101 ? 6.695 27 -6.422 1 95 101 GLN B C 1
ATOM 2847 O O . GLN B 1 101 ? 6.234 28.094 -6.762 1 95 101 GLN B O 1
ATOM 2852 N N . PRO B 1 102 ? 6.434 26.484 -5.227 1 94.06 102 PRO B N 1
ATOM 2853 C CA . PRO B 1 102 ? 5.59 27.266 -4.309 1 94.06 102 PRO B CA 1
ATOM 2854 C C . PRO B 1 102 ? 6.207 28.594 -3.922 1 94.06 102 PRO B C 1
ATOM 2856 O O . PRO B 1 102 ? 5.488 29.578 -3.729 1 94.06 102 PRO B O 1
ATOM 2859 N N . LEU B 1 103 ? 7.504 28.656 -3.803 1 94.38 103 LEU B N 1
ATOM 2860 C CA . LEU B 1 103 ? 8.211 29.891 -3.451 1 94.38 103 LEU B CA 1
ATOM 2861 C C . LEU B 1 103 ? 8.125 30.906 -4.582 1 94.38 103 LEU B C 1
ATOM 2863 O O . LEU B 1 103 ? 7.91 32.094 -4.336 1 94.38 103 LEU B O 1
ATOM 2867 N N . ARG B 1 104 ? 8.219 30.375 -5.781 1 93 104 ARG B N 1
ATOM 2868 C CA . ARG B 1 104 ? 8.125 31.234 -6.953 1 93 104 ARG B CA 1
ATOM 2869 C C . ARG B 1 104 ? 6.723 31.797 -7.105 1 93 104 ARG B C 1
ATOM 2871 O O . ARG B 1 104 ? 6.559 32.969 -7.465 1 93 104 ARG B O 1
ATOM 2878 N N . GLU B 1 105 ? 5.777 31.031 -6.863 1 88.12 105 GLU B N 1
ATOM 2879 C CA . GLU B 1 105 ? 4.383 31.438 -7 1 88.12 105 GLU B CA 1
ATOM 2880 C C . GLU B 1 105 ? 4.023 32.5 -5.973 1 88.12 105 GLU B C 1
ATOM 2882 O O . GLU B 1 105 ? 3.184 33.375 -6.238 1 88.12 105 GLU B O 1
ATOM 2887 N N . LEU B 1 106 ? 4.609 32.5 -4.914 1 82.25 106 LEU B N 1
ATOM 2888 C CA . LEU B 1 106 ? 4.367 33.5 -3.877 1 82.25 106 LEU B CA 1
ATOM 2889 C C . LEU B 1 106 ? 4.938 34.844 -4.281 1 82.25 106 LEU B C 1
ATOM 2891 O O . LEU B 1 106 ? 4.359 35.875 -3.967 1 82.25 106 LEU B O 1
ATOM 2895 N N . GLY B 1 107 ? 5.93 35 -5.238 1 76.75 107 GLY B N 1
ATOM 2896 C CA . GLY B 1 107 ? 6.418 36.219 -5.887 1 76.75 107 GLY B CA 1
ATOM 2897 C C . GLY B 1 107 ? 7.32 37.031 -4.992 1 76.75 107 GLY B C 1
ATOM 2898 O O . GLY B 1 107 ? 7.59 38.188 -5.285 1 76.75 107 GLY B O 1
ATOM 2899 N N . ARG B 1 108 ? 8.133 36.625 -4.176 1 76.88 108 ARG B N 1
ATOM 2900 C CA . ARG B 1 108 ? 8.828 37.562 -3.316 1 76.88 108 ARG B CA 1
ATOM 2901 C C . ARG B 1 108 ? 10.219 37.062 -2.939 1 76.88 108 ARG B C 1
ATOM 2903 O O . ARG B 1 108 ? 10.938 37.719 -2.186 1 76.88 108 ARG B O 1
ATOM 2910 N N . VAL B 1 109 ? 10.594 36.062 -3.564 1 84.12 109 VAL B N 1
ATOM 2911 C CA . VAL B 1 109 ? 11.852 35.5 -3.07 1 84.12 109 VAL B CA 1
ATOM 2912 C C . VAL B 1 109 ? 12.953 35.719 -4.102 1 84.12 109 VAL B C 1
ATOM 2914 O O . VAL B 1 109 ? 12.836 35.281 -5.25 1 84.12 109 VAL B O 1
ATOM 2917 N N . PRO B 1 110 ? 14 36.531 -3.785 1 89 110 PRO B N 1
ATOM 2918 C CA . PRO B 1 110 ? 15.156 36.656 -4.68 1 89 110 PRO B CA 1
ATOM 2919 C C . PRO B 1 110 ? 15.781 35.312 -5.027 1 89 110 PRO B C 1
ATOM 2921 O O . PRO B 1 110 ? 15.734 34.375 -4.223 1 89 110 PRO B O 1
ATOM 2924 N N . ASP B 1 111 ? 16.391 35.219 -6.191 1 86.19 111 ASP B N 1
ATOM 2925 C CA . ASP B 1 111 ? 16.875 33.969 -6.742 1 86.19 111 ASP B CA 1
ATOM 2926 C C . ASP B 1 111 ? 17.906 33.312 -5.809 1 86.19 111 ASP B C 1
ATOM 2928 O O . ASP B 1 111 ? 17.906 32.094 -5.621 1 86.19 111 ASP B O 1
ATOM 2932 N N . ASP B 1 112 ? 18.797 34.156 -5.375 1 87.69 112 ASP B N 1
ATOM 2933 C CA . ASP B 1 112 ? 19.844 33.594 -4.504 1 87.69 112 ASP B CA 1
ATOM 2934 C C . ASP B 1 112 ? 19.234 33 -3.236 1 87.69 112 ASP B C 1
ATOM 2936 O O . ASP B 1 112 ? 19.625 31.906 -2.801 1 87.69 112 ASP B O 1
ATOM 2940 N N . LEU B 1 113 ? 18.312 33.625 -2.676 1 92.25 113 LEU B N 1
ATOM 2941 C CA . LEU B 1 113 ? 17.641 33.125 -1.478 1 92.25 113 LEU B CA 1
ATOM 2942 C C . LEU B 1 113 ? 16.797 31.891 -1.787 1 92.25 113 LEU B C 1
ATOM 2944 O O . LEU B 1 113 ? 16.719 30.969 -0.969 1 92.25 113 LEU B O 1
ATOM 2948 N N . LEU B 1 114 ? 16.281 31.953 -2.977 1 94.88 114 LEU B N 1
ATOM 2949 C CA . LEU B 1 114 ? 15.492 30.812 -3.426 1 94.88 114 LEU B CA 1
ATOM 2950 C C . LEU B 1 114 ? 16.328 29.547 -3.422 1 94.88 114 LEU B C 1
ATOM 2952 O O . LEU B 1 114 ? 15.867 28.5 -2.943 1 94.88 114 LEU B O 1
ATOM 2956 N N . HIS B 1 115 ? 17.531 29.672 -3.963 1 95.56 115 HIS B N 1
ATOM 2957 C CA . HIS B 1 115 ? 18.438 28.531 -4.008 1 95.56 115 HIS B CA 1
ATOM 2958 C C . HIS B 1 115 ? 18.734 28.016 -2.604 1 95.56 115 HIS B C 1
ATOM 2960 O O . HIS B 1 115 ? 18.641 26.812 -2.354 1 95.56 115 HIS B O 1
ATOM 2966 N N . ASP B 1 116 ? 18.984 28.859 -1.737 1 96.25 116 ASP B N 1
ATOM 2967 C CA . ASP B 1 116 ? 19.344 28.484 -0.376 1 96.25 116 ASP B CA 1
ATOM 2968 C C . ASP B 1 116 ? 18.172 27.812 0.341 1 96.25 116 ASP B C 1
ATOM 2970 O O . ASP B 1 116 ? 18.359 26.828 1.055 1 96.25 116 ASP B O 1
ATOM 2974 N N . ILE B 1 117 ? 17.047 28.344 0.16 1 96.38 117 ILE B N 1
ATOM 2975 C CA . ILE B 1 117 ? 15.859 27.812 0.812 1 96.38 117 ILE B CA 1
ATOM 2976 C C . ILE B 1 117 ? 15.594 26.391 0.318 1 96.38 117 ILE B C 1
ATOM 2978 O O . ILE B 1 117 ? 15.352 25.484 1.118 1 96.38 117 ILE B O 1
ATOM 2982 N N . VAL B 1 118 ? 15.664 26.234 -0.999 1 97.5 118 VAL B N 1
ATOM 2983 C CA . VAL B 1 118 ? 15.383 24.922 -1.597 1 97.5 118 VAL B CA 1
ATOM 2984 C C . VAL B 1 118 ? 16.391 23.906 -1.094 1 97.5 118 VAL B C 1
ATOM 2986 O O . VAL B 1 118 ? 16.016 22.781 -0.729 1 97.5 118 VAL B O 1
ATOM 2989 N N . MET B 1 119 ? 17.641 24.297 -1.06 1 97.31 119 MET B N 1
ATOM 2990 C CA . MET B 1 119 ? 18.672 23.391 -0.59 1 97.31 119 MET B CA 1
ATOM 2991 C C . MET B 1 119 ? 18.453 23 0.867 1 97.31 119 MET B C 1
ATOM 2993 O O . MET B 1 119 ? 18.641 21.844 1.244 1 97.31 119 MET B O 1
ATOM 2997 N N . LEU B 1 120 ? 18.031 23.953 1.636 1 96.88 120 LEU B N 1
ATOM 2998 C CA . LEU B 1 120 ? 17.75 23.688 3.041 1 96.88 120 LEU B CA 1
ATOM 2999 C C . LEU B 1 120 ? 16.594 22.703 3.182 1 96.88 120 LEU B C 1
ATOM 3001 O O . LEU B 1 120 ? 16.656 21.781 4.004 1 96.88 120 LEU B O 1
ATOM 3005 N N . LYS B 1 121 ? 15.492 22.906 2.428 1 97.81 121 LYS B N 1
ATOM 3006 C CA . LYS B 1 121 ? 14.344 22.016 2.492 1 97.81 121 LYS B CA 1
ATOM 3007 C C . LYS B 1 121 ? 14.727 20.594 2.072 1 97.81 121 LYS B C 1
ATOM 3009 O O . LYS B 1 121 ? 14.258 19.625 2.664 1 97.81 121 LYS B O 1
ATOM 3014 N N . LEU B 1 122 ? 15.594 20.469 1.056 1 97.94 122 LEU B N 1
ATOM 3015 C CA . LEU B 1 122 ? 16.062 19.156 0.627 1 97.94 122 LEU B CA 1
ATOM 3016 C C . LEU B 1 122 ? 16.859 18.469 1.738 1 97.94 122 LEU B C 1
ATOM 3018 O O . LEU B 1 122 ? 16.688 17.281 1.987 1 97.94 122 LEU B O 1
ATOM 3022 N N . GLU B 1 123 ? 17.641 19.219 2.391 1 97.06 123 GLU B N 1
ATOM 3023 C CA . GLU B 1 123 ? 18.406 18.688 3.51 1 97.06 123 GLU B CA 1
ATOM 3024 C C . GLU B 1 123 ? 17.484 18.219 4.641 1 97.06 123 GLU B C 1
ATOM 3026 O O . GLU B 1 123 ? 17.734 17.188 5.27 1 97.06 123 GLU B O 1
ATOM 3031 N N . MET B 1 124 ? 16.484 18.906 4.914 1 96.31 124 MET B N 1
ATOM 3032 C CA . MET B 1 124 ? 15.547 18.609 5.996 1 96.31 124 MET B CA 1
ATOM 3033 C C . MET B 1 124 ? 14.852 17.281 5.762 1 96.31 124 MET B C 1
ATOM 3035 O O . MET B 1 124 ? 14.461 16.594 6.715 1 96.31 124 MET B O 1
ATOM 3039 N N . VAL B 1 125 ? 14.703 16.953 4.465 1 97.12 125 VAL B N 1
ATOM 3040 C CA . VAL B 1 125 ? 14.023 15.703 4.184 1 97.12 125 VAL B CA 1
ATOM 3041 C C . VAL B 1 125 ? 15.047 14.602 3.902 1 97.12 125 VAL B C 1
ATOM 3043 O O . VAL B 1 125 ? 14.695 13.531 3.414 1 97.12 125 VAL B O 1
ATOM 3046 N N . GLY B 1 126 ? 16.297 14.867 4.09 1 95.5 126 GLY B N 1
ATOM 3047 C CA . GLY B 1 126 ? 17.359 13.875 4 1 95.5 126 GLY B CA 1
ATOM 3048 C C . GLY B 1 126 ? 17.797 13.586 2.576 1 95.5 126 GLY B C 1
ATOM 3049 O O . GLY B 1 126 ? 18.25 12.484 2.27 1 95.5 126 GLY B O 1
ATOM 3050 N N . LEU B 1 127 ? 17.578 14.484 1.696 1 95.88 127 LEU B N 1
ATOM 3051 C CA . LEU B 1 127 ? 18.016 14.305 0.319 1 95.88 127 LEU B CA 1
ATOM 3052 C C . LEU B 1 127 ? 19.281 15.133 0.04 1 95.88 127 LEU B C 1
ATOM 3054 O O . LEU B 1 127 ? 19.297 16.328 0.299 1 95.88 127 LEU B O 1
ATOM 3058 N N . PRO B 1 128 ? 20.266 14.484 -0.476 1 93.75 128 PRO B N 1
ATOM 3059 C CA . PRO B 1 128 ? 21.469 15.25 -0.8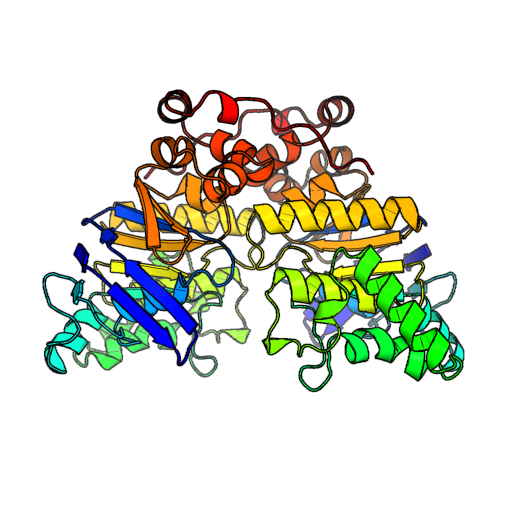35 1 93.75 128 PRO B CA 1
ATOM 3060 C C . PRO B 1 128 ? 21.203 16.312 -1.896 1 93.75 128 PRO B C 1
ATOM 3062 O O . PRO B 1 128 ? 20.422 16.078 -2.828 1 93.75 128 PRO B O 1
ATOM 3065 N N . CYS B 1 129 ? 21.906 17.406 -1.765 1 93.31 129 CYS B N 1
ATOM 3066 C CA . CYS B 1 129 ? 21.719 18.547 -2.646 1 93.31 129 CYS B CA 1
ATOM 3067 C C . CYS B 1 129 ? 22.109 18.203 -4.078 1 93.31 129 CYS B C 1
ATOM 3069 O O . CYS B 1 129 ? 21.594 18.812 -5.027 1 93.31 129 CYS B O 1
ATOM 3071 N N . LYS B 1 130 ? 22.906 17.25 -4.223 1 93.31 130 LYS B N 1
ATOM 3072 C CA . LYS B 1 130 ? 23.344 16.844 -5.555 1 93.31 130 LYS B CA 1
ATOM 3073 C C . LYS B 1 130 ? 22.188 16.328 -6.395 1 93.31 130 LYS B C 1
ATOM 3075 O O . LYS B 1 130 ? 22.266 16.297 -7.621 1 93.31 130 LYS B O 1
ATOM 3080 N N . HIS B 1 131 ? 21.094 15.969 -5.738 1 94.81 131 HIS B N 1
ATOM 3081 C CA . HIS B 1 131 ? 19.938 15.445 -6.461 1 94.81 131 HIS B CA 1
ATOM 3082 C C . HIS B 1 131 ? 19.047 16.578 -6.945 1 94.81 131 HIS B C 1
ATOM 3084 O O . HIS B 1 131 ? 18.062 16.328 -7.664 1 94.81 131 HIS B O 1
ATOM 3090 N N . ALA B 1 132 ? 19.359 17.797 -6.629 1 97.25 132 ALA B N 1
ATOM 3091 C CA . ALA B 1 132 ? 18.5 18.938 -6.93 1 97.25 132 ALA B CA 1
ATOM 3092 C C . ALA B 1 132 ? 18.328 19.109 -8.438 1 97.25 132 ALA B C 1
ATOM 3094 O O . ALA B 1 132 ? 17.266 19.562 -8.891 1 97.25 132 ALA B O 1
ATOM 3095 N N . SER B 1 133 ? 19.281 18.734 -9.219 1 96.69 133 SER B N 1
ATOM 3096 C CA . SER B 1 133 ? 19.25 18.969 -10.656 1 96.69 133 SER B CA 1
ATOM 3097 C C . SER B 1 133 ? 18.594 17.797 -11.391 1 96.69 133 SER B C 1
ATOM 3099 O O . SER B 1 133 ? 18.312 17.891 -12.586 1 96.69 133 SER B O 1
ATOM 3101 N N . LYS B 1 134 ? 18.281 16.781 -10.688 1 96.94 134 LYS B N 1
ATOM 3102 C CA . LYS B 1 134 ? 17.719 15.586 -11.312 1 96.94 134 LYS B CA 1
ATOM 3103 C C . LYS B 1 134 ? 16.234 15.789 -11.641 1 96.94 134 LYS B C 1
ATOM 3105 O O . LYS B 1 134 ? 15.57 16.641 -11.039 1 96.94 134 LYS B O 1
ATOM 3110 N N . MET B 1 135 ? 15.836 15.031 -12.594 1 96.88 135 MET B N 1
ATOM 3111 C CA . MET B 1 135 ? 14.414 14.945 -12.906 1 96.88 135 MET B CA 1
ATOM 3112 C C . MET B 1 135 ? 13.734 13.867 -12.07 1 96.88 135 MET B C 1
ATOM 3114 O O . MET B 1 135 ? 14.375 12.898 -11.664 1 96.88 135 MET B O 1
ATOM 3118 N N . PRO B 1 136 ? 12.461 13.984 -11.773 1 95.88 136 PRO B N 1
ATOM 3119 C CA . PRO B 1 136 ? 11.742 13 -10.961 1 95.88 136 PRO B CA 1
ATOM 3120 C C . PRO B 1 136 ? 11.891 11.578 -11.484 1 95.88 136 PRO B C 1
ATOM 3122 O O . PRO B 1 136 ? 11.961 10.625 -10.703 1 95.88 136 PRO B O 1
ATOM 3125 N N . ALA B 1 137 ? 12.023 11.445 -12.758 1 91.25 137 ALA B N 1
ATOM 3126 C CA . ALA B 1 137 ? 12.125 10.125 -13.383 1 91.25 137 ALA B CA 1
ATOM 3127 C C . ALA B 1 137 ? 13.398 9.406 -12.945 1 91.25 137 ALA B C 1
ATOM 3129 O O . ALA B 1 137 ? 13.484 8.18 -13.039 1 91.25 137 ALA B O 1
ATOM 3130 N N . ALA B 1 138 ? 14.336 10.141 -12.492 1 91.5 138 ALA B N 1
ATOM 3131 C CA . ALA B 1 138 ? 15.625 9.578 -12.102 1 91.5 138 ALA B CA 1
ATOM 3132 C C . ALA B 1 138 ? 15.641 9.227 -10.617 1 91.5 138 ALA B C 1
ATOM 3134 O O . ALA B 1 138 ? 16.656 8.773 -10.094 1 91.5 138 ALA B O 1
ATOM 3135 N N . LEU B 1 139 ? 14.516 9.422 -9.953 1 92.19 139 LEU B N 1
ATOM 3136 C CA . LEU B 1 139 ? 14.461 9.234 -8.508 1 92.19 139 LEU B CA 1
ATOM 3137 C C . LEU B 1 139 ? 13.766 7.926 -8.156 1 92.19 139 LEU B C 1
ATOM 3139 O O . LEU B 1 139 ? 12.898 7.453 -8.898 1 92.19 139 LEU B O 1
ATOM 3143 N N . SER B 1 140 ? 14.164 7.312 -7.004 1 87.44 140 SER B N 1
ATOM 3144 C CA . SER B 1 140 ? 13.414 6.195 -6.441 1 87.44 140 SER B CA 1
ATOM 3145 C C . SER B 1 140 ? 12.078 6.66 -5.863 1 87.44 140 SER B C 1
ATOM 3147 O O . SER B 1 140 ? 11.867 7.855 -5.656 1 87.44 140 SER B O 1
ATOM 3149 N N . GLY B 1 141 ? 11.18 5.723 -5.625 1 87 141 GLY B N 1
ATOM 3150 C CA . GLY B 1 141 ? 9.898 6.047 -5.023 1 87 141 GLY B CA 1
ATOM 3151 C C . GLY B 1 141 ? 10.023 6.785 -3.705 1 87 141 GLY B C 1
ATOM 3152 O O . GLY B 1 141 ? 9.305 7.758 -3.461 1 87 141 GLY B O 1
ATOM 3153 N N . GLY B 1 142 ? 10.953 6.316 -2.852 1 91.62 142 GLY B N 1
ATOM 3154 C CA . GLY B 1 142 ? 11.195 6.98 -1.58 1 91.62 142 GLY B CA 1
ATOM 3155 C C . GLY B 1 142 ? 11.719 8.391 -1.734 1 91.62 142 GLY B C 1
ATOM 3156 O O . GLY B 1 142 ? 11.344 9.289 -0.979 1 91.62 142 GLY B O 1
ATOM 3157 N N . MET B 1 143 ? 12.555 8.578 -2.744 1 94.19 143 MET B N 1
ATOM 3158 C CA . MET B 1 143 ? 13.109 9.906 -3.004 1 94.19 143 MET B CA 1
ATOM 3159 C C . MET B 1 143 ? 12.023 10.859 -3.506 1 94.19 143 MET B C 1
ATOM 3161 O O . MET B 1 143 ? 11.984 12.023 -3.107 1 94.19 143 MET B O 1
ATOM 3165 N N . VAL B 1 144 ? 11.188 10.352 -4.324 1 95.62 144 VAL B N 1
ATOM 3166 C CA . VAL B 1 144 ? 10.086 11.148 -4.859 1 95.62 144 VAL B CA 1
ATOM 3167 C C . VAL B 1 144 ? 9.219 11.664 -3.715 1 95.62 144 VAL B C 1
ATOM 3169 O O . VAL B 1 144 ? 8.852 12.844 -3.686 1 95.62 144 VAL B O 1
ATOM 3172 N N . LYS B 1 145 ? 8.953 10.828 -2.758 1 95.94 145 LYS B N 1
ATOM 3173 C CA . LYS B 1 145 ? 8.125 11.219 -1.621 1 95.94 145 LYS B CA 1
ATOM 3174 C C . LYS B 1 145 ? 8.836 12.25 -0.75 1 95.94 145 LYS B C 1
ATOM 3176 O O . LYS B 1 145 ? 8.203 13.164 -0.223 1 95.94 145 LYS B O 1
ATOM 3181 N N . ARG B 1 146 ? 10.102 12.07 -0.625 1 97.25 146 ARG B N 1
ATOM 3182 C CA . ARG B 1 146 ? 10.875 13.047 0.141 1 97.25 146 ARG B CA 1
ATOM 3183 C C . ARG B 1 146 ? 10.859 14.414 -0.539 1 97.25 146 ARG B C 1
ATOM 3185 O O . ARG B 1 146 ? 10.711 15.445 0.126 1 97.25 146 ARG B O 1
ATOM 3192 N N . VAL B 1 147 ? 11.008 14.422 -1.889 1 98.06 147 VAL B N 1
ATOM 3193 C CA . VAL B 1 147 ? 10.898 15.68 -2.629 1 98.06 147 VAL B CA 1
ATOM 3194 C C . VAL B 1 147 ? 9.5 16.266 -2.453 1 98.06 147 VAL B C 1
ATOM 3196 O O . VAL B 1 147 ? 9.344 17.484 -2.293 1 98.06 147 VAL B O 1
ATOM 3199 N N . GLY B 1 148 ? 8.523 15.367 -2.471 1 97.81 148 GLY B N 1
ATOM 3200 C CA . GLY B 1 148 ? 7.152 15.805 -2.24 1 97.81 148 GLY B CA 1
ATOM 3201 C C . GLY B 1 148 ? 6.965 16.5 -0.909 1 97.81 148 GLY B C 1
ATOM 3202 O O . GLY B 1 148 ? 6.273 17.516 -0.831 1 97.81 148 GLY B O 1
ATOM 3203 N N . ILE B 1 149 ? 7.598 15.992 0.14 1 98 149 ILE B N 1
ATOM 3204 C CA . ILE B 1 149 ? 7.516 16.609 1.46 1 98 149 ILE B CA 1
ATOM 3205 C C . ILE B 1 149 ? 8.258 17.953 1.451 1 98 149 ILE B C 1
ATOM 3207 O O . ILE B 1 149 ? 7.773 18.938 2.008 1 98 149 ILE B O 1
ATOM 3211 N N . ALA B 1 150 ? 9.414 17.938 0.815 1 98.25 150 ALA B N 1
ATOM 3212 C CA . ALA B 1 150 ? 10.164 19.172 0.716 1 98.25 150 ALA B CA 1
ATOM 3213 C C . ALA B 1 150 ? 9.328 20.281 0.062 1 98.25 150 ALA B C 1
ATOM 3215 O O . ALA B 1 150 ? 9.289 21.406 0.542 1 98.25 150 ALA B O 1
ATOM 3216 N N . ARG B 1 151 ? 8.68 19.906 -0.984 1 97.88 151 ARG B N 1
ATOM 3217 C CA . ARG B 1 151 ? 7.805 20.859 -1.671 1 97.88 151 ARG B CA 1
ATOM 3218 C C . ARG B 1 151 ? 6.652 21.281 -0.771 1 97.88 151 ARG B C 1
ATOM 3220 O O . ARG B 1 151 ? 6.309 22.469 -0.72 1 97.88 151 ARG B O 1
ATOM 3227 N N . ALA B 1 152 ? 6.098 20.328 -0.065 1 97.19 152 ALA B N 1
ATOM 3228 C CA . ALA B 1 152 ? 4.938 20.578 0.782 1 97.19 152 ALA B CA 1
ATOM 3229 C C . ALA B 1 152 ? 5.289 21.531 1.922 1 97.19 152 ALA B C 1
ATOM 3231 O O . ALA B 1 152 ? 4.445 22.312 2.367 1 97.19 152 ALA B O 1
ATOM 3232 N N . ILE B 1 153 ? 6.551 21.516 2.371 1 97.44 153 ILE B N 1
ATOM 3233 C CA . ILE B 1 153 ? 6.898 22.328 3.537 1 97.44 153 ILE B CA 1
ATOM 3234 C C . ILE B 1 153 ? 7.695 23.547 3.098 1 97.44 153 ILE B C 1
ATOM 3236 O O . ILE B 1 153 ? 8.227 24.297 3.932 1 97.44 153 ILE B O 1
ATOM 3240 N N . ALA B 1 154 ? 7.77 23.781 1.812 1 96.5 154 ALA B N 1
ATOM 3241 C CA . ALA B 1 154 ? 8.602 24.844 1.256 1 96.5 154 ALA B CA 1
ATOM 3242 C C . ALA B 1 154 ? 8.219 26.203 1.833 1 96.5 154 ALA B C 1
ATOM 3244 O O . ALA B 1 154 ? 9.086 27.016 2.133 1 96.5 154 ALA B O 1
ATOM 3245 N N . LEU B 1 155 ? 6.934 26.422 2.037 1 94.81 155 LEU B N 1
ATOM 3246 C CA . LEU B 1 155 ? 6.453 27.719 2.5 1 94.81 155 LEU B CA 1
ATOM 3247 C C . LEU B 1 155 ? 6.238 27.703 4.008 1 94.81 155 LEU B C 1
ATOM 3249 O O . LEU B 1 155 ? 5.543 28.578 4.547 1 94.81 155 LEU B O 1
ATOM 3253 N N . GLU B 1 156 ? 6.746 26.656 4.633 1 95.12 156 GLU B N 1
ATOM 3254 C CA . GLU B 1 156 ? 6.676 26.531 6.086 1 95.12 156 GLU B CA 1
ATOM 3255 C C . GLU B 1 156 ? 5.23 26.531 6.57 1 95.12 156 GLU B C 1
ATOM 3257 O O . GLU B 1 156 ? 4.859 27.328 7.434 1 95.12 156 GLU B O 1
ATOM 3262 N N . PRO B 1 157 ? 4.48 25.609 6.066 1 96.94 157 PRO B N 1
ATOM 3263 C CA . PRO B 1 157 ? 3.07 25.531 6.461 1 96.94 157 PRO B CA 1
ATOM 3264 C C . PRO B 1 157 ? 2.891 25.141 7.93 1 96.94 157 PRO B C 1
ATOM 3266 O O . PRO B 1 157 ? 3.836 24.672 8.57 1 96.94 157 PRO B O 1
ATOM 3269 N N . GLU B 1 158 ? 1.695 25.422 8.445 1 97.19 158 GLU B N 1
ATOM 3270 C CA . GLU B 1 158 ? 1.31 25 9.781 1 97.19 158 GLU B CA 1
ATOM 3271 C C . GLU B 1 158 ? 0.567 23.656 9.742 1 97.19 158 GLU B C 1
ATOM 3273 O O . GLU B 1 158 ? 0.565 22.922 10.727 1 97.19 158 GLU B O 1
ATOM 3278 N N . LEU B 1 159 ? -0.021 23.453 8.609 1 97.69 159 LEU B N 1
ATOM 3279 C CA . LEU B 1 159 ? -0.846 22.266 8.398 1 97.69 159 LEU B CA 1
ATOM 3280 C C . LEU B 1 159 ? -0.317 21.438 7.238 1 97.69 159 LEU B C 1
ATOM 3282 O O . LEU B 1 159 ? -0.069 21.969 6.152 1 97.69 159 LEU B O 1
ATOM 3286 N N . LEU B 1 160 ? -0.061 20.141 7.516 1 97.94 160 LEU B N 1
ATOM 3287 C CA . LEU B 1 160 ? 0.448 19.219 6.492 1 97.94 160 LEU B CA 1
ATOM 3288 C C . LEU B 1 160 ? -0.502 18.047 6.293 1 97.94 160 LEU B C 1
ATOM 3290 O O . LEU B 1 160 ? -0.849 17.359 7.254 1 97.94 160 LEU B O 1
ATOM 3294 N N . PHE B 1 161 ? -0.971 17.875 5.07 1 97.94 161 PHE B N 1
ATOM 3295 C CA . PHE B 1 161 ? -1.792 16.734 4.703 1 97.94 161 PHE B CA 1
ATOM 3296 C C . PHE B 1 161 ? -0.946 15.648 4.047 1 97.94 161 PHE B C 1
ATOM 3298 O O . PHE B 1 161 ? -0.131 15.938 3.168 1 97.94 161 PHE B O 1
ATOM 3305 N N . LEU B 1 162 ? -1.11 14.445 4.512 1 97.5 162 LEU B N 1
ATOM 3306 C CA . LEU B 1 162 ? -0.416 13.297 3.943 1 97.5 162 LEU B CA 1
ATOM 3307 C C . LEU B 1 162 ? -1.409 12.266 3.42 1 97.5 162 LEU B C 1
ATOM 3309 O O . LEU B 1 162 ? -2.238 11.758 4.18 1 97.5 162 LEU B O 1
ATOM 3313 N N . ASP B 1 163 ? -1.334 12.023 2.205 1 94.94 163 ASP B N 1
ATOM 3314 C CA . ASP B 1 163 ? -2.17 10.992 1.602 1 94.94 163 ASP B CA 1
ATOM 3315 C C . ASP B 1 163 ? -1.362 9.727 1.325 1 94.94 163 ASP B C 1
ATOM 3317 O O . ASP B 1 163 ? -0.608 9.664 0.353 1 94.94 163 ASP B O 1
ATOM 3321 N N . GLU B 1 164 ? -1.564 8.711 2.195 1 93.88 164 GLU B N 1
ATOM 3322 C CA . GLU B 1 164 ? -0.88 7.426 2.092 1 93.88 164 GLU B CA 1
ATOM 3323 C C . GLU B 1 164 ? 0.625 7.617 1.932 1 93.88 164 GLU B C 1
ATOM 3325 O O . GLU B 1 164 ? 1.209 7.176 0.938 1 93.88 164 GLU B O 1
ATOM 3330 N N . PRO B 1 165 ? 1.288 8.102 2.941 1 95.38 165 PRO B N 1
ATOM 3331 C CA . PRO B 1 165 ? 2.686 8.523 2.836 1 95.38 165 PRO B CA 1
ATOM 3332 C C . PRO B 1 165 ? 3.643 7.355 2.607 1 95.38 165 PRO B C 1
ATOM 3334 O O . PRO B 1 165 ? 4.719 7.535 2.033 1 95.38 165 PRO B O 1
ATOM 3337 N N . THR B 1 166 ? 3.248 6.164 3.029 1 93.81 166 THR B N 1
ATOM 3338 C CA . THR B 1 166 ? 4.191 5.055 2.928 1 93.81 166 THR B CA 1
ATOM 3339 C C . THR B 1 166 ? 3.781 4.094 1.814 1 93.81 166 THR B C 1
ATOM 3341 O O . THR B 1 166 ? 4.375 3.027 1.659 1 93.81 166 THR B O 1
ATOM 3344 N N . ALA B 1 167 ? 2.758 4.441 1.076 1 89.88 167 ALA B N 1
ATOM 3345 C CA . ALA B 1 167 ? 2.322 3.592 -0.029 1 89.88 167 ALA B CA 1
ATOM 3346 C C . ALA B 1 167 ? 3.439 3.41 -1.052 1 89.88 167 ALA B C 1
ATOM 3348 O O . ALA B 1 167 ? 4.098 4.375 -1.442 1 89.88 167 ALA B O 1
ATOM 3349 N N . GLY B 1 168 ? 3.662 2.123 -1.459 1 85.69 168 GLY B N 1
ATOM 3350 C CA . GLY B 1 168 ? 4.625 1.848 -2.512 1 85.69 168 GLY B CA 1
ATOM 3351 C C . GLY B 1 168 ? 6.051 1.742 -2 1 85.69 168 GLY B C 1
ATOM 3352 O O . GLY B 1 168 ? 6.977 1.484 -2.773 1 85.69 168 GLY B O 1
ATOM 3353 N N . LEU B 1 169 ? 6.262 1.938 -0.75 1 91.25 169 LEU B N 1
ATOM 3354 C CA . LEU B 1 169 ? 7.598 1.849 -0.166 1 91.25 169 LEU B CA 1
ATOM 3355 C C . LEU B 1 169 ? 7.828 0.471 0.446 1 91.25 169 LEU B C 1
ATOM 3357 O O . LEU B 1 169 ? 6.891 -0.161 0.938 1 91.25 169 LEU B O 1
ATOM 3361 N N . ASP B 1 170 ? 9.102 0.021 0.357 1 90.5 170 ASP B N 1
ATOM 3362 C CA . ASP B 1 170 ? 9.438 -1.196 1.09 1 90.5 170 ASP B CA 1
ATOM 3363 C C . ASP B 1 170 ? 9.469 -0.939 2.594 1 90.5 170 ASP B C 1
ATOM 3365 O O . ASP B 1 170 ? 9.453 0.212 3.033 1 90.5 170 ASP B O 1
ATOM 3369 N N . PRO B 1 171 ? 9.492 -1.912 3.43 1 90.75 171 PRO B N 1
ATOM 3370 C CA . PRO B 1 171 ? 9.383 -1.752 4.883 1 90.75 171 PRO B CA 1
ATOM 3371 C C . PRO B 1 171 ? 10.477 -0.85 5.457 1 90.75 171 PRO B C 1
ATOM 3373 O O . PRO B 1 171 ? 10.195 -0.006 6.312 1 90.75 171 PRO B O 1
ATOM 3376 N N . GLY B 1 172 ? 11.695 -1.034 4.969 1 90.38 172 GLY B N 1
ATOM 3377 C CA . GLY B 1 172 ? 12.773 -0.182 5.449 1 90.38 172 GLY B CA 1
ATOM 3378 C C . GLY B 1 172 ? 12.562 1.285 5.129 1 90.38 172 GLY B C 1
ATOM 3379 O O . GLY B 1 172 ? 12.672 2.143 6.008 1 90.38 172 GLY B O 1
ATOM 3380 N N . ALA B 1 173 ? 12.219 1.555 3.898 1 91.88 173 ALA B N 1
ATOM 3381 C CA . ALA B 1 173 ? 11.945 2.918 3.447 1 91.88 173 ALA B CA 1
ATOM 3382 C C . ALA B 1 173 ? 10.742 3.504 4.176 1 91.88 173 ALA B C 1
ATOM 3384 O O . ALA B 1 173 ? 10.711 4.699 4.477 1 91.88 173 ALA B O 1
ATOM 3385 N N . SER B 1 174 ? 9.797 2.688 4.449 1 93.62 174 SER B N 1
ATOM 3386 C CA . SER B 1 174 ? 8.617 3.135 5.195 1 93.62 174 SER B CA 1
ATOM 3387 C C . SER B 1 174 ? 9 3.584 6.602 1 93.62 174 SER B C 1
ATOM 3389 O O . SER B 1 174 ? 8.555 4.637 7.062 1 93.62 174 SER B O 1
ATOM 3391 N N . ASP B 1 175 ? 9.805 2.785 7.238 1 92.5 175 ASP B N 1
ATOM 3392 C CA . ASP B 1 175 ? 10.242 3.137 8.586 1 92.5 175 ASP B CA 1
ATOM 3393 C C . ASP B 1 175 ? 11.008 4.457 8.586 1 92.5 175 ASP B C 1
ATOM 3395 O O . ASP B 1 175 ? 10.812 5.301 9.461 1 92.5 175 ASP B O 1
ATOM 3399 N N . GLU B 1 176 ? 11.82 4.598 7.598 1 93 176 GLU B N 1
ATOM 3400 C CA . GLU B 1 176 ? 12.594 5.832 7.48 1 93 176 GLU B CA 1
ATOM 3401 C C . GLU B 1 176 ? 11.68 7.031 7.242 1 93 176 GLU B C 1
ATOM 3403 O O . GLU B 1 176 ? 11.906 8.109 7.793 1 93 176 GLU B O 1
ATOM 3408 N N . PHE B 1 177 ? 10.727 6.863 6.492 1 95.38 177 PHE B N 1
ATOM 3409 C CA . PHE B 1 177 ? 9.805 7.945 6.16 1 95.38 177 PHE B CA 1
ATOM 3410 C C . PHE B 1 177 ? 8.969 8.328 7.371 1 95.38 177 PHE B C 1
ATOM 3412 O O . PHE B 1 177 ? 8.711 9.516 7.609 1 95.38 177 PHE B O 1
ATOM 3419 N N . VAL B 1 178 ? 8.508 7.352 8.086 1 95.94 178 VAL B N 1
ATOM 3420 C CA . VAL B 1 178 ? 7.762 7.578 9.32 1 95.94 178 VAL B CA 1
ATOM 3421 C C . VAL B 1 178 ? 8.609 8.391 10.289 1 95.94 178 VAL B C 1
ATOM 3423 O O . VAL B 1 178 ? 8.125 9.367 10.875 1 95.94 178 VAL B O 1
ATOM 3426 N N . GLU B 1 179 ? 9.836 8.039 10.406 1 95.62 179 GLU B N 1
ATOM 3427 C CA . GLU B 1 179 ? 10.75 8.781 11.266 1 95.62 179 GLU B CA 1
ATOM 3428 C C . GLU B 1 179 ? 10.922 10.219 10.781 1 95.62 179 GLU B C 1
ATOM 3430 O O . GLU B 1 179 ? 10.992 11.148 11.594 1 95.62 179 GLU B O 1
ATOM 3435 N N . LEU B 1 180 ? 11.016 10.344 9.555 1 96.81 180 LEU B N 1
ATOM 3436 C CA . LEU B 1 180 ? 11.133 11.672 8.969 1 96.81 180 LEU B CA 1
ATOM 3437 C C . LEU B 1 180 ? 9.938 12.539 9.344 1 96.81 180 LEU B C 1
ATOM 3439 O O . LEU B 1 180 ? 10.102 13.672 9.805 1 96.81 180 LEU B O 1
ATOM 3443 N N . ILE B 1 181 ? 8.727 12.047 9.172 1 97.5 181 ILE B N 1
ATOM 3444 C CA . ILE B 1 181 ? 7.516 12.797 9.477 1 97.5 181 ILE B CA 1
ATOM 3445 C C . ILE B 1 181 ? 7.496 13.164 10.961 1 97.5 181 ILE B C 1
ATOM 3447 O O . ILE B 1 181 ? 7.168 14.297 11.32 1 97.5 181 ILE B O 1
ATOM 3451 N N . ALA B 1 182 ? 7.879 12.234 11.797 1 96.88 182 ALA B N 1
ATOM 3452 C CA . ALA B 1 182 ? 7.926 12.484 13.242 1 96.88 182 ALA B CA 1
ATOM 3453 C C . ALA B 1 182 ? 8.898 13.609 13.57 1 96.88 182 ALA B C 1
ATOM 3455 O O . ALA B 1 182 ? 8.578 14.5 14.359 1 96.88 182 ALA B O 1
ATOM 3456 N N . THR B 1 183 ? 10.008 13.539 12.953 1 96.62 183 THR B N 1
ATOM 3457 C CA . THR B 1 183 ? 11.031 14.547 13.188 1 96.62 183 THR B CA 1
ATOM 3458 C C . THR B 1 183 ? 10.555 15.922 12.734 1 96.62 183 THR B C 1
ATOM 3460 O O . THR B 1 183 ? 10.711 16.906 13.453 1 96.62 183 THR B O 1
ATOM 3463 N N . LEU B 1 184 ? 10 15.992 11.57 1 96.81 184 LEU B N 1
ATOM 3464 C CA . LEU B 1 184 ? 9.492 17.25 11.047 1 96.81 184 LEU B CA 1
ATOM 3465 C C . LEU B 1 184 ? 8.391 17.812 11.945 1 96.81 184 LEU B C 1
ATOM 3467 O O . LEU B 1 184 ? 8.336 19.016 12.203 1 96.81 184 LEU B O 1
ATOM 3471 N N . HIS B 1 185 ? 7.523 16.922 12.414 1 97.31 185 HIS B N 1
ATOM 3472 C CA . HIS B 1 185 ? 6.465 17.328 13.344 1 97.31 185 HIS B CA 1
ATOM 3473 C C . HIS B 1 185 ? 7.047 17.953 14.602 1 97.31 185 HIS B C 1
ATOM 3475 O O . HIS B 1 185 ? 6.605 19.031 15.023 1 97.31 185 HIS B O 1
ATOM 3481 N N . ARG B 1 186 ? 8.055 17.375 15.148 1 95.62 186 ARG B N 1
ATOM 3482 C CA . ARG B 1 186 ? 8.672 17.844 16.391 1 95.62 186 ARG B CA 1
ATOM 3483 C C . ARG B 1 186 ? 9.414 19.156 16.172 1 95.62 186 ARG B C 1
ATOM 3485 O O . ARG B 1 186 ? 9.312 20.078 16.984 1 95.62 186 ARG B O 1
ATOM 3492 N N . THR B 1 187 ? 10.039 19.25 15.07 1 94.88 187 THR B N 1
ATOM 3493 C CA . THR B 1 187 ? 10.953 20.359 14.859 1 94.88 187 THR B CA 1
ATOM 3494 C C . THR B 1 187 ? 10.203 21.594 14.352 1 94.88 187 THR B C 1
ATOM 3496 O O . THR B 1 187 ? 10.555 22.719 14.695 1 94.88 187 THR B O 1
ATOM 3499 N N . LEU B 1 188 ? 9.156 21.359 13.602 1 95.44 188 LEU B N 1
ATOM 3500 C CA . LEU B 1 188 ? 8.477 22.5 12.984 1 95.44 188 LEU B CA 1
ATO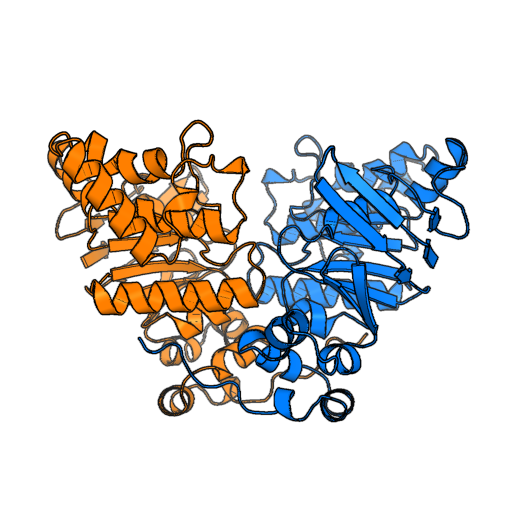M 3501 C C . LEU B 1 188 ? 7.145 22.781 13.68 1 95.44 188 LEU B C 1
ATOM 3503 O O . LEU B 1 188 ? 6.5 23.797 13.414 1 95.44 188 LEU B O 1
ATOM 3507 N N . GLY B 1 189 ? 6.75 21.875 14.523 1 95.69 189 GLY B N 1
ATOM 3508 C CA . GLY B 1 189 ? 5.469 22.047 15.188 1 95.69 189 GLY B CA 1
ATOM 3509 C C . GLY B 1 189 ? 4.285 21.906 14.25 1 95.69 189 GLY B C 1
ATOM 3510 O O . GLY B 1 189 ? 3.275 22.594 14.414 1 95.69 189 GLY B O 1
ATOM 3511 N N . LEU B 1 190 ? 4.371 21.031 13.336 1 96.12 190 LEU B N 1
ATOM 3512 C CA . LEU B 1 190 ? 3.361 20.844 12.297 1 96.12 190 LEU B CA 1
ATOM 3513 C C . LEU B 1 190 ? 2.113 20.172 12.859 1 96.12 190 LEU B C 1
ATOM 3515 O O . LEU B 1 190 ? 2.213 19.297 13.711 1 96.12 190 LEU B O 1
ATOM 3519 N N . THR B 1 191 ? 0.983 20.672 12.43 1 98.06 191 THR B N 1
ATOM 3520 C CA . THR B 1 191 ? -0.243 19.891 12.516 1 98.06 191 THR B CA 1
ATOM 3521 C C . THR B 1 191 ? -0.391 18.984 11.297 1 98.06 191 THR B C 1
ATOM 3523 O O . THR B 1 191 ? -0.231 19.438 10.156 1 98.06 191 THR B O 1
ATOM 3526 N N . VAL B 1 192 ? -0.645 17.688 11.562 1 98.19 192 VAL B N 1
ATOM 3527 C CA . VAL B 1 192 ? -0.634 16.75 10.445 1 98.19 192 VAL B CA 1
ATOM 3528 C C . VAL B 1 192 ? -1.979 16.031 10.359 1 98.19 192 VAL B C 1
ATOM 3530 O O . VAL B 1 192 ? -2.518 15.586 11.375 1 98.19 192 VAL B O 1
ATOM 3533 N N . VAL B 1 193 ? -2.549 16 9.211 1 98.31 193 VAL B N 1
ATOM 3534 C CA . VAL B 1 193 ? -3.689 15.156 8.883 1 98.31 193 VAL B CA 1
ATOM 3535 C C . VAL B 1 193 ? -3.27 14.094 7.867 1 98.31 193 VAL B C 1
ATOM 3537 O O . VAL B 1 193 ? -2.799 14.422 6.777 1 98.31 193 VAL B O 1
ATOM 3540 N N . MET B 1 194 ? -3.496 12.836 8.219 1 97.75 194 MET B N 1
ATOM 3541 C CA . MET B 1 194 ? -2.986 11.75 7.375 1 97.75 194 MET B CA 1
ATOM 3542 C C . MET B 1 194 ? -4.086 10.75 7.055 1 97.75 194 MET B C 1
ATOM 3544 O O . MET B 1 194 ? -4.879 10.391 7.926 1 97.75 194 MET B O 1
ATOM 3548 N N . VAL B 1 195 ? -4.195 10.43 5.805 1 96.69 195 VAL B N 1
ATOM 3549 C CA . VAL B 1 195 ? -4.996 9.289 5.383 1 96.69 195 VAL B CA 1
ATOM 3550 C C . VAL B 1 195 ? -4.082 8.094 5.086 1 96.69 195 VAL B C 1
ATOM 3552 O O . VAL B 1 195 ? -3.129 8.211 4.316 1 96.69 195 VAL B O 1
ATOM 3555 N N . THR B 1 196 ? -4.363 6.973 5.723 1 94.25 196 THR B N 1
ATOM 3556 C CA . THR B 1 196 ? -3.504 5.82 5.473 1 94.25 196 THR B CA 1
ATOM 3557 C C . THR B 1 196 ? -4.242 4.52 5.77 1 94.25 196 THR B C 1
ATOM 3559 O O . THR B 1 196 ? -5.137 4.488 6.617 1 94.25 196 THR B O 1
ATOM 3562 N N . HIS B 1 197 ? -3.875 3.514 5.062 1 92.06 197 HIS B N 1
ATOM 3563 C CA . HIS B 1 197 ? -4.312 2.152 5.352 1 92.06 197 HIS B CA 1
ATOM 3564 C C . HIS B 1 197 ? -3.207 1.356 6.043 1 92.06 197 HIS B C 1
ATOM 3566 O O . HIS B 1 197 ? -3.404 0.192 6.395 1 92.06 197 HIS B O 1
ATOM 3572 N N . ASP B 1 198 ? -2.096 1.967 6.219 1 92.75 198 ASP B N 1
ATOM 3573 C CA . ASP B 1 198 ? -0.955 1.34 6.879 1 92.75 198 ASP B CA 1
ATOM 3574 C C . ASP B 1 198 ? -1.065 1.455 8.398 1 92.75 198 ASP B C 1
ATOM 3576 O O . ASP B 1 198 ? -0.828 2.525 8.961 1 92.75 198 ASP B O 1
ATOM 3580 N N . LEU B 1 199 ? -1.277 0.345 9.039 1 94.12 199 LEU B N 1
ATOM 3581 C CA . LEU B 1 199 ? -1.525 0.333 10.477 1 94.12 199 LEU B CA 1
ATOM 3582 C C . LEU B 1 199 ? -0.264 0.702 11.25 1 94.12 199 LEU B C 1
ATOM 3584 O O . LEU B 1 199 ? -0.333 1.406 12.258 1 94.12 199 LEU B O 1
ATOM 3588 N N . ASP B 1 200 ? 0.876 0.266 10.797 1 93.44 200 ASP B N 1
ATOM 3589 C CA . ASP B 1 200 ? 2.133 0.58 11.469 1 93.44 200 ASP B CA 1
ATOM 3590 C C . ASP B 1 200 ? 2.385 2.086 11.484 1 93.44 200 ASP B C 1
ATOM 3592 O O . ASP B 1 200 ? 2.768 2.645 12.516 1 93.44 200 ASP B O 1
ATOM 3596 N N . THR B 1 201 ? 2.137 2.674 10.359 1 95.06 201 THR B N 1
ATOM 3597 C CA . THR B 1 201 ? 2.312 4.117 10.242 1 95.06 201 THR B CA 1
ATOM 3598 C C . THR B 1 201 ? 1.318 4.859 11.133 1 95.06 201 THR B C 1
ATOM 3600 O O . THR B 1 201 ? 1.691 5.793 11.844 1 95.06 201 THR B O 1
ATOM 3603 N N . MET B 1 202 ? 0.108 4.418 11.07 1 95.88 202 MET B N 1
ATOM 3604 C CA . MET B 1 202 ? -0.945 5.043 11.859 1 95.88 202 MET B CA 1
ATOM 3605 C C . MET B 1 202 ? -0.615 4.98 13.352 1 95.88 202 MET B C 1
ATOM 3607 O O . MET B 1 202 ? -0.672 5.996 14.047 1 95.88 202 MET B O 1
ATOM 3611 N N . VAL B 1 203 ? -0.222 3.832 13.797 1 94.69 203 VAL B N 1
ATOM 3612 C CA . VAL B 1 203 ? 0.044 3.633 15.219 1 94.69 203 VAL B CA 1
ATOM 3613 C C . VAL B 1 203 ? 1.286 4.422 15.625 1 94.69 203 VAL B C 1
ATOM 3615 O O . VAL B 1 203 ? 1.321 5.02 16.703 1 94.69 203 VAL B O 1
ATOM 3618 N N . ALA B 1 204 ? 2.24 4.465 14.789 1 93.56 204 ALA B N 1
ATOM 3619 C CA . ALA B 1 204 ? 3.52 5.094 15.102 1 93.56 204 ALA B CA 1
ATOM 3620 C C . ALA B 1 204 ? 3.379 6.613 15.188 1 93.56 204 ALA B C 1
ATOM 3622 O O . ALA B 1 204 ? 4.004 7.254 16.031 1 93.56 204 ALA B O 1
ATOM 3623 N N . LEU B 1 205 ? 2.508 7.18 14.375 1 95.94 205 LEU B N 1
ATOM 3624 C CA . LEU B 1 205 ? 2.562 8.625 14.203 1 95.94 205 LEU B CA 1
ATOM 3625 C C . LEU B 1 205 ? 1.348 9.297 14.844 1 95.94 205 LEU B C 1
ATOM 3627 O O . LEU B 1 205 ? 1.404 10.469 15.219 1 95.94 205 LEU B O 1
ATOM 3631 N N . SER B 1 206 ? 0.298 8.656 15.008 1 96.31 206 SER B N 1
ATOM 3632 C CA . SER B 1 206 ? -0.971 9.312 15.297 1 96.31 206 SER B CA 1
ATOM 3633 C C . SER B 1 206 ? -1.105 9.633 16.781 1 96.31 206 SER B C 1
ATOM 3635 O O . SER B 1 206 ? -0.971 8.75 17.625 1 96.31 206 SER B O 1
ATOM 3637 N N . THR B 1 207 ? -1.416 10.867 17.078 1 95.75 207 THR B N 1
ATOM 3638 C CA . THR B 1 207 ? -1.868 11.234 18.406 1 95.75 207 THR B CA 1
ATOM 3639 C C . THR B 1 207 ? -3.35 10.914 18.594 1 95.75 207 THR B C 1
ATOM 3641 O O . THR B 1 207 ? -3.781 10.516 19.672 1 95.75 207 THR B O 1
ATOM 3644 N N . ARG B 1 208 ? -4.059 11.117 17.484 1 97.12 208 ARG B N 1
ATOM 3645 C CA . ARG B 1 208 ? -5.477 10.773 17.422 1 97.12 208 ARG B CA 1
ATOM 3646 C C . ARG B 1 208 ? -5.816 10.102 16.094 1 97.12 208 ARG B C 1
ATOM 3648 O O . ARG B 1 208 ? -5.09 10.25 15.109 1 97.12 208 ARG B O 1
ATOM 3655 N N . VAL B 1 209 ? -6.918 9.367 16.172 1 97.56 209 VAL B N 1
ATOM 3656 C CA . VAL B 1 209 ? -7.414 8.703 14.969 1 97.56 209 VAL B CA 1
ATOM 3657 C C . VAL B 1 209 ? -8.898 8.992 14.797 1 97.56 209 VAL B C 1
ATOM 3659 O O . VAL B 1 209 ? -9.68 8.875 15.742 1 97.56 209 VAL B O 1
ATOM 3662 N N . ALA B 1 210 ? -9.211 9.422 13.617 1 97.88 210 ALA B N 1
ATOM 3663 C CA . ALA B 1 210 ? -10.609 9.633 13.242 1 97.88 210 ALA B CA 1
ATOM 3664 C C . ALA B 1 210 ? -11.109 8.508 12.336 1 97.88 210 ALA B C 1
ATOM 3666 O O . ALA B 1 210 ? -10.633 8.352 11.211 1 97.88 210 ALA B O 1
ATOM 3667 N N . VAL B 1 211 ? -12.07 7.781 12.789 1 97.12 211 VAL B N 1
ATOM 3668 C CA . VAL B 1 211 ? -12.617 6.66 12.031 1 97.12 211 VAL B CA 1
ATOM 3669 C C . VAL B 1 211 ? -13.898 7.094 11.32 1 97.12 211 VAL B C 1
ATOM 3671 O O . VAL B 1 211 ? -14.875 7.484 11.961 1 97.12 211 VAL B O 1
ATOM 3674 N N . ILE B 1 212 ? -13.828 7.004 10.047 1 96.5 212 ILE B N 1
ATOM 3675 C CA . ILE B 1 212 ? -15 7.34 9.242 1 96.5 212 ILE B CA 1
ATOM 3676 C C . ILE B 1 212 ? -15.727 6.062 8.828 1 96.5 212 ILE B C 1
ATOM 3678 O O . ILE B 1 212 ? -15.141 5.176 8.211 1 96.5 212 ILE B O 1
ATOM 3682 N N . ALA B 1 213 ? -16.953 5.98 9.227 1 93.69 213 ALA B N 1
ATOM 3683 C CA . ALA B 1 213 ? -17.875 4.922 8.836 1 93.69 213 ALA B CA 1
ATOM 3684 C C . ALA B 1 213 ? -19.312 5.418 8.859 1 93.69 213 ALA B C 1
ATOM 3686 O O . ALA B 1 213 ? -19.656 6.348 9.594 1 93.69 213 ALA B O 1
ATOM 3687 N N . GLU B 1 214 ? -20.125 4.809 8.008 1 93.75 214 GLU B N 1
ATOM 3688 C CA . GLU B 1 214 ? -21.547 5.168 7.922 1 93.75 214 GLU B CA 1
ATOM 3689 C C . GLU B 1 214 ? -21.719 6.656 7.641 1 93.75 214 GLU B C 1
ATOM 3691 O O . GLU B 1 214 ? -22.562 7.312 8.258 1 93.75 214 GLU B O 1
ATOM 3696 N N . ARG B 1 215 ? -20.797 7.234 6.93 1 94.88 215 ARG B N 1
ATOM 3697 C CA . ARG B 1 215 ? -20.875 8.57 6.344 1 94.88 215 ARG B CA 1
ATOM 3698 C C . ARG B 1 215 ? -20.609 9.641 7.395 1 94.88 215 ARG B C 1
ATOM 3700 O O . ARG B 1 215 ? -20.922 10.812 7.176 1 94.88 215 ARG B O 1
ATOM 3707 N N . LYS B 1 216 ? -20.047 9.18 8.547 1 96.12 216 LYS B N 1
ATOM 3708 C CA . LYS B 1 216 ? -19.719 10.125 9.602 1 96.12 216 LYS B CA 1
ATOM 3709 C C . LYS B 1 216 ? -18.422 9.727 10.305 1 96.12 216 LYS B C 1
ATOM 3711 O O . LYS B 1 216 ? -17.859 8.664 10.031 1 96.12 216 LYS B O 1
ATOM 3716 N N . VAL B 1 217 ? -17.938 10.578 11.148 1 96.75 217 VAL B N 1
ATOM 3717 C CA . VAL B 1 217 ? -16.844 10.234 12.039 1 96.75 217 VAL B CA 1
ATOM 3718 C C . VAL B 1 217 ? -17.375 9.516 13.281 1 96.75 217 VAL B C 1
ATOM 3720 O O . VAL B 1 217 ? -18.031 10.133 14.125 1 96.75 217 VAL B O 1
ATOM 3723 N N . LEU B 1 218 ? -17.094 8.281 13.383 1 95.81 218 LEU B N 1
ATOM 3724 C CA . LEU B 1 218 ? -17.594 7.48 14.5 1 95.81 218 LEU B CA 1
ATOM 3725 C C . LEU B 1 218 ? -16.891 7.852 15.797 1 95.81 218 LEU B C 1
ATOM 3727 O O . LEU B 1 218 ? -17.5 7.844 16.859 1 95.81 218 LEU B O 1
ATOM 3731 N N . VAL B 1 219 ? -15.617 8.055 15.641 1 95.81 219 VAL B N 1
ATOM 3732 C CA . VAL B 1 219 ? -14.781 8.375 16.797 1 95.81 219 VAL B CA 1
ATOM 3733 C C . VAL B 1 219 ? -13.562 9.172 16.344 1 95.81 219 VAL B C 1
ATOM 3735 O O . VAL B 1 219 ? -13.07 8.992 15.227 1 95.81 219 VAL B O 1
ATOM 3738 N N . ALA B 1 220 ? -13.203 10.07 17.109 1 96.62 220 ALA B N 1
ATOM 3739 C CA . ALA B 1 220 ? -11.945 10.805 16.984 1 96.62 220 ALA B CA 1
ATOM 3740 C C . ALA B 1 220 ? -11.227 10.891 18.344 1 96.62 220 ALA B C 1
ATOM 3742 O O . ALA B 1 220 ? -11.523 11.773 19.141 1 96.62 220 ALA B O 1
ATOM 3743 N N . ALA B 1 221 ? -10.383 10.023 18.547 1 96.75 221 ALA B N 1
ATOM 3744 C CA . ALA B 1 221 ? -9.742 9.867 19.844 1 96.75 221 ALA B CA 1
ATOM 3745 C C . ALA B 1 221 ? -8.367 9.234 19.719 1 96.75 221 ALA B C 1
ATOM 3747 O O . ALA B 1 221 ? -7.879 9.016 18.609 1 96.75 221 ALA B O 1
ATOM 3748 N N . SER B 1 222 ? -7.73 9.148 20.859 1 96 222 SER B N 1
ATOM 3749 C CA . SER B 1 222 ? -6.453 8.445 20.844 1 96 222 SER B CA 1
ATOM 3750 C C . SER B 1 222 ? -6.605 7.031 20.281 1 96 222 SER B C 1
ATOM 3752 O O . SER B 1 222 ? -7.715 6.496 20.234 1 96 222 SER B O 1
ATOM 3754 N N . VAL B 1 223 ? -5.535 6.445 19.828 1 94.69 223 VAL B N 1
ATOM 3755 C CA . VAL B 1 223 ? -5.547 5.113 19.234 1 94.69 223 VAL B CA 1
ATOM 3756 C C . VAL B 1 223 ? -6.152 4.113 20.219 1 94.69 223 VAL B 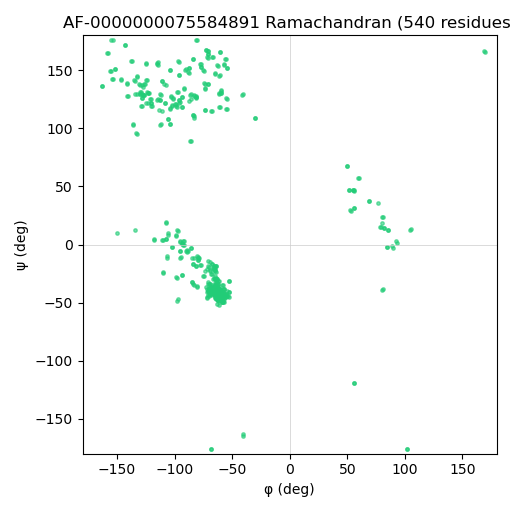C 1
ATOM 3758 O O . VAL B 1 223 ? -7.012 3.311 19.844 1 94.69 223 VAL B O 1
ATOM 3761 N N . GLU B 1 224 ? -5.746 4.238 21.5 1 94.25 224 GLU B N 1
ATOM 3762 C CA . GLU B 1 224 ? -6.191 3.322 22.547 1 94.25 224 GLU B CA 1
ATOM 3763 C C . GLU B 1 224 ? -7.695 3.447 22.781 1 94.25 224 GLU B C 1
ATOM 3765 O O . GLU B 1 224 ? -8.391 2.441 22.922 1 94.25 224 GLU B O 1
ATOM 3770 N N . GLU B 1 225 ? -8.141 4.684 22.766 1 94.88 225 GLU B N 1
ATOM 3771 C CA . GLU B 1 225 ? -9.562 4.93 22.984 1 94.88 225 GLU B CA 1
ATOM 3772 C C . GLU B 1 225 ? -10.383 4.48 21.781 1 94.88 225 GLU B C 1
ATOM 3774 O O . GLU B 1 225 ? -11.445 3.879 21.938 1 94.88 225 GLU B O 1
ATOM 3779 N N . ALA B 1 226 ? -9.891 4.727 20.609 1 95.56 226 ALA B N 1
ATOM 3780 C CA . ALA B 1 226 ? -10.594 4.352 19.391 1 95.56 226 ALA B CA 1
ATOM 3781 C C . ALA B 1 226 ? -10.734 2.834 19.281 1 95.56 226 ALA B C 1
ATOM 3783 O O . ALA B 1 226 ? -11.781 2.33 18.875 1 95.56 226 ALA B O 1
ATOM 3784 N N . ALA B 1 227 ? -9.727 2.131 19.703 1 94.38 227 ALA B N 1
ATOM 3785 C CA . ALA B 1 227 ? -9.711 0.672 19.625 1 94.38 227 ALA B CA 1
ATOM 3786 C C . ALA B 1 227 ? -10.758 0.061 20.562 1 94.38 227 ALA B C 1
ATOM 3788 O O . ALA B 1 227 ? -11.125 -1.106 20.406 1 94.38 227 ALA B O 1
ATOM 3789 N N . GLY B 1 228 ? -11.234 0.848 21.5 1 93.62 228 GLY B N 1
ATOM 3790 C CA . GLY B 1 228 ? -12.172 0.343 22.5 1 93.62 228 GLY B CA 1
ATOM 3791 C C . GLY B 1 228 ? -13.625 0.596 22.125 1 93.62 228 GLY B C 1
ATOM 3792 O O . GLY B 1 228 ? -14.531 0.144 22.828 1 93.62 228 GLY B O 1
ATOM 3793 N N . VAL B 1 229 ? -13.82 1.272 21.109 1 94.5 229 VAL B N 1
ATOM 3794 C CA . VAL B 1 229 ? -15.172 1.611 20.688 1 94.5 229 VAL B CA 1
ATOM 3795 C C . VAL B 1 229 ? -15.859 0.375 20.109 1 94.5 229 VAL B C 1
ATOM 3797 O O . VAL B 1 229 ? -15.273 -0.353 19.312 1 94.5 229 VAL B O 1
ATOM 3800 N N . ASP B 1 230 ? -17.109 0.166 20.547 1 93.44 230 ASP B N 1
ATOM 3801 C CA . ASP B 1 230 ? -17.859 -1.012 20.109 1 93.44 230 ASP B CA 1
ATOM 3802 C C . ASP B 1 230 ? -18.562 -0.757 18.797 1 93.44 230 ASP B C 1
ATOM 3804 O O . ASP B 1 230 ? -19.734 -0.367 18.766 1 93.44 230 ASP B O 1
ATOM 3808 N N . HIS B 1 231 ? -17.984 -0.987 17.781 1 94.19 231 HIS B N 1
ATOM 3809 C CA . HIS B 1 231 ? -18.469 -0.896 16.406 1 94.19 231 HIS B CA 1
ATOM 3810 C C . HIS B 1 231 ? -17.828 -1.952 15.523 1 94.19 231 HIS B C 1
ATOM 3812 O O . HIS B 1 231 ? -16.625 -2.221 15.641 1 94.19 231 HIS B O 1
ATOM 3818 N N . PRO B 1 232 ? -18.594 -2.477 14.656 1 93.25 232 PRO B N 1
ATOM 3819 C CA . PRO B 1 232 ? -18.094 -3.596 13.852 1 93.25 232 PRO B CA 1
ATOM 3820 C C . PRO B 1 232 ? -16.844 -3.229 13.039 1 93.25 232 PRO B C 1
ATOM 3822 O O . PRO B 1 232 ? -15.875 -3.984 13.016 1 93.25 232 PRO B O 1
ATOM 3825 N N . PHE B 1 233 ? -16.859 -2.125 12.414 1 91.5 233 PHE B N 1
ATOM 3826 C CA . PHE B 1 233 ? -15.719 -1.713 11.602 1 91.5 233 PHE B CA 1
ATOM 3827 C C . PHE B 1 233 ? -14.477 -1.516 12.469 1 91.5 233 PHE B C 1
ATOM 3829 O O . PHE B 1 233 ? -13.375 -1.923 12.086 1 91.5 233 PHE B O 1
ATOM 3836 N N . ILE B 1 234 ? -14.656 -0.852 13.547 1 93.12 234 ILE B N 1
ATOM 3837 C CA . ILE B 1 234 ? -13.547 -0.549 14.445 1 93.12 234 ILE B CA 1
ATOM 3838 C C . ILE B 1 234 ? -12.953 -1.848 14.984 1 93.12 234 ILE B C 1
ATOM 3840 O O . ILE B 1 234 ? -11.727 -1.995 15.055 1 93.12 234 ILE B O 1
ATOM 3844 N N . ARG B 1 235 ? -13.828 -2.768 15.289 1 92.81 235 ARG B N 1
ATOM 3845 C CA . ARG B 1 235 ? -13.359 -4.059 15.789 1 92.81 235 ARG B CA 1
ATOM 3846 C C . ARG B 1 235 ? -12.516 -4.777 14.742 1 92.81 235 ARG B C 1
ATOM 3848 O O . ARG B 1 235 ? -11.43 -5.266 15.055 1 92.81 235 ARG B O 1
ATOM 3855 N N . GLU B 1 236 ? -13.031 -4.805 13.578 1 90.62 236 GLU B N 1
ATOM 3856 C CA . GLU B 1 236 ? -12.312 -5.473 12.5 1 90.62 236 GLU B CA 1
ATOM 3857 C C . GLU B 1 236 ? -10.984 -4.773 12.219 1 90.62 236 GLU B C 1
ATOM 3859 O O . GLU B 1 236 ? -9.969 -5.43 11.977 1 90.62 236 GLU B O 1
ATOM 3864 N N . TYR B 1 237 ? -11 -3.475 12.273 1 92 237 TYR B N 1
ATOM 3865 C CA . TYR B 1 237 ? -9.844 -2.658 11.914 1 92 237 TYR B CA 1
ATOM 3866 C C . TYR B 1 237 ? -8.75 -2.771 12.977 1 92 237 TYR B C 1
ATOM 3868 O O . TYR B 1 237 ? -7.586 -3 12.648 1 92 237 TYR B O 1
ATOM 3876 N N . PHE B 1 238 ? -9.133 -2.688 14.227 1 92.44 238 PHE B N 1
ATOM 3877 C CA . PHE B 1 238 ? -8.141 -2.611 15.289 1 92.44 238 PHE B CA 1
ATOM 3878 C C . PHE B 1 238 ? -7.922 -3.979 15.93 1 92.44 238 PHE B C 1
ATOM 3880 O O . PHE B 1 238 ? -6.828 -4.277 16.422 1 92.44 238 PHE B O 1
ATOM 3887 N N . LEU B 1 239 ? -8.953 -4.785 15.875 1 89.56 239 LEU B N 1
ATOM 3888 C CA . LEU B 1 239 ? -8.852 -6.027 16.641 1 89.56 239 LEU B CA 1
ATOM 3889 C C . LEU B 1 239 ? -8.742 -7.227 15.711 1 89.56 239 LEU B C 1
ATOM 3891 O O . LEU B 1 239 ? -8.75 -8.375 16.156 1 89.56 239 LEU B O 1
ATOM 3895 N N . GLY B 1 240 ? -8.672 -6.992 14.5 1 87.44 240 GLY B N 1
ATOM 3896 C CA . GLY B 1 240 ? -8.289 -8.047 13.57 1 87.44 240 GLY B CA 1
ATOM 3897 C C . GLY B 1 240 ? -6.84 -8.469 13.727 1 87.44 240 GLY B C 1
ATOM 3898 O O . GLY B 1 240 ? -6.125 -7.961 14.586 1 87.44 240 GLY B O 1
ATOM 3899 N N . ARG B 1 241 ? -6.375 -9.375 12.852 1 86.56 241 ARG B N 1
ATOM 3900 C CA . ARG B 1 241 ? -5.023 -9.914 12.961 1 86.56 241 ARG B CA 1
ATOM 3901 C C . ARG B 1 241 ? -3.979 -8.812 12.781 1 86.56 241 ARG B C 1
ATOM 3903 O O . ARG B 1 241 ? -3.109 -8.633 13.641 1 86.56 241 ARG B O 1
ATOM 3910 N N . ARG B 1 242 ? -4.133 -8.078 11.727 1 88.62 242 ARG B N 1
ATOM 3911 C CA . ARG B 1 242 ? -3.182 -7.012 11.43 1 88.62 242 ARG B CA 1
ATOM 3912 C C . ARG B 1 242 ? -3.256 -5.898 12.469 1 88.62 242 ARG B C 1
ATOM 3914 O O . ARG B 1 242 ? -2.229 -5.352 12.875 1 88.62 242 ARG B O 1
ATOM 3921 N N . GLY B 1 243 ? -4.492 -5.582 12.852 1 90.81 243 GLY B N 1
ATOM 3922 C CA . GLY B 1 243 ? -4.691 -4.52 13.82 1 90.81 243 GLY B CA 1
ATOM 3923 C C . GLY B 1 243 ? -4.055 -4.812 15.172 1 90.81 243 GLY B C 1
ATOM 3924 O O . GLY B 1 243 ? -3.332 -3.979 15.719 1 90.81 243 GLY B O 1
ATOM 3925 N N . ARG B 1 244 ? -4.238 -5.992 15.648 1 88.56 244 ARG B N 1
ATOM 3926 C CA . ARG B 1 244 ? -3.686 -6.391 16.938 1 88.56 244 ARG B CA 1
ATOM 3927 C C . ARG B 1 244 ? -2.162 -6.363 16.922 1 88.56 244 ARG B C 1
ATOM 3929 O O . ARG B 1 244 ? -1.527 -5.93 17.875 1 88.56 244 ARG B O 1
ATOM 3936 N N . ARG B 1 245 ? -1.608 -6.789 15.883 1 87.31 245 ARG B N 1
ATOM 3937 C CA . ARG B 1 245 ? -0.155 -6.785 15.758 1 87.31 245 ARG B CA 1
ATOM 3938 C C . ARG B 1 245 ? 0.39 -5.359 15.75 1 87.31 245 ARG B C 1
ATOM 3940 O O . ARG B 1 245 ? 1.405 -5.078 16.391 1 87.31 245 ARG B O 1
ATOM 3947 N N . ALA B 1 246 ? -0.259 -4.555 15.039 1 89.88 246 ALA B N 1
ATOM 3948 C CA . ALA B 1 246 ? 0.169 -3.162 14.961 1 89.88 246 ALA B CA 1
ATOM 3949 C C . ALA B 1 246 ? 0.1 -2.49 16.328 1 89.88 246 ALA B C 1
ATOM 3951 O O . ALA B 1 246 ? 0.975 -1.698 16.688 1 89.88 246 ALA B O 1
ATOM 3952 N N . LEU B 1 247 ? -0.94 -2.787 17.078 1 90.38 247 LEU B N 1
ATOM 3953 C CA . LEU B 1 247 ? -1.155 -2.16 18.375 1 90.38 247 LEU B CA 1
ATOM 3954 C C . LEU B 1 247 ? -0.058 -2.555 19.359 1 90.38 247 LEU B C 1
ATOM 3956 O O . LEU B 1 247 ? 0.173 -1.858 20.344 1 90.38 247 LEU B O 1
ATOM 3960 N N . GLN B 1 248 ? 0.633 -3.613 19.047 1 85.06 248 GLN B N 1
ATOM 3961 C CA . GLN B 1 248 ? 1.726 -4.055 19.906 1 85.06 248 GLN B CA 1
ATOM 3962 C C . GLN B 1 248 ? 2.912 -3.102 19.828 1 85.06 248 GLN B C 1
ATOM 3964 O O . GLN B 1 248 ? 3.797 -3.125 20.688 1 85.06 248 GLN B O 1
ATOM 3969 N N . ALA B 1 249 ? 2.883 -2.289 18.859 1 85.19 249 ALA B N 1
ATOM 3970 C CA . ALA B 1 249 ? 3.986 -1.354 18.656 1 85.19 249 ALA B CA 1
ATOM 3971 C C . ALA B 1 249 ? 3.865 -0.151 19.594 1 85.19 249 ALA B C 1
ATOM 3973 O O . ALA B 1 249 ? 4.812 0.624 19.734 1 85.19 249 ALA B O 1
ATOM 3974 N N . LEU B 1 250 ? 2.744 0.009 20.203 1 88.5 250 LEU B N 1
ATOM 3975 C CA . LEU B 1 250 ? 2.553 1.123 21.125 1 88.5 250 LEU B CA 1
ATOM 3976 C C . LEU B 1 250 ? 3.465 0.986 22.344 1 88.5 250 LEU B C 1
ATOM 3978 O O . LEU B 1 250 ? 3.764 -0.128 22.766 1 88.5 250 LEU B O 1
ATOM 3982 N N . PRO B 1 251 ? 3.861 2.129 22.812 1 86.62 251 PRO B N 1
ATOM 3983 C CA . PRO B 1 251 ? 4.605 2.064 24.078 1 86.62 251 PRO B CA 1
ATOM 3984 C C . PRO B 1 251 ? 3.82 1.374 25.188 1 86.62 251 PRO B C 1
ATOM 3986 O O . PRO B 1 251 ? 2.586 1.381 25.172 1 86.62 251 PRO B O 1
ATOM 3989 N N . PRO B 1 252 ? 4.543 0.835 26.109 1 86.31 252 PRO B N 1
ATOM 3990 C CA . PRO B 1 252 ? 3.896 0.057 27.172 1 86.31 252 PRO B CA 1
ATOM 3991 C C . PRO B 1 252 ? 2.812 0.844 27.906 1 86.31 252 PRO B C 1
ATOM 3993 O O . PRO B 1 252 ? 1.758 0.293 28.234 1 86.31 252 PRO B O 1
ATOM 3996 N N . GLU B 1 253 ? 3.074 2.137 28.172 1 87.44 253 GLU B N 1
ATOM 3997 C CA . GLU B 1 253 ? 2.117 2.965 28.891 1 87.44 253 GLU B CA 1
ATOM 3998 C C . GLU B 1 253 ? 0.812 3.109 28.109 1 87.44 253 GLU B C 1
ATOM 4000 O O . GLU B 1 253 ? -0.27 3.127 28.703 1 87.44 253 GLU B O 1
ATOM 4005 N N . ARG B 1 254 ? 0.944 3.115 26.828 1 88.25 254 ARG B N 1
ATOM 4006 C CA . ARG B 1 254 ? -0.236 3.256 25.984 1 88.25 254 ARG B CA 1
ATOM 4007 C C . ARG B 1 254 ? -0.919 1.908 25.766 1 88.25 254 ARG B C 1
ATOM 4009 O O . ARG B 1 254 ? -2.146 1.836 25.688 1 88.25 254 ARG B O 1
ATOM 4016 N N . ARG B 1 255 ? -0.185 0.907 25.703 1 88.75 255 ARG B N 1
ATOM 4017 C CA . ARG B 1 255 ? -0.726 -0.435 25.516 1 88.75 255 ARG B CA 1
ATOM 4018 C C . ARG B 1 255 ? -1.6 -0.841 26.703 1 88.75 255 ARG B C 1
ATOM 4020 O O . ARG B 1 255 ? -2.578 -1.572 26.531 1 88.75 255 ARG B O 1
ATOM 4027 N N . ALA B 1 256 ? -1.227 -0.331 27.828 1 88.69 256 ALA B N 1
ATOM 4028 C CA . ALA B 1 256 ? -1.965 -0.66 29.047 1 88.69 256 ALA B CA 1
ATOM 4029 C C . ALA B 1 256 ? -3.389 -0.113 28.984 1 88.69 256 ALA B C 1
ATOM 4031 O O . ALA B 1 256 ? -4.273 -0.589 29.703 1 88.69 256 ALA B O 1
ATOM 4032 N N . ARG B 1 257 ? -3.588 0.818 28.156 1 89.56 257 ARG B N 1
ATOM 4033 C CA . ARG B 1 257 ? -4.895 1.462 28.047 1 89.56 257 ARG B CA 1
ATOM 4034 C C . ARG B 1 257 ? -5.73 0.83 26.938 1 89.56 257 ARG B C 1
ATOM 4036 O O . ARG B 1 257 ? -6.879 1.222 26.734 1 89.56 257 ARG B O 1
ATOM 4043 N N . LEU B 1 258 ? -5.184 -0.201 26.312 1 91.38 258 LEU B N 1
ATOM 4044 C CA . LEU B 1 258 ? -5.895 -0.903 25.25 1 91.38 258 LEU B CA 1
ATOM 4045 C C . LEU B 1 258 ? -6.953 -1.836 25.844 1 91.38 258 LEU B C 1
ATOM 4047 O O . LEU B 1 258 ? -6.812 -2.318 26.969 1 91.38 258 LEU B O 1
ATOM 4051 N N . PRO B 1 259 ? -7.988 -2.094 25.094 1 89.69 259 PRO B N 1
ATOM 4052 C CA . PRO B 1 259 ? -8.93 -3.129 25.531 1 89.69 259 PRO B CA 1
ATOM 4053 C C . PRO B 1 259 ? -8.281 -4.512 25.609 1 89.69 259 PRO B C 1
ATOM 4055 O O . PRO B 1 259 ? -7.34 -4.805 24.875 1 89.69 259 PRO B O 1
ATOM 4058 N N . LYS B 1 260 ? -8.789 -5.375 26.422 1 86.88 260 LYS B N 1
ATOM 4059 C CA . LYS B 1 260 ? -8.234 -6.707 26.656 1 86.88 260 LYS B CA 1
ATOM 4060 C C . LYS B 1 260 ? -8.164 -7.512 25.359 1 86.88 260 LYS B C 1
ATOM 4062 O O . LYS B 1 260 ? -7.203 -8.25 25.141 1 86.88 260 LYS B O 1
ATOM 4067 N N . ALA B 1 261 ? -9.125 -7.301 24.516 1 84.25 261 ALA B N 1
ATOM 4068 C CA . ALA B 1 261 ? -9.211 -8.047 23.25 1 84.25 261 ALA B CA 1
ATOM 4069 C C . ALA B 1 261 ? -8.016 -7.73 22.359 1 84.25 261 ALA B C 1
ATOM 4071 O O . ALA B 1 261 ? -7.605 -8.562 21.547 1 84.25 261 ALA B O 1
ATOM 4072 N N . ALA B 1 262 ? -7.492 -6.57 22.5 1 86.5 262 ALA B N 1
ATOM 4073 C CA . ALA B 1 262 ? -6.367 -6.137 21.672 1 86.5 262 ALA B CA 1
ATOM 4074 C C . ALA B 1 262 ? -5.062 -6.766 22.156 1 86.5 262 ALA B C 1
ATOM 4076 O O . ALA B 1 262 ? -4.078 -6.809 21.422 1 86.5 262 ALA B O 1
ATOM 4077 N N . LEU B 1 263 ? -5.082 -7.25 23.344 1 81.44 263 LEU B N 1
ATOM 4078 C CA . LEU B 1 263 ? -3.857 -7.758 23.953 1 81.44 263 LEU B CA 1
ATOM 4079 C C . LEU B 1 263 ? -3.734 -9.266 23.75 1 81.44 263 LEU B C 1
ATOM 4081 O O . LEU B 1 263 ? -2.678 -9.844 24 1 81.44 263 LEU B O 1
ATOM 4085 N N . GLU B 1 264 ? -4.836 -9.867 23.281 1 78 264 GLU B N 1
ATOM 4086 C CA . GLU B 1 264 ? -4.781 -11.297 22.969 1 78 264 GLU B CA 1
ATOM 4087 C C . GLU B 1 264 ? -3.939 -11.562 21.734 1 78 264 GLU B C 1
ATOM 4089 O O . GLU B 1 264 ? -3.951 -10.773 20.781 1 78 264 GLU B O 1
ATOM 4094 N N . PRO B 1 265 ? -3.158 -12.625 21.891 1 69.88 265 PRO B N 1
ATOM 4095 C CA . PRO B 1 265 ? -2.373 -12.945 20.688 1 69.88 265 PRO B CA 1
ATOM 4096 C C . PRO B 1 265 ? -3.238 -13.133 19.453 1 69.88 265 PRO B C 1
ATOM 4098 O O . PRO B 1 265 ? -4.34 -13.688 19.531 1 69.88 265 PRO B O 1
ATOM 4101 N N . ALA B 1 266 ? -2.977 -12.469 18.469 1 66.25 266 ALA B N 1
ATOM 4102 C CA . ALA B 1 266 ? -3.684 -12.625 17.203 1 66.25 266 ALA B CA 1
ATOM 4103 C C . ALA B 1 266 ? -3.627 -14.07 16.719 1 66.25 266 ALA B C 1
ATOM 4105 O O . ALA B 1 266 ? -2.611 -14.75 16.891 1 66.25 266 ALA B O 1
ATOM 4106 N N . PRO B 1 267 ? -4.961 -14.742 16.641 1 60.38 267 PRO B N 1
ATOM 4107 C CA . PRO B 1 267 ? -4.918 -16.125 16.172 1 60.38 267 PRO B CA 1
ATOM 4108 C C . PRO B 1 267 ? -3.938 -16.328 15.016 1 60.38 267 PRO B C 1
ATOM 4110 O O . PRO B 1 267 ? -3.732 -15.414 14.211 1 60.38 267 PRO B O 1
ATOM 4113 N N . SER B 1 268 ? -3.205 -17.312 15.336 1 58.03 268 SER B N 1
ATOM 4114 C CA . SER B 1 268 ? -2.182 -17.672 14.367 1 58.03 268 SER B CA 1
ATOM 4115 C C . SER B 1 268 ? -2.717 -17.578 12.938 1 58.03 268 SER B C 1
ATOM 4117 O O . SER B 1 268 ? -3.932 -17.516 12.727 1 58.03 268 SER B O 1
ATOM 4119 N N . ASP B 1 269 ? -1.987 -18.188 11.867 1 60.94 269 ASP B N 1
ATOM 4120 C CA . ASP B 1 269 ? -1.547 -18.141 10.477 1 60.94 269 ASP B CA 1
ATOM 4121 C C . ASP B 1 269 ? -2.609 -18.734 9.547 1 60.94 269 ASP B C 1
ATOM 4123 O O . ASP B 1 269 ? -3.463 -19.5 9.984 1 60.94 269 ASP B O 1
ATOM 4127 N N . VAL B 1 270 ? -2.943 -17.984 8.664 1 70.81 270 VAL B N 1
ATOM 4128 C CA . VAL B 1 270 ? -3.607 -18.516 7.473 1 70.81 270 VAL B CA 1
ATOM 4129 C C . VAL B 1 270 ? -3.131 -19.938 7.203 1 70.81 270 VAL B C 1
ATOM 4131 O O . VAL B 1 270 ? -1.928 -20.203 7.199 1 70.81 270 VAL B O 1
ATOM 4134 N N . GLU B 1 271 ? -4.082 -20.938 7.453 1 75.31 271 GLU B N 1
ATOM 4135 C CA . GLU B 1 271 ? -3.729 -22.312 7.129 1 75.31 271 GLU B CA 1
ATOM 4136 C C . GLU B 1 271 ? -3.428 -22.469 5.641 1 75.31 271 GLU B C 1
ATOM 4138 O O . GLU B 1 271 ? -4.25 -22.109 4.797 1 75.31 271 GLU B O 1
ATOM 4143 N N . LEU B 1 272 ? -2.186 -22.859 5.418 1 79.75 272 LEU B N 1
ATOM 4144 C CA . LEU B 1 272 ? -1.825 -23.125 4.027 1 79.75 272 LEU B CA 1
ATOM 4145 C C . LEU B 1 272 ? -1.992 -24.609 3.693 1 79.75 272 LEU B C 1
ATOM 4147 O O . LEU B 1 272 ? -1.827 -25.469 4.562 1 79.75 272 LEU B O 1
#

Radius of gyration: 24.38 Å; Cα contacts (8 Å, |Δi|>4): 1078; chains: 2; bounding box: 52×65×60 Å

Solvent-accessible surface area (backbone atoms only — not comparable to full-atom values): 28312 Å² total; per-residue (Å²): 76,38,43,34,40,50,25,24,30,61,58,87,92,46,73,44,31,55,60,21,53,48,75,43,56,80,56,37,27,35,29,44,35,54,56,83,88,41,36,66,68,58,50,52,33,35,73,72,63,76,38,81,66,72,40,61,46,46,25,49,79,83,38,48,67,89,73,55,51,72,68,56,49,49,51,53,49,50,38,38,19,56,29,45,56,81,20,73,68,57,70,91,32,29,45,43,51,50,29,37,44,66,54,57,71,70,67,74,62,56,68,72,58,44,53,52,52,43,47,50,36,33,49,76,53,71,40,65,67,84,51,32,78,36,42,54,85,80,46,53,74,65,52,41,42,34,50,19,46,23,32,24,45,56,69,62,31,50,34,38,38,32,33,28,82,52,59,90,38,32,60,51,57,30,54,51,47,52,47,47,53,32,49,48,31,62,74,70,52,31,17,34,43,31,39,52,63,50,55,59,57,47,60,46,59,36,58,26,32,32,36,33,51,95,27,23,52,75,41,74,31,36,60,39,58,44,54,55,43,92,42,72,66,43,37,43,47,38,52,27,58,68,24,20,53,33,52,63,48,44,43,69,81,54,46,69,59,38,44,71,74,43,69,45,77,55,76,64,50,62,73,112,76,37,43,34,42,51,26,24,30,60,59,88,92,45,73,44,31,56,60,22,52,50,74,42,57,78,57,35,27,34,30,45,35,54,56,84,87,41,36,67,68,58,51,52,32,35,74,71,64,78,38,82,65,71,40,59,46,44,26,48,78,82,38,47,68,88,73,53,52,72,67,56,47,49,52,52,49,50,36,40,19,57,29,46,57,81,20,72,69,58,70,90,32,30,44,42,50,48,29,37,43,64,52,58,70,72,66,76,65,56,67,72,56,45,54,52,51,42,47,50,36,33,48,74,53,71,38,66,68,84,51,33,76,36,41,54,87,79,46,54,71,68,51,41,43,33,49,18,46,23,32,24,45,57,69,63,29,52,34,37,38,32,33,29,81,52,60,92,39,33,60,50,57,30,54,54,49,52,48,49,52,33,48,49,32,64,74,69,52,31,18,34,42,30,37,53,62,51,56,58,59,47,61,46,60,36,59,26,31,32,37,33,50,95,28,24,53,76,42,75,30,36,60,37,59,44,54,54,45,93,42,74,66,43,37,42,47,37,53,28,56,69,24,19,54,33,53,65,47,45,43,70,80,52,45,69,59,38,44,70,74,45,71,46,78,52,76,65,48,60,72,112

Secondary structure (DSSP, 8-state):
-EEEEEEEEEETTEEEEEEEEEEE-TT-EEEEEESTTSSHHHHHHHHTTSS--SEEEEEETTEETTT--HHHHHHHHHTEEEE-TT----TTS-HHHHHHHHHHHHT---HHHHHHHHHHHHHHTT--GGGGGS-GGGS-HHHHHHHHHHHHTTT--SEEEEESTTTT--HHHHHHHHHHHHHHHHHHT-EEEEE-S-HHHHHHH-SEEEEEETTEEEEEE-HHHHTTS--HHHHHHHHSHHHHHHHTTS-HHHHTTS-HHHHSPP------/-EEEEEEEEEETTEEEEEEEEEEE-TT-EEEEEESTTSSHHHHHHHHTTSS--SEEEEEETTEETTT--HHHHHHHHHTEEEE-TT----TTS-HHHHHHHHHHHHT---HHHHHHHHHHHHHHTT--GGGGGS-GGGS-HHHHHHHHHHHHTTT--SEEEEESTTTT--HHHHHHHHHHHHHHHHHHT-EEEEE-S-HHHHHHH-SEEEEEETTEEEEEE-HHHHTTS--HHHHHHHHSHHHHHHHTTS-HHHHTTS-HHHHSPP------

InterPro domains:
  IPR003439 ABC transporter-like, ATP-binding domain [PF00005] (19-167)
  IPR003439 ABC transporter-like, ATP-binding domain [PS50893] (2-239)
  IPR003593 AAA+ ATPase domain [SM00382] (26-218)
  IPR027417 P-loop containing nucleoside triphosphate hydrolase [G3DSA:3.40.50.300] (1-264)
  IPR027417 P-loop containing nucleoside triphosphate hydrolase [SSF52540] (1-228)

pLDDT: mean 92.64, std 6.18, range [57.88, 98.38]

Sequence (544 aa):
MIEVRDLTKRYGRNVVHEHLDFDVRAGEIVSIVGGSGSGKTTLVRQILGLERPSSGTIRVFGEDTSKIDADTARVMRSRSGMLFQHGALFSSLTVFDNVAQPLRELGRVPDDLLHDIVMLKLEMVGLPCKHASKMPAALSGGMVKRVGIARAIALEPELLFLDEPTAGLDPGASDEFVELIATLHRTLGLTVVMVTHDLDTMVALSTRVAVIAERKVLVAASVEEAAGVDHPFIREYFLGRRGRRALQALPPERRARLPKAALEPAPSDVELMIEVRDLTKRYGRNVVHEHLDFDVRAGEIVSIVGGSGSGKTTLVRQILGLERPSSGTIRVFGEDTSKIDADTARVMRSRSGMLFQHGALFSSLTVFDNVAQPLRELGRVPDDLLHDIVMLKLEMVGLPCKHASKMPAALSGGMVKRVGIARAIALEPELLFLDEPTAGLDPGASDEFVELIATLHRTLGLTVVMVTHDLDTMVALSTRVAVIAERKVLVAASVEEAAGVDHPFIREYFLGRRGRRALQALPPERRARLPKAALEPAPSDVEL

Foldseek 3Di:
DKWWAQFWADDVPRTLAGGATDDFDFLFAEEEEEDPSNCLVVVVCCQLLVDPTPDTFMDDPRDTSVPDDPVVSLVSNLQEFEQAQQLPFDQPDALLCRLLVSVVVVPDADPVRSLVLLCVLCVLLPHHPVRRGPGPVPDDSLSSLSSSVSSRCSSPHQEYEYEASCPPHDPVSSVSNLVSVQVCSVPSSHGYYYYHLDLLSCQSRGQWYFYRDPNYGPDIHGPQVQCPDDDDRSCCSQLAQNNLVSLVPDPPVSNVSHDPSSPDHHPDDDDD/DKWWAQFWADDVPRTLAGGATDDFDFLFAEEEEEDPSNCLVVVVCCQLLVDPTPDTFMDDPRDTSVPDDPVVSLVSNLQEFEQAQQLPFDQPDALLCRLLVSVVVVPDADPVRSLVLLCVLCVLLPHHPVRRRPGPVPDDSLSSLSSSVSSRCSSPHQEYEYEASCPPHDPVSSVSNLVSVQVCSVPSSHGYYYYHLDLLSCQSRGQWYFYRDPNYTPDIHGPQVQCPDPDDRSCCSQLAQNNLVSLVPDPPVSNVSHDPSSPDHHPDDDDD

Organism: Burkholderia mallei (strain ATCC 23344) (NCBI:txid243160)

Nearest PDB structures (foldseek):
  8fee-assembly1_H  TM=8.977E-01  e=1.324E-25  Mycolicibacterium smegmatis MC2 155
  4rfs-assembly1_A  TM=9.161E-01  e=5.398E-23  Levilactobacillus brevis
  4mki-assembly1_B  TM=8.587E-01  e=8.311E-24  Caldanaerobacter subterraneus subsp. tengcongensis MB4
  7z16-assembly1_J  TM=9.060E-01  e=1.053E-20  Escherichia coli
  7z17-assembly1_J  TM=9.424E-01  e=6.107E-20  Escherichia coli